Protein 5C98 (pdb70)

Sequence (723 aa):
DDAIVAANNKFTLEYFKACYDEKCNCAVSPYHVRLALLSSMFYPLAGAAVQEDFQVAFGLPEDVHAAIEQQQRLAQQLHDGQHLKALSFVLVEETLRLDSEFERLFHRTFQTTVEPVDLTDDIPSALAVNSSFYQRANTEIEDFIGEGDVFSLPPCHKLMLFSGVSVLTTPLAIRFNNPADTALELFQFINAPTQRVSSTMMHTTAFVRRCLHNELRCKVVDMPFDAASGLSMLLVLLPYDGTELRQIVNSSITPAHLAQIDERLQSCWTDLLKLPKFFVREKTDPKQTLGKLGYGGVFEIDDLHVFHDSGRTRLNGFIQHCYLAVSESGSSEFEFHANRPFMFLIRRTMDGNVLQVGNFSKYIDPDEQDDAIVAANNKFTLEYFKACYDEKCNCAVSPYHVRLALSSMFYPLAGAAVQEDFQVAFGLPEDVHAAIEQQQRLAQQLHDDGQHLKALSFVLVEETLRLDSEFERLFHRTFQTTVEPVVDLTDDIPSALAVNSFYQRANTEIEDFIGEGDVFSLPPCHKLMLFSGVSVLTPLAIRFNPADTALELFQFINAPTQRVSSTMHTTAFVVRRCLHNELRCKVVDMPFDAASGLSMLVLLPYDGTELRQIVNSITPAHLAQIDERLQSCWTDLKLPKFFVREKTDPKQTLGKLGYGGVFEIDDLHVFHDSGRTRLNGFIQHCYLAVSESGIPAPPDTPSEFEFHANRPFMFLIRRTTMDGNVLQVGNFSKYIDPD

InterPro domains:
  IPR000215 Serpin family [PTHR11461] (27-381)
  IPR023795 Serpin, conserved site [PS00284] (357-367)
  IPR023796 Serpin domain [PF00079] (29-382)
  IPR023796 Serpin domain [SM00093] (35-387)
  IPR036186 Serpin superfamily [SSF56574] (23-382)
  IPR042178 Serpin superfamily, domain 1 [G3DSA:3.30.497.10] (12-203)
  IPR042178 Serpin superfamily, domain 1 [G3DSA:3.30.497.10] (221-340)

Nearest PDB structures (foldseek):
  5c98-assembly1_A  TM=1.003E+00  e=1.037E-87  Anopheles gambiae
  5c98-assembly2_B  TM=9.966E-01  e=5.012E-83  Anopheles gambiae
  5cdx-assembly1_A  TM=8.928E-01  e=9.278E-34  synthetic construct
  1sek-assembly1_A-2  TM=8.784E-01  e=1.645E-29  Manduca sexta
  3f5n-assembly1_A  TM=8.733E-01  e=3.490E-29  Homo sapiens

CATH classification: 3.30.497.10 (+1 more: 2.30.39.10)

Structure (mmCIF, N/CA/C/O backbone):
data_5C98
#
_entry.id   5C98
#
_cell.length_a   40.419
_cell.length_b   87.485
_cell.length_c   194.794
_cell.angle_alpha   90.000
_cell.angle_beta   90.000
_cell.angle_gamma   90.000
#
_symmetry.space_group_name_H-M   'P 21 21 21'
#
loop_
_entity.id
_entity.type
_entity.pdbx_description
1 polymer AGAP007691-PB
2 water water
#
loop_
_atom_site.group_PDB
_atom_site.id
_atom_site.type_symbol
_atom_site.label_atom_id
_atom_site.label_alt_id
_atom_site.label_comp_id
_atom_site.label_asym_id
_atom_site.label_entity_id
_atom_site.label_seq_id
_atom_site.pdbx_PDB_ins_code
_atom_site.Cartn_x
_atom_site.Cartn_y
_atom_site.Cartn_z
_atom_site.occupancy
_atom_site.B_iso_or_equiv
_atom_site.auth_seq_id
_atom_site.auth_comp_id
_atom_site.auth_asym_id
_atom_site.auth_atom_id
_atom_site.pdbx_PDB_model_num
ATOM 1 N N . ASP A 1 14 ? 38.260 -0.049 40.512 1.00 31.03 23 ASP A N 1
ATOM 2 C CA . ASP A 1 14 ? 39.237 0.516 39.573 1.00 35.89 23 ASP A CA 1
ATOM 3 C C . ASP A 1 14 ? 38.941 0.184 38.112 1.00 33.94 23 ASP A C 1
ATOM 4 O O . ASP A 1 14 ? 39.117 1.034 37.248 1.00 25.99 23 ASP A O 1
ATOM 9 N N . ASP A 1 15 ? 38.531 -1.054 37.823 1.00 32.84 24 ASP A N 1
ATOM 10 C CA . ASP A 1 15 ? 38.152 -1.413 36.457 1.00 29.18 24 ASP A CA 1
ATOM 11 C C . ASP A 1 15 ? 37.052 -0.501 35.941 1.00 27.76 24 ASP A C 1
ATOM 12 O O . ASP A 1 15 ? 37.108 -0.029 34.794 1.00 26.13 24 ASP A O 1
ATOM 17 N N . ALA A 1 16 ? 36.070 -0.213 36.793 1.00 28.22 25 ALA A N 1
ATOM 18 C CA . ALA A 1 16 ? 34.958 0.653 36.425 1.00 28.16 25 ALA A CA 1
ATOM 19 C C . ALA A 1 16 ? 35.416 2.087 36.199 1.00 24.12 25 ALA A C 1
ATOM 20 O O . ALA A 1 16 ? 34.903 2.759 35.303 1.00 24.13 25 ALA A O 1
ATOM 22 N N . ILE A 1 17 ? 36.340 2.589 37.024 1.00 21.86 26 ILE A N 1
ATOM 23 C CA . ILE A 1 17 ? 36.854 3.948 36.843 1.00 19.91 26 ILE A CA 1
ATOM 24 C C . ILE A 1 17 ? 37.540 4.076 35.487 1.00 19.92 26 ILE A C 1
ATOM 25 O O . ILE A 1 17 ? 37.331 5.052 34.760 1.00 20.63 26 ILE A O 1
ATOM 30 N N . VAL A 1 18 ? 38.388 3.101 35.134 1.00 18.48 27 VAL A N 1
ATOM 31 C CA . VAL A 1 18 ? 39.094 3.154 33.850 1.00 20.01 27 VAL A CA 1
ATOM 32 C C . VAL A 1 18 ? 38.119 3.068 32.691 1.00 19.22 27 VAL A C 1
ATOM 33 O O . VAL A 1 18 ? 38.247 3.794 31.694 1.00 18.69 27 VAL A O 1
ATOM 37 N N . ALA A 1 19 ? 37.170 2.144 32.767 1.00 19.48 28 ALA A N 1
ATOM 38 C CA . ALA A 1 19 ? 36.205 2.030 31.683 1.00 24.00 28 ALA A CA 1
ATOM 39 C C . ALA A 1 19 ? 35.446 3.336 31.492 1.00 20.55 28 ALA A C 1
ATOM 40 O O . ALA A 1 19 ? 35.225 3.781 30.357 1.00 20.84 28 ALA A O 1
ATOM 42 N N . ALA A 1 20 ? 35.052 3.972 32.589 1.00 18.88 29 ALA A N 1
ATOM 43 C CA . ALA A 1 20 ? 34.266 5.188 32.497 1.00 17.76 29 ALA A CA 1
ATOM 44 C C . ALA A 1 20 ? 35.130 6.332 31.998 1.00 18.41 29 ALA A C 1
ATOM 45 O O . ALA A 1 20 ? 34.695 7.130 31.158 1.00 17.28 29 ALA A O 1
ATOM 47 N N . ASN A 1 21 ? 36.377 6.381 32.449 1.00 18.01 30 ASN A N 1
ATOM 48 C CA . ASN A 1 21 ? 37.269 7.433 31.990 1.00 15.95 30 ASN A CA 1
ATOM 49 C C . ASN A 1 21 ? 37.551 7.309 30.506 1.00 16.71 30 ASN A C 1
ATOM 50 O O . ASN A 1 21 ? 37.575 8.312 29.800 1.00 15.39 30 ASN A O 1
ATOM 55 N N . ASN A 1 22 ? 37.773 6.098 30.013 1.00 17.58 31 ASN A N 1
ATOM 56 C CA . ASN A 1 22 ? 38.075 5.945 28.599 1.00 15.59 31 ASN A CA 1
ATOM 57 C C . ASN A 1 22 ? 36.888 6.354 27.743 1.00 17.25 31 ASN A C 1
ATOM 58 O O . ASN A 1 22 ? 37.078 7.009 26.713 1.00 15.79 31 ASN A O 1
ATOM 63 N N . LYS A 1 23 ? 35.667 5.986 28.145 1.00 15.96 32 LYS A N 1
ATOM 64 C CA . LYS A 1 23 ? 34.479 6.384 27.391 1.00 15.67 32 LYS A CA 1
ATOM 65 C C . LYS A 1 23 ? 34.342 7.905 27.369 1.00 15.77 32 LYS A C 1
ATOM 66 O O . LYS A 1 23 ? 34.098 8.507 26.318 1.00 17.55 32 LYS A O 1
ATOM 72 N N . PHE A 1 24 ? 34.486 8.541 28.533 1.00 15.43 33 PHE A N 1
ATOM 73 C CA . PHE A 1 24 ? 34.396 10.001 28.607 1.00 15.64 33 PHE A CA 1
ATOM 74 C C . PHE A 1 24 ? 35.518 10.666 27.809 1.00 15.24 33 PHE A C 1
ATOM 75 O O . PHE A 1 24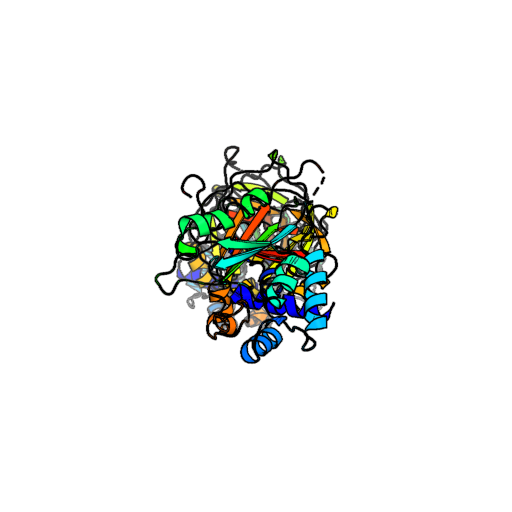 ? 35.297 11.653 27.104 1.00 15.09 33 PHE A O 1
ATOM 83 N N . THR A 1 25 ? 36.714 10.107 27.873 1.00 14.61 34 THR A N 1
ATOM 84 C CA . THR A 1 25 ? 37.866 10.667 27.170 1.00 13.18 34 THR A CA 1
ATOM 85 C C . THR A 1 25 ? 37.630 10.735 25.668 1.00 13.97 34 THR A C 1
ATOM 86 O O . THR A 1 25 ? 37.905 11.755 25.030 1.00 14.22 34 THR A O 1
ATOM 90 N N . LEU A 1 26 ? 37.138 9.644 25.089 1.00 15.04 35 LEU A N 1
ATOM 91 C CA . LEU A 1 26 ? 36.904 9.636 23.650 1.00 14.54 35 LEU A CA 1
ATOM 92 C C . LEU A 1 26 ? 35.757 10.558 23.268 1.00 15.93 35 LEU A C 1
ATOM 93 O O . LEU A 1 26 ? 35.830 11.225 22.233 1.00 16.44 35 LEU A O 1
ATOM 98 N N . GLU A 1 27 ? 34.696 10.631 24.090 1.00 14.57 36 GLU A N 1
ATOM 99 C CA . GLU A 1 27 ? 33.618 11.577 23.813 1.00 16.74 36 GLU A CA 1
ATOM 100 C C . GLU A 1 27 ? 34.116 13.011 23.880 1.00 15.44 36 GLU A C 1
ATOM 101 O O . GLU A 1 27 ? 33.784 13.841 23.029 1.00 15.79 36 GLU A O 1
ATOM 107 N N . TYR A 1 28 ? 34.912 13.325 24.896 1.00 14.29 37 TYR A N 1
ATOM 108 C CA . TYR A 1 28 ? 35.456 14.667 25.031 1.00 13.31 37 TYR A CA 1
ATOM 109 C C . TYR A 1 28 ? 36.337 15.017 23.838 1.00 15.94 37 TYR A C 1
ATOM 110 O O . TYR A 1 28 ? 36.259 16.122 2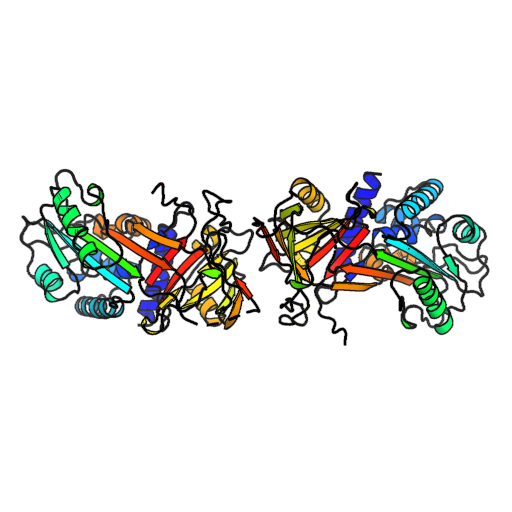3.292 1.00 14.80 37 TYR A O 1
ATOM 119 N N . PHE A 1 29 ? 37.210 14.097 23.444 1.00 14.02 38 PHE A N 1
ATOM 120 C CA . PHE A 1 29 ? 38.086 14.384 22.312 1.00 14.14 38 PHE A CA 1
ATOM 121 C C . PHE A 1 29 ? 37.289 14.627 21.037 1.00 15.81 38 PHE A C 1
ATOM 122 O O . PHE A 1 29 ? 37.617 15.534 20.272 1.00 15.84 38 PHE A O 1
ATOM 130 N N . LYS A 1 30 ? 36.241 13.839 20.794 1.00 14.36 39 LYS A N 1
ATOM 131 C CA . LYS A 1 30 ? 35.403 14.077 19.621 1.00 15.20 39 LYS A CA 1
ATOM 132 C C . LYS A 1 30 ? 34.787 15.461 19.659 1.00 17.03 39 LYS A C 1
ATOM 133 O O . LYS A 1 30 ? 34.564 16.073 18.611 1.00 19.17 39 LYS A O 1
ATOM 139 N N . ALA A 1 31 ? 34.467 15.960 20.848 1.00 16.20 40 ALA A N 1
ATOM 140 C CA . ALA A 1 31 ? 33.857 17.278 20.972 1.00 18.66 40 ALA A CA 1
ATOM 141 C C . ALA A 1 31 ? 34.855 18.402 20.767 1.00 21.32 40 ALA A C 1
ATOM 142 O O . ALA A 1 31 ? 34.439 19.513 20.426 1.00 26.04 40 ALA A O 1
ATOM 144 N N . CYS A 1 32 ? 36.152 18.175 20.980 1.00 18.39 41 CYS A N 1
ATOM 145 C CA . CYS A 1 32 ? 37.109 19.253 20.746 1.00 20.46 41 CYS A CA 1
ATOM 146 C C . CYS A 1 32 ? 37.983 19.076 19.509 1.00 20.60 41 CYS A C 1
ATOM 147 O O . CYS A 1 32 ? 38.607 20.053 19.079 1.00 21.35 41 CYS A O 1
ATOM 150 N N . TYR A 1 33 ? 38.002 17.900 18.884 1.00 18.14 42 TYR A N 1
ATOM 151 C CA . TYR A 1 33 ? 38.839 17.693 17.712 1.00 18.23 42 TYR A CA 1
ATOM 152 C C . TYR A 1 33 ? 38.445 18.664 16.621 1.00 20.92 42 TYR A C 1
ATOM 153 O O . TYR A 1 33 ? 37.260 18.867 16.345 1.00 21.41 42 TYR A O 1
ATOM 162 N N . ASP A 1 34 ? 39.456 19.262 15.995 1.00 18.88 43 ASP A N 1
ATOM 163 C CA . ASP A 1 34 ? 39.291 20.121 14.829 1.00 22.25 43 ASP A CA 1
ATOM 164 C C . ASP A 1 34 ? 40.324 19.628 13.826 1.00 19.58 43 ASP A C 1
ATOM 165 O O . ASP A 1 34 ? 41.529 19.664 14.113 1.00 20.18 43 ASP A O 1
ATOM 170 N N . GLU A 1 35 ? 39.862 19.087 12.699 1.00 22.47 44 GLU A N 1
ATOM 171 C CA . GLU A 1 35 ? 40.783 18.446 11.760 1.00 21.93 44 GLU A CA 1
ATOM 172 C C . GLU A 1 35 ? 41.863 19.397 11.269 1.00 24.10 44 GLU A C 1
ATOM 173 O O . GLU A 1 35 ? 42.911 18.930 10.814 1.00 21.88 44 GLU A O 1
ATOM 179 N N . LYS A 1 36 ? 41.645 20.711 11.381 1.00 23.19 45 LYS A N 1
ATOM 180 C CA . LYS A 1 36 ? 42.595 21.705 10.893 1.00 23.31 45 LYS A CA 1
ATOM 181 C C . LYS A 1 36 ? 43.703 22.022 11.886 1.00 24.15 45 LYS A C 1
ATOM 182 O O . LYS A 1 36 ? 44.664 22.699 11.509 1.00 28.43 45 LYS A O 1
ATOM 185 N N . CYS A 1 37 ? 43.626 21.512 13.113 1.00 21.98 46 CYS A N 1
ATOM 186 C CA . CYS A 1 37 ? 44.513 21.892 14.206 1.00 24.49 46 CYS A CA 1
ATOM 187 C C . CYS A 1 37 ? 45.152 20.667 14.835 1.00 24.52 46 CYS A C 1
ATOM 188 O O . CYS A 1 37 ? 44.642 19.548 14.725 1.00 21.75 46 CYS A O 1
ATOM 191 N N . ASN A 1 38 ? 46.261 20.890 15.533 1.00 18.73 47 ASN A N 1
ATOM 192 C CA . ASN A 1 38 ? 46.840 19.875 16.396 1.00 16.79 47 ASN A CA 1
ATOM 193 C C . ASN A 1 38 ? 46.195 20.010 17.764 1.00 19.41 47 ASN A C 1
ATOM 194 O O . ASN A 1 38 ? 45.704 21.079 18.132 1.00 24.64 47 ASN A O 1
ATOM 199 N N . CYS A 1 39 ? 46.133 18.915 18.494 1.00 17.56 48 CYS A N 1
ATOM 200 C CA . CYS A 1 39 ? 45.440 18.911 19.774 1.00 19.14 48 CYS A CA 1
ATOM 201 C C . CYS A 1 39 ? 46.115 17.912 20.689 1.00 17.75 48 CYS A C 1
ATOM 202 O O . CYS A 1 39 ? 46.599 16.877 20.234 1.00 16.59 48 CYS A O 1
ATOM 205 N N . ALA A 1 40 ? 46.174 18.251 21.978 1.00 16.63 49 ALA A N 1
ATOM 206 C CA . ALA A 1 40 ? 46.427 17.305 23.046 1.00 15.98 49 ALA A CA 1
ATOM 207 C C . ALA A 1 40 ? 45.566 17.760 24.214 1.00 15.03 49 ALA A C 1
ATOM 208 O O . ALA A 1 40 ? 45.596 18.943 24.585 1.00 15.13 49 ALA A O 1
ATOM 210 N N . VAL A 1 41 ? 44.795 16.836 24.770 1.00 13.60 50 VAL A N 1
ATOM 211 C CA . VAL A 1 41 ? 43.952 17.086 25.933 1.00 13.66 50 VAL A CA 1
ATOM 212 C C . VAL A 1 41 ? 44.075 15.921 26.910 1.00 13.87 50 VAL A C 1
ATOM 213 O O . VAL A 1 41 ? 44.435 14.801 26.542 1.00 13.64 50 VAL A O 1
ATOM 217 N N . SER A 1 42 ? 43.735 16.170 28.176 1.00 12.84 51 SER A N 1
ATOM 218 C CA . SER A 1 42 ? 43.653 15.120 29.186 1.00 12.66 51 SER A CA 1
ATOM 219 C C . SER A 1 42 ? 42.300 15.220 29.858 1.00 13.52 51 SER A C 1
ATOM 220 O O . SER A 1 42 ? 42.148 15.890 30.885 1.00 12.95 51 SER A O 1
ATOM 223 N N . PRO A 1 43 ? 41.292 14.577 29.292 1.00 11.96 52 PRO A N 1
ATOM 224 C CA . PRO A 1 43 ? 39.985 14.544 29.964 1.00 12.50 52 PRO A CA 1
ATOM 225 C C . PRO A 1 43 ? 40.071 13.955 31.357 1.00 13.69 52 PRO A C 1
ATOM 226 O O . PRO A 1 43 ? 39.302 14.341 32.242 1.00 13.76 52 PRO A O 1
ATOM 230 N N . TYR A 1 44 ? 40.959 12.994 31.565 1.00 13.05 53 TYR A N 1
ATOM 231 C CA . TYR A 1 44 ? 41.115 12.410 32.889 1.00 12.20 53 TYR A CA 1
ATOM 232 C C . TYR A 1 44 ? 41.494 13.478 33.889 1.00 14.62 53 TYR A C 1
ATOM 233 O O . TYR A 1 44 ? 40.945 13.509 34.999 1.00 14.42 53 TYR A O 1
ATOM 242 N N . HIS A 1 45 ? 42.452 14.359 33.544 1.00 14.16 54 HIS A N 1
ATOM 243 C CA . HIS A 1 45 ? 42.796 15.400 34.499 1.00 11.60 54 HIS A CA 1
ATOM 244 C C . HIS A 1 45 ? 41.720 16.482 34.590 1.00 13.68 54 HIS A C 1
ATOM 245 O O . HIS A 1 45 ? 41.568 17.104 35.648 1.00 15.36 54 HIS A O 1
ATOM 252 N N . VAL A 1 46 ? 40.962 16.720 33.515 1.00 13.39 55 VAL A N 1
ATOM 253 C CA . VAL A 1 46 ? 39.782 17.583 33.618 1.00 14.40 55 VAL A CA 1
ATOM 254 C C . VAL A 1 46 ? 38.878 17.065 34.733 1.00 14.31 55 VAL A C 1
ATOM 255 O O . VAL A 1 46 ? 38.449 17.816 35.612 1.00 14.78 55 VAL A O 1
ATOM 259 N N . ARG A 1 47 ? 38.582 15.767 34.703 1.00 13.97 56 ARG A N 1
ATOM 260 C CA . ARG A 1 47 ? 37.768 15.120 35.736 1.00 14.13 56 ARG A CA 1
ATOM 261 C C . ARG A 1 47 ? 38.409 15.260 37.111 1.00 16.36 56 ARG A C 1
ATOM 262 O O . ARG A 1 47 ? 37.738 15.632 38.091 1.00 15.54 56 ARG A O 1
ATOM 270 N N . LEU A 1 48 ? 39.702 14.966 37.214 1.00 13.63 57 LEU A N 1
ATOM 271 C CA . LEU A 1 48 ? 40.323 14.971 38.534 1.00 14.82 57 LEU A CA 1
ATOM 272 C C . LEU A 1 48 ? 40.344 16.368 39.123 1.00 14.58 57 LEU A C 1
ATOM 273 O O . LEU A 1 48 ? 40.090 16.554 40.332 1.00 16.26 57 LEU A O 1
ATOM 278 N N . ALA A 1 49 ? 40.681 17.356 38.304 1.00 13.61 58 ALA A N 1
ATOM 279 C CA . ALA A 1 49 ? 40.770 18.715 38.817 1.00 13.35 58 ALA A CA 1
ATOM 280 C C . ALA A 1 49 ? 39.385 19.246 39.180 1.00 14.41 58 ALA A C 1
ATOM 281 O O . ALA A 1 49 ? 39.179 19.798 40.264 1.00 15.49 58 ALA A O 1
ATOM 283 N N . LEU A 1 50 ? 38.418 19.087 38.288 1.00 14.41 59 LEU A N 1
ATOM 284 C CA A LEU A 1 50 ? 37.100 19.616 38.566 0.50 15.42 59 LEU A CA 1
ATOM 285 C CA B LEU A 1 50 ? 37.083 19.598 38.572 0.50 14.89 59 LEU A CA 1
ATOM 286 C C . LEU A 1 50 ? 36.459 18.913 39.758 1.00 16.26 59 LEU A C 1
ATOM 287 O O . LEU A 1 50 ? 35.675 19.527 40.492 1.00 17.07 59 LEU A O 1
ATOM 296 N N . SER A 1 51 ? 36.779 17.648 39.966 1.00 15.38 60 SER A N 1
ATOM 297 C CA A SER A 1 51 ? 36.217 16.870 41.063 0.50 16.39 60 SER A CA 1
ATOM 298 C CA B SER A 1 51 ? 36.138 16.927 41.049 0.50 13.74 60 SER A CA 1
ATOM 299 C C . SER A 1 51 ? 36.528 17.478 42.421 1.00 15.80 60 SER A C 1
ATOM 300 O O . SER A 1 51 ? 35.824 17.195 43.400 1.00 17.47 60 SER A O 1
ATOM 305 N N . MET A 1 52 ? 37.609 18.262 42.527 1.00 15.53 61 MET A N 1
ATOM 306 C CA . MET A 1 52 ? 37.932 18.910 43.802 1.00 14.06 61 MET A CA 1
ATOM 307 C C . MET A 1 52 ? 36.790 19.797 44.262 1.00 17.06 61 MET A C 1
ATOM 308 O O . MET A 1 52 ? 36.625 20.018 45.461 1.00 16.70 61 MET A O 1
ATOM 313 N N . PHE A 1 53 ? 36.001 20.326 43.329 1.00 16.40 62 PHE A N 1
ATOM 314 C CA . PHE A 1 53 ? 34.886 21.183 43.711 1.00 15.91 62 PHE A CA 1
ATOM 315 C C . PHE A 1 53 ? 33.617 20.408 44.041 1.00 17.79 62 PHE A C 1
ATOM 316 O O . PHE A 1 53 ? 32.663 21.000 44.545 1.00 17.73 62 PHE A O 1
ATOM 324 N N . TYR A 1 54 ? 33.569 19.103 43.770 1.00 16.41 63 TYR A N 1
ATOM 325 C CA . TYR A 1 54 ? 32.355 18.336 44.028 1.00 17.08 63 TYR A CA 1
ATOM 326 C C . TYR A 1 54 ? 31.869 18.428 45.458 1.00 17.59 63 TYR A C 1
ATOM 327 O O . TYR A 1 54 ? 30.657 18.592 45.653 1.00 18.70 63 TYR A O 1
ATOM 336 N N . PRO A 1 55 ? 32.723 18.357 46.479 1.00 17.36 64 PRO A N 1
ATOM 337 C CA . PRO A 1 55 ? 32.213 18.480 47.855 1.00 18.16 64 PRO A CA 1
ATOM 338 C C . PRO A 1 55 ? 31.629 19.847 48.173 1.00 22.49 64 PRO A C 1
ATOM 339 O O . PRO A 1 55 ? 30.899 19.967 49.165 1.00 25.35 64 PRO A O 1
ATOM 343 N N . LEU A 1 56 ? 31.938 20.867 47.381 1.00 20.34 65 LEU A N 1
ATOM 344 C CA . LEU A 1 56 ? 31.487 22.235 47.605 1.00 25.02 65 LEU A CA 1
ATOM 345 C C . LEU A 1 56 ? 30.260 22.576 46.793 1.00 17.99 65 LEU A C 1
ATOM 346 O O . LEU A 1 56 ? 29.754 23.692 46.877 1.00 20.49 65 LEU A O 1
ATOM 351 N N . ALA A 1 57 ? 29.769 21.636 46.006 1.00 18.08 66 ALA A N 1
ATOM 352 C CA . ALA A 1 57 ? 28.783 21.916 44.984 1.00 17.55 66 ALA A CA 1
ATOM 353 C C . ALA A 1 57 ? 27.385 21.635 45.497 1.00 18.47 66 ALA A C 1
ATOM 354 O O . ALA A 1 57 ? 27.161 20.709 46.278 1.00 22.84 66 ALA A O 1
ATOM 356 N N . GLY A 1 58 ? 26.425 22.429 45.018 1.00 21.37 67 GLY A N 1
ATOM 357 C CA . GLY A 1 58 ? 25.031 22.198 45.306 1.00 21.88 67 GLY A CA 1
ATOM 358 C C . GLY A 1 58 ? 24.483 21.051 44.480 1.00 23.84 67 GLY A C 1
ATOM 359 O O . GLY A 1 58 ? 25.191 20.387 43.725 1.00 21.96 67 GLY A O 1
ATOM 360 N N . ALA A 1 59 ? 23.180 20.831 44.624 1.00 22.91 68 ALA A N 1
ATOM 361 C CA . ALA A 1 59 ? 22.562 19.638 44.060 1.00 24.23 68 ALA A CA 1
ATOM 362 C C . ALA A 1 59 ? 22.712 19.569 42.549 1.00 25.38 68 ALA A C 1
ATOM 363 O O . ALA A 1 59 ? 22.948 18.485 41.997 1.00 23.84 68 ALA A O 1
ATOM 365 N N . ALA A 1 60 ? 22.529 20.698 41.851 1.00 23.76 69 ALA A N 1
ATOM 366 C CA . ALA A 1 60 ? 22.572 20.683 40.388 1.00 24.82 69 ALA A CA 1
ATOM 367 C C . ALA A 1 60 ? 23.938 20.254 39.874 1.00 21.24 69 ALA A C 1
ATOM 368 O O . ALA A 1 60 ? 24.034 19.434 38.946 1.00 23.09 69 ALA A O 1
ATOM 370 N N . VAL A 1 61 ? 25.007 20.820 40.428 1.00 20.31 70 VAL A N 1
ATOM 371 C CA . VAL A 1 61 ? 26.346 20.480 39.954 1.00 18.79 70 VAL A CA 1
ATOM 372 C C . VAL A 1 61 ? 26.773 19.104 40.448 1.00 21.76 70 VAL A C 1
ATOM 373 O O . VAL A 1 61 ? 27.468 18.371 39.735 1.00 20.29 70 VAL A O 1
ATOM 377 N N . GLN A 1 62 ? 26.411 18.722 41.671 1.00 20.25 71 GLN A N 1
ATOM 378 C CA . GLN A 1 62 ? 26.727 17.362 42.087 1.00 20.41 71 GLN A CA 1
ATOM 379 C C . GLN A 1 62 ? 26.112 16.337 41.139 1.00 20.34 71 GLN A C 1
ATOM 380 O O . GLN A 1 62 ? 26.762 15.348 40.795 1.00 18.98 71 GLN A O 1
ATOM 386 N N . GLU A 1 63 ? 24.869 16.564 40.688 1.00 19.18 72 GLU A N 1
ATOM 387 C CA . GLU A 1 63 ? 24.252 15.661 39.727 1.00 21.51 72 GLU A CA 1
ATOM 388 C C . GLU A 1 63 ? 25.045 15.636 38.432 1.00 21.69 72 GLU A C 1
ATOM 389 O O . GLU A 1 63 ? 25.348 14.565 37.899 1.00 22.46 72 GLU A O 1
ATOM 395 N N . ASP A 1 64 ? 25.398 16.812 37.911 1.00 20.20 73 ASP A N 1
ATOM 396 C CA . ASP A 1 64 ? 26.208 16.888 36.703 1.00 20.93 73 ASP A CA 1
ATOM 397 C C . ASP A 1 64 ? 27.481 16.062 36.839 1.00 17.52 73 ASP A C 1
ATOM 398 O O . ASP A 1 64 ? 27.890 15.376 35.899 1.00 20.28 73 ASP A O 1
ATOM 403 N N . PHE A 1 65 ? 28.168 16.173 37.970 1.00 20.08 74 PHE A N 1
ATOM 404 C CA . PHE A 1 65 ? 29.447 15.489 38.098 1.00 16.87 74 PHE A CA 1
ATOM 405 C C . PHE A 1 65 ? 29.253 13.991 38.271 1.00 19.15 74 PHE A C 1
ATOM 406 O O . PHE A 1 65 ? 30.105 13.204 37.849 1.00 19.05 74 PHE A O 1
ATOM 414 N N . GLN A 1 66 ? 28.154 13.580 38.895 1.00 19.16 75 GLN A N 1
ATOM 415 C CA . GLN A 1 66 ? 27.823 12.164 38.969 1.00 19.67 75 GLN A CA 1
ATOM 416 C C . GLN A 1 66 ? 27.612 11.598 37.575 1.00 21.83 75 GLN A C 1
ATOM 417 O O . GLN A 1 66 ? 28.116 10.523 37.246 1.00 22.70 75 GLN A O 1
ATOM 423 N N . VAL A 1 67 ? 26.909 12.336 36.725 1.00 20.32 76 VAL A N 1
ATOM 424 C CA . VAL A 1 67 ? 26.641 11.865 35.367 1.00 20.48 76 VAL A CA 1
ATOM 425 C C . VAL A 1 67 ? 27.918 11.874 34.540 1.00 25.71 76 VAL A C 1
ATOM 426 O O . VAL A 1 67 ? 28.275 10.880 33.893 1.00 23.77 76 VAL A O 1
ATOM 430 N N . ALA A 1 68 ? 28.616 13.002 34.540 1.00 19.84 77 ALA A N 1
ATOM 431 C CA . ALA A 1 68 ? 29.757 13.178 33.646 1.00 19.09 77 ALA A CA 1
ATOM 432 C C . ALA A 1 68 ? 30.902 12.239 33.994 1.00 18.84 77 ALA A C 1
ATOM 433 O O . ALA A 1 68 ? 31.548 11.675 33.102 1.00 20.60 77 ALA A O 1
ATOM 435 N N . PHE A 1 69 ? 31.205 12.105 35.276 1.00 19.04 78 PHE A N 1
ATOM 436 C CA . PHE A 1 69 ? 32.420 11.460 35.742 1.00 17.59 78 PHE A CA 1
ATOM 437 C C . PHE A 1 69 ? 32.169 10.199 36.557 1.00 24.68 78 PHE A C 1
ATOM 438 O O . PHE A 1 69 ? 33.132 9.516 36.913 1.00 23.07 78 PHE A O 1
ATOM 446 N N . GLY A 1 70 ? 30.922 9.890 36.905 1.00 18.64 79 GLY A N 1
ATOM 447 C CA . GLY A 1 70 ? 30.645 8.739 37.742 1.00 22.02 79 GLY A CA 1
ATOM 448 C C . GLY A 1 70 ? 31.082 8.891 39.182 1.00 26.63 79 GLY A C 1
ATOM 449 O O . GLY A 1 70 ? 31.338 7.887 39.851 1.00 27.54 79 GLY A O 1
ATOM 450 N N . LEU A 1 71 ? 31.152 10.116 39.691 1.00 22.26 80 LEU A N 1
ATOM 451 C CA . LEU A 1 71 ? 31.607 10.322 41.060 1.00 21.49 80 LEU A CA 1
ATOM 452 C C . LEU A 1 71 ? 30.659 9.655 42.057 1.00 23.39 80 LEU A C 1
ATOM 453 O O . LEU A 1 71 ? 29.437 9.635 41.840 1.00 24.56 80 LEU A O 1
ATOM 458 N N . PRO A 1 72 ? 31.182 9.119 43.164 1.00 23.35 81 PRO A N 1
ATOM 459 C CA . PRO A 1 72 ? 30.317 8.542 44.201 1.00 24.40 81 PRO A CA 1
ATOM 460 C C . PRO A 1 72 ? 29.362 9.566 44.795 1.00 29.25 81 PRO A C 1
ATOM 461 O O . PRO A 1 72 ? 29.715 10.731 45.001 1.00 25.14 81 PRO A O 1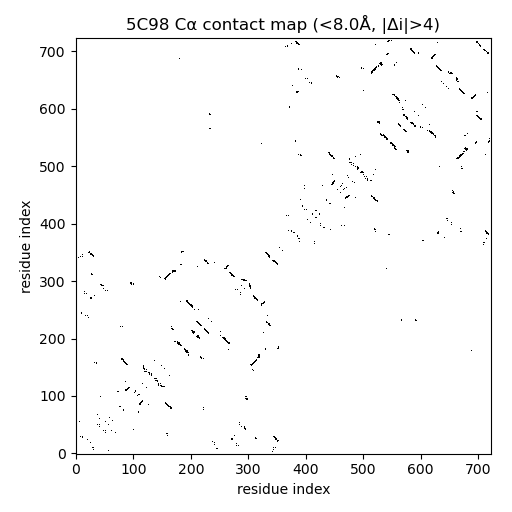
ATOM 465 N N . GLU A 1 73 ? 28.151 9.102 45.117 1.00 25.02 82 GLU A N 1
ATOM 466 C CA . GLU A 1 73 ? 27.224 9.921 45.890 1.00 24.13 82 GLU A CA 1
ATOM 467 C C . GLU A 1 73 ? 27.728 10.157 47.305 1.00 27.54 82 GLU A C 1
ATOM 468 O O . GLU A 1 73 ? 27.339 11.138 47.945 1.00 33.63 82 GLU A O 1
ATOM 474 N N . ASP A 1 74 ? 28.551 9.249 47.822 1.00 26.74 83 ASP A N 1
ATOM 475 C CA . ASP A 1 74 ? 29.208 9.414 49.117 1.00 24.48 83 ASP A CA 1
ATOM 476 C C . ASP A 1 74 ? 30.344 10.396 48.870 1.00 27.77 83 ASP A C 1
ATOM 477 O O . ASP A 1 74 ? 31.368 10.030 48.296 1.00 23.27 83 ASP A O 1
ATOM 482 N N . VAL A 1 75 ? 30.155 11.648 49.294 1.00 26.76 84 VAL A N 1
ATOM 483 C CA . VAL A 1 75 ? 31.125 12.700 49.005 1.00 27.24 84 VAL A CA 1
ATOM 484 C C . VAL A 1 75 ? 32.454 12.408 49.682 1.00 24.20 84 VAL A C 1
ATOM 485 O O . VAL A 1 75 ? 33.523 12.680 49.114 1.00 24.72 84 VAL A O 1
ATOM 489 N N . HIS A 1 76 ? 32.417 11.834 50.887 1.00 24.82 85 HIS A N 1
ATOM 490 C CA . HIS A 1 76 ? 33.654 11.466 51.565 1.00 25.73 85 HIS A CA 1
ATOM 491 C C . HIS A 1 76 ? 34.453 10.466 50.734 1.00 27.24 85 HIS A C 1
ATOM 492 O O . HIS A 1 76 ? 35.670 10.611 50.569 1.00 26.21 85 HIS A O 1
ATOM 499 N N . ALA A 1 77 ? 33.771 9.481 50.148 1.00 23.31 86 ALA A N 1
ATOM 500 C CA . ALA A 1 77 ? 34.435 8.513 49.283 1.00 21.60 86 ALA A CA 1
ATOM 501 C C . ALA A 1 77 ? 34.938 9.164 47.997 1.00 23.98 86 ALA A C 1
ATOM 502 O O . ALA A 1 77 ? 35.989 8.777 47.474 1.00 24.29 86 ALA A O 1
ATOM 504 N N . ALA A 1 78 ? 34.198 10.132 47.454 1.00 21.13 87 ALA A N 1
ATOM 505 C CA . ALA A 1 78 ? 34.646 10.834 46.254 1.00 18.92 87 ALA A CA 1
ATOM 506 C C . ALA A 1 78 ? 35.936 11.594 46.514 1.00 20.09 87 ALA A C 1
ATOM 507 O O . ALA A 1 78 ? 36.825 11.635 45.651 1.00 21.13 87 ALA A O 1
ATOM 509 N N . ILE A 1 79 ? 36.053 12.214 47.690 1.00 19.48 88 ILE A N 1
ATOM 510 C CA . ILE A 1 79 ? 37.286 12.926 48.029 1.00 20.47 88 ILE A CA 1
ATOM 511 C C . ILE A 1 79 ? 38.443 11.943 48.079 1.00 23.02 88 ILE A C 1
ATOM 512 O O . ILE A 1 79 ? 39.505 12.175 47.494 1.00 20.61 88 ILE A O 1
ATOM 517 N N . GLU A 1 80 ? 38.261 10.834 48.805 1.00 21.86 89 GLU A N 1
ATOM 518 C CA . GLU A 1 80 ? 39.332 9.844 48.908 1.00 21.64 89 GLU A CA 1
ATOM 519 C C . GLU A 1 80 ? 39.697 9.283 47.539 1.00 21.18 89 GLU A C 1
ATOM 520 O O . GLU A 1 80 ? 40.880 9.037 47.252 1.00 21.35 89 GLU A O 1
ATOM 526 N N . GLN A 1 81 ? 38.697 9.065 46.686 1.00 19.24 90 GLN A N 1
ATOM 527 C CA . GLN A 1 81 ? 38.962 8.564 45.339 1.00 19.46 90 GLN A CA 1
ATOM 528 C C . GLN A 1 81 ? 39.779 9.579 44.539 1.00 18.63 90 GLN A C 1
ATOM 529 O O . GLN A 1 81 ? 40.753 9.223 43.865 1.00 19.99 90 GLN A O 1
ATOM 535 N N . GLN A 1 82 ? 39.392 10.848 44.590 1.00 18.08 91 GLN A N 1
ATOM 536 C CA . GLN A 1 82 ? 40.135 11.858 43.851 1.00 16.68 91 GLN A CA 1
ATOM 537 C C . GLN A 1 82 ? 41.590 11.857 44.299 1.00 17.36 91 GLN A C 1
ATOM 538 O O . GLN A 1 82 ? 42.501 11.895 43.469 1.00 17.31 91 GLN A O 1
ATOM 544 N N . GLN A 1 83 ? 41.815 11.773 45.607 1.00 17.60 92 GLN A N 1
ATOM 545 C CA . GLN A 1 83 ? 43.174 11.844 46.138 1.00 17.24 92 GLN A CA 1
ATOM 546 C C . GLN A 1 83 ? 44.009 10.686 45.619 1.00 18.50 92 GLN A C 1
ATOM 547 O O . GLN A 1 83 ? 45.165 10.858 45.235 1.00 19.35 92 GLN A O 1
ATOM 553 N N . ARG A 1 84 ? 43.451 9.483 45.671 1.00 18.43 93 ARG A N 1
ATOM 554 C CA . ARG A 1 84 ? 44.169 8.295 45.233 1.00 20.02 93 ARG A CA 1
ATOM 555 C C . ARG A 1 84 ? 44.477 8.372 43.743 1.00 19.30 93 ARG A C 1
ATOM 556 O O . ARG A 1 84 ? 45.599 8.077 43.307 1.00 20.04 93 ARG A O 1
ATOM 564 N N . LEU A 1 85 ? 43.489 8.758 42.945 1.00 18.12 94 LEU A N 1
ATOM 565 C CA . LEU A 1 85 ? 43.688 8.787 41.500 1.00 17.44 94 LEU A CA 1
ATOM 566 C C . LEU A 1 85 ? 44.663 9.876 41.092 1.00 18.89 94 LEU A C 1
ATOM 567 O O . LEU A 1 85 ? 45.484 9.666 40.187 1.00 17.28 94 LEU A O 1
ATOM 572 N N . ALA A 1 86 ? 44.590 11.043 41.734 1.00 17.25 95 ALA A N 1
ATOM 573 C CA . ALA A 1 86 ? 45.493 12.128 41.381 1.00 18.98 95 ALA A CA 1
ATOM 574 C C . ALA A 1 86 ? 46.930 11.797 41.746 1.00 18.86 95 ALA A C 1
ATOM 575 O O . ALA A 1 86 ? 47.859 12.158 41.021 1.00 19.69 95 ALA A O 1
ATOM 577 N N . GLN A 1 87 ? 47.130 11.109 42.870 1.00 19.13 96 GLN A N 1
ATOM 578 C CA . GLN A 1 87 ? 48.483 10.756 43.278 1.00 21.78 96 GLN A CA 1
ATOM 579 C C . GLN A 1 87 ? 49.082 9.717 42.344 1.00 23.89 96 GLN A C 1
ATOM 580 O O . GLN A 1 87 ? 50.284 9.746 42.072 1.00 24.19 96 GLN A O 1
ATOM 586 N N . GLN A 1 88 ? 48.259 8.803 41.838 1.00 21.28 97 GLN A N 1
ATOM 587 C CA . GLN A 1 88 ? 48.733 7.801 40.891 1.00 20.36 97 GLN A CA 1
ATOM 588 C C . GLN A 1 88 ? 49.094 8.429 39.545 1.00 23.89 97 GLN A C 1
ATOM 589 O O . GLN A 1 88 ? 50.064 8.013 38.905 1.00 27.71 97 GLN A O 1
ATOM 595 N N . LEU A 1 89 ? 48.345 9.448 39.119 1.00 17.81 98 LEU A N 1
ATOM 596 C CA . LEU A 1 89 ? 48.543 10.058 37.804 1.00 19.09 98 LEU A CA 1
ATOM 597 C C . LEU A 1 89 ? 49.811 10.888 37.769 1.00 20.39 98 LEU A C 1
ATOM 598 O O . LEU A 1 89 ? 50.634 10.746 36.862 1.00 18.00 98 LEU A O 1
ATOM 603 N N . HIS A 1 90 ? 49.955 11.811 38.704 1.00 18.21 99 HIS A N 1
ATOM 604 C CA . HIS A 1 90 ? 51.125 12.664 38.736 1.00 17.82 99 HIS A CA 1
ATOM 605 C C . HIS A 1 90 ? 52.325 11.829 39.152 1.00 24.57 99 HIS A C 1
ATOM 606 O O . HIS A 1 90 ? 52.312 11.178 40.204 1.00 25.43 99 HIS A O 1
ATOM 613 N N . ASP A 1 91 ? 53.355 11.805 38.319 1.00 19.34 100 ASP A N 1
ATOM 614 C CA . ASP A 1 91 ? 54.431 10.844 38.481 1.00 19.83 100 ASP A CA 1
ATOM 615 C C . ASP A 1 91 ? 55.747 11.514 38.097 1.00 26.24 100 ASP A C 1
ATOM 616 O O . ASP A 1 91 ? 56.372 11.198 37.075 1.00 25.13 100 ASP A O 1
ATOM 621 N N . GLY A 1 92 ? 56.146 12.464 38.930 1.00 25.67 101 GLY A N 1
ATOM 622 C CA . GLY A 1 92 ? 57.453 13.083 38.890 1.00 30.66 101 GLY A CA 1
ATOM 623 C C . GLY A 1 92 ? 58.014 13.383 37.522 1.00 24.02 101 GLY A C 1
ATOM 624 O O . GLY A 1 92 ? 57.516 14.233 36.780 1.00 25.94 101 GLY A O 1
ATOM 625 N N . GLN A 1 93 ? 59.079 12.679 37.183 1.00 20.82 102 GLN A N 1
ATOM 626 C CA . GLN A 1 93 ? 59.844 12.934 35.975 1.00 24.71 102 GLN A CA 1
ATOM 627 C C . GLN A 1 93 ? 59.154 12.415 34.724 1.00 27.08 102 GLN A C 1
ATOM 628 O O . GLN A 1 93 ? 59.586 12.750 33.616 1.00 29.31 102 GLN A O 1
ATOM 634 N N . HIS A 1 94 ? 58.108 11.609 34.866 1.00 19.88 103 HIS A N 1
ATOM 635 C CA . HIS A 1 94 ? 57.533 10.914 33.733 1.00 21.42 103 HIS A CA 1
ATOM 636 C C . HIS A 1 94 ? 56.316 11.614 33.139 1.00 19.50 103 HIS A C 1
ATOM 637 O O . HIS A 1 94 ? 56.166 11.701 31.905 1.00 19.74 103 HIS A O 1
ATOM 644 N N . LEU A 1 95 ? 55.430 12.097 33.993 1.00 17.94 104 LEU A N 1
ATOM 645 C CA . LEU A 1 95 ? 54.195 12.734 33.578 1.00 17.06 104 LEU A CA 1
ATOM 646 C C . LEU A 1 95 ? 53.836 13.666 34.714 1.00 19.52 104 LEU A C 1
ATOM 647 O O . LEU A 1 95 ? 53.771 13.242 35.877 1.00 19.65 104 LEU A O 1
ATOM 652 N N . LYS A 1 96 ? 53.645 14.940 34.386 1.00 16.25 105 LYS A N 1
ATOM 653 C CA . LYS A 1 96 ? 53.238 15.929 35.370 1.00 15.76 105 LYS A CA 1
ATOM 654 C C . LYS A 1 96 ? 51.800 16.318 35.103 1.00 17.39 105 LYS A C 1
ATOM 655 O O . LYS A 1 96 ? 51.467 16.711 33.988 1.00 18.97 105 LYS A O 1
ATOM 661 N N . ALA A 1 97 ? 50.945 16.160 36.107 1.00 14.66 106 ALA A N 1
ATOM 662 C CA . ALA A 1 97 ? 49.531 16.528 36.034 1.00 14.66 106 ALA A CA 1
ATOM 663 C C . ALA A 1 97 ? 49.273 17.406 37.246 1.00 16.67 106 ALA A C 1
ATOM 664 O O . ALA A 1 97 ? 49.179 16.905 38.374 1.00 17.25 106 ALA A O 1
ATOM 666 N N . LEU A 1 98 ? 49.160 18.711 37.000 1.00 16.39 107 LEU A N 1
ATOM 667 C CA . LEU A 1 98 ? 49.163 19.711 38.058 1.00 15.21 107 LEU A CA 1
ATOM 668 C C . LEU A 1 98 ? 47.986 20.644 37.878 1.00 13.71 107 LEU A C 1
ATOM 669 O O . LEU A 1 98 ? 47.816 21.218 36.794 1.00 15.27 107 LEU A O 1
ATOM 674 N N . SER A 1 99 ? 47.187 20.802 38.916 1.00 15.17 108 SER A N 1
ATOM 675 C CA . SER A 1 99 ? 46.117 21.785 38.932 1.00 14.97 108 SER A CA 1
ATOM 676 C C . SER A 1 99 ? 46.523 23.021 39.720 1.00 15.44 108 SER A C 1
ATOM 677 O O . SER A 1 99 ? 47.365 22.979 40.621 1.00 17.23 108 SER A O 1
ATOM 680 N N . PHE A 1 100 ? 45.864 24.129 39.391 1.00 16.52 109 PHE A N 1
ATOM 681 C CA . PHE A 1 100 ? 46.168 25.413 40.003 1.00 15.97 109 PHE A CA 1
ATOM 682 C C . PHE A 1 100 ? 44.864 26.187 40.023 1.00 15.51 109 PHE A C 1
ATOM 683 O O . PHE A 1 100 ? 44.079 26.125 39.062 1.00 17.35 109 PHE A O 1
ATOM 691 N N . VAL A 1 101 ? 44.624 26.890 41.110 1.00 15.19 110 VAL A N 1
ATOM 692 C CA . VAL A 1 101 ? 43.371 27.595 41.313 1.00 16.38 110 VAL A CA 1
ATOM 693 C C . VAL A 1 101 ? 43.677 29.047 41.621 1.00 17.27 110 VAL A C 1
ATOM 694 O O . VAL A 1 101 ? 44.517 29.339 42.486 1.00 18.45 110 VAL A O 1
ATOM 698 N N . LEU A 1 102 ? 42.987 29.957 40.929 1.00 15.36 111 LEU A N 1
ATOM 699 C CA . LEU A 1 102 ? 42.976 31.364 41.303 1.00 15.49 111 LEU A CA 1
ATOM 700 C C . LEU A 1 102 ? 41.676 31.692 42.019 1.00 16.05 111 LEU A C 1
ATOM 701 O O . LEU A 1 102 ? 40.599 31.282 41.596 1.00 17.50 111 LEU A O 1
ATOM 706 N N . VAL A 1 103 ? 41.787 32.433 43.111 1.00 16.72 112 VAL A N 1
ATOM 707 C CA . VAL A 1 103 ? 40.634 32.968 43.825 1.00 17.67 112 VAL A CA 1
ATOM 708 C C . VAL A 1 103 ? 40.832 34.468 43.998 1.00 19.65 112 VAL A C 1
ATOM 709 O O . VAL A 1 103 ? 41.958 34.957 44.162 1.00 19.42 112 VAL A O 1
ATOM 713 N N . GLU A 1 104 ? 39.724 35.203 43.956 1.00 18.72 113 GLU A N 1
ATOM 714 C CA . GLU A 1 104 ? 39.778 36.646 44.196 1.00 20.10 113 GLU A CA 1
ATOM 715 C C . GLU A 1 104 ? 40.249 36.933 45.618 1.00 19.80 113 GLU A C 1
ATOM 716 O O . GLU A 1 104 ? 39.619 36.522 46.599 1.00 21.13 113 GLU A O 1
ATOM 722 N N . GLU A 1 105 ? 41.339 37.690 45.728 1.00 20.23 114 GLU A N 1
ATOM 723 C CA . GLU A 1 105 ? 42.013 37.871 47.009 1.00 22.79 114 GLU A CA 1
ATOM 724 C C . GLU A 1 105 ? 41.195 38.670 48.016 1.00 26.40 114 GLU A C 1
ATOM 725 O O . GLU A 1 105 ? 41.436 38.541 49.218 1.00 24.61 114 GLU A O 1
ATOM 731 N N . THR A 1 106 ? 40.240 39.484 47.579 1.00 21.67 115 THR A N 1
ATOM 732 C CA . THR A 1 106 ? 39.528 40.314 48.545 1.00 25.80 115 THR A CA 1
ATOM 733 C C . THR A 1 106 ? 38.363 39.598 49.213 1.00 27.16 115 THR A C 1
ATOM 734 O O . THR A 1 106 ? 37.719 40.206 50.075 1.00 27.02 115 THR A O 1
ATOM 738 N N . LEU A 1 107 ? 38.080 38.349 48.852 1.00 25.34 116 LEU A N 1
ATOM 739 C CA . LEU A 1 107 ? 36.973 37.594 49.427 1.00 23.77 116 LEU A CA 1
ATOM 740 C C . LEU A 1 107 ? 37.523 36.544 50.383 1.00 21.95 116 LEU A C 1
ATOM 741 O O . LEU A 1 107 ? 38.270 35.655 49.968 1.00 25.94 116 LEU A O 1
ATOM 746 N N . ARG A 1 108 ? 37.089 36.600 51.636 1.00 24.84 117 ARG A N 1
ATOM 747 C CA . ARG A 1 108 ? 37.458 35.570 52.593 1.00 22.05 117 ARG A CA 1
ATOM 748 C C . ARG A 1 108 ? 36.920 34.215 52.147 1.00 21.16 117 ARG A C 1
ATOM 749 O O . ARG A 1 108 ? 35.780 34.100 51.694 1.00 23.14 117 ARG A O 1
ATOM 757 N N . LEU A 1 109 ? 37.764 33.199 52.259 1.00 20.82 118 LEU A N 1
ATOM 758 C CA . LEU A 1 109 ? 37.407 31.836 51.891 1.00 21.07 118 LEU A CA 1
ATOM 759 C C . LEU A 1 109 ? 36.623 31.144 52.999 1.00 18.55 118 LEU A C 1
ATOM 760 O O . LEU A 1 109 ? 36.829 31.385 54.189 1.00 21.73 118 LEU A O 1
ATOM 765 N N . ASP A 1 110 ? 35.736 30.237 52.591 1.00 19.57 119 ASP A N 1
ATOM 766 C CA . ASP A 1 110 ? 35.033 29.406 53.554 1.00 19.62 119 ASP A CA 1
ATOM 767 C C . ASP A 1 110 ? 35.994 28.388 54.154 1.00 19.26 119 ASP A C 1
ATOM 768 O O . ASP A 1 110 ? 36.931 27.919 53.496 1.00 19.85 119 ASP A O 1
ATOM 773 N N . SER A 1 111 ? 35.712 28.006 55.401 1.00 19.18 120 SER A N 1
ATOM 774 C CA . SER A 1 111 ? 36.599 27.109 56.138 1.00 19.30 120 SER A CA 1
ATOM 775 C C . SER A 1 111 ? 36.696 25.725 55.513 1.00 19.13 120 SER A C 1
ATOM 776 O O . SER A 1 111 ? 37.752 25.090 55.591 1.00 23.16 120 SER A O 1
ATOM 779 N N . GLU A 1 112 ? 35.619 25.222 54.904 1.00 20.63 121 GLU A N 1
ATOM 780 C CA . GLU A 1 112 ? 35.707 23.904 54.287 1.00 21.96 121 GLU A CA 1
ATOM 781 C C . GLU A 1 112 ? 36.501 23.958 52.989 1.00 19.00 121 GLU A C 1
ATOM 782 O O . GLU A 1 112 ? 37.237 23.017 52.667 1.00 20.14 121 GLU A O 1
ATOM 788 N N . PHE A 1 113 ? 36.364 25.042 52.216 1.00 18.25 122 PHE A N 1
ATOM 789 C CA . PHE A 1 113 ? 37.202 25.203 51.038 1.00 19.86 122 PHE A CA 1
ATOM 790 C C . PHE A 1 113 ? 38.673 25.223 51.435 1.00 17.47 122 PHE A C 1
ATOM 791 O O . PHE A 1 113 ? 39.506 24.580 50.791 1.00 19.47 122 PHE A O 1
ATOM 799 N N . GLU A 1 114 ? 39.009 25.964 52.483 1.00 19.19 123 GLU A N 1
ATOM 800 C CA . GLU A 1 114 ? 40.395 26.006 52.939 1.00 22.07 123 GLU A CA 1
ATOM 801 C C . GLU A 1 114 ? 40.876 24.624 53.348 1.00 20.55 123 GLU A C 1
ATOM 802 O O . GLU A 1 114 ? 41.982 24.204 52.991 1.00 22.38 123 GLU A O 1
ATOM 808 N N . ARG A 1 115 ? 40.065 23.895 54.117 1.00 20.33 124 ARG A N 1
ATOM 809 C CA . ARG A 1 115 ? 40.474 22.562 54.545 1.00 19.89 124 ARG A CA 1
ATOM 810 C C . ARG A 1 115 ? 40.755 21.680 53.333 1.00 18.88 124 ARG A C 1
ATOM 811 O O . ARG A 1 115 ? 41.789 21.005 53.263 1.00 22.68 124 ARG A O 1
ATOM 819 N N . LEU A 1 116 ? 39.847 21.685 52.362 1.00 18.72 125 LEU A N 1
ATOM 820 C CA . LEU A 1 116 ? 39.975 20.786 51.230 1.00 18.18 125 LEU A CA 1
ATOM 821 C C . LEU A 1 116 ? 41.107 21.220 50.300 1.00 18.73 125 LEU A C 1
ATOM 822 O O . LEU A 1 116 ? 41.914 20.390 49.867 1.00 20.50 125 LEU A O 1
ATOM 827 N N . PHE A 1 117 ? 41.186 22.511 49.988 1.00 17.72 126 PHE A N 1
ATOM 828 C CA . PHE A 1 117 ? 42.106 22.963 48.954 1.00 17.86 126 PHE A CA 1
ATOM 829 C C . PHE A 1 117 ? 43.486 23.292 49.489 1.00 21.57 126 PHE A C 1
ATOM 830 O O . PHE A 1 117 ? 44.447 23.266 48.712 1.00 22.85 126 PHE A O 1
ATOM 838 N N . HIS A 1 118 ? 43.617 23.595 50.778 1.00 23.22 127 HIS A N 1
ATOM 839 C CA . HIS A 1 118 ? 44.929 23.883 51.352 1.00 24.21 127 HIS A CA 1
ATOM 840 C C . HIS A 1 118 ? 45.533 22.697 52.062 1.00 27.48 127 HIS A C 1
ATOM 841 O O . HIS A 1 118 ? 46.761 22.622 52.174 1.00 36.26 127 HIS A O 1
ATOM 848 N N . ARG A 1 119 ? 44.701 21.786 52.579 1.00 24.83 128 ARG A N 1
ATOM 849 C CA . ARG A 1 119 ? 45.172 20.747 53.482 1.00 30.24 128 ARG A CA 1
ATOM 850 C C . ARG A 1 119 ? 44.721 19.338 53.121 1.00 29.82 128 ARG A C 1
ATOM 851 O O . ARG A 1 119 ? 45.016 18.414 53.880 1.00 37.72 128 ARG A O 1
ATOM 859 N N . THR A 1 120 ? 44.029 19.135 51.991 1.00 23.85 129 THR A N 1
ATOM 860 C CA . THR A 1 120 ? 43.577 17.803 51.589 1.00 23.49 129 THR A CA 1
ATOM 861 C C . THR A 1 120 ? 44.025 17.472 50.163 1.00 25.26 129 THR A C 1
ATOM 862 O O . THR A 1 120 ? 44.781 16.521 49.945 1.00 28.02 129 THR A O 1
ATOM 866 N N . PHE A 1 121 ? 43.556 18.236 49.182 1.00 19.46 130 PHE A N 1
ATOM 867 C CA . PHE A 1 121 ? 43.845 17.922 47.790 1.00 19.16 130 PHE A CA 1
ATOM 868 C C . PHE A 1 121 ? 45.257 18.350 47.419 1.00 18.70 130 PHE A C 1
ATOM 869 O O . PHE A 1 121 ? 45.813 19.297 47.979 1.00 20.77 130 PHE A O 1
ATOM 877 N N . GLN A 1 122 ? 45.829 17.629 46.458 1.00 17.98 131 GLN A N 1
ATOM 878 C CA . GLN A 1 122 ? 47.126 17.930 45.849 1.00 18.43 131 GLN A CA 1
ATOM 879 C C . GLN A 1 122 ? 46.862 18.980 44.782 1.00 17.10 131 GLN A C 1
ATOM 880 O O . GLN A 1 122 ? 46.529 18.670 43.636 1.00 18.37 131 GLN A O 1
ATOM 886 N N . THR A 1 123 ? 46.964 20.241 45.192 1.00 17.49 132 THR A N 1
ATOM 887 C CA . THR A 1 123 ? 46.705 21.380 44.331 1.00 17.28 132 THR A CA 1
ATOM 888 C C . THR A 1 123 ? 47.352 22.589 44.989 1.00 18.95 132 THR A C 1
ATOM 889 O O . THR A 1 123 ? 47.854 22.518 46.112 1.00 20.37 132 THR A O 1
ATOM 893 N N . THR A 1 124 ? 47.355 23.700 44.258 1.00 17.83 133 THR A N 1
ATOM 894 C CA . THR A 1 124 ? 47.821 24.981 44.766 1.00 18.96 133 THR A CA 1
ATOM 895 C C . THR A 1 124 ? 46.768 26.036 44.460 1.00 16.95 133 THR A C 1
ATOM 896 O O . THR A 1 124 ? 46.266 26.117 43.335 1.00 16.67 133 THR A O 1
ATOM 900 N N . VAL A 1 125 ? 46.393 26.791 45.479 1.00 17.84 134 VAL A N 1
ATOM 901 C CA . VAL A 1 125 ? 45.467 27.912 45.351 1.00 17.09 134 VAL A CA 1
ATOM 902 C C . VAL A 1 125 ? 46.256 29.185 45.592 1.00 18.34 134 VAL A C 1
ATOM 903 O O . VAL A 1 125 ? 46.956 29.306 46.608 1.00 21.59 134 VAL A O 1
ATOM 907 N N . GLU A 1 126 ? 46.137 30.146 44.682 1.00 19.47 135 GLU A N 1
ATOM 908 C CA . GLU A 1 126 ? 46.749 31.455 44.875 1.00 19.57 135 GLU A CA 1
ATOM 909 C C . GLU A 1 126 ? 45.689 32.547 44.856 1.00 18.43 135 GLU A C 1
ATOM 910 O O . GLU A 1 126 ? 44.959 32.679 43.857 1.00 19.38 135 GLU A O 1
ATOM 916 N N . PRO A 1 127 ? 45.550 33.330 45.930 1.00 19.61 136 PRO A N 1
ATOM 917 C CA . PRO A 1 127 ? 44.699 34.527 45.865 1.00 19.24 136 PRO A CA 1
ATOM 918 C C . PRO A 1 127 ? 45.380 35.606 45.043 1.00 20.96 136 PRO A C 1
ATOM 919 O O . PRO A 1 127 ? 46.557 35.905 45.242 1.00 24.08 136 PRO A O 1
ATOM 923 N N . VAL A 1 128 ? 44.624 36.209 44.129 1.00 20.64 137 VAL A N 1
ATOM 924 C CA . VAL A 1 128 ? 45.145 37.270 43.279 1.00 20.40 137 VAL A CA 1
ATOM 925 C C . VAL A 1 128 ? 44.060 38.320 43.096 1.00 20.76 137 VAL A C 1
ATOM 926 O O . VAL A 1 128 ? 42.884 38.110 43.414 1.00 22.50 137 VAL A O 1
ATOM 930 N N . ASP A 1 129 ? 44.471 39.450 42.542 1.00 22.61 138 ASP A N 1
ATOM 931 C CA . ASP A 1 129 ? 43.525 40.478 42.135 1.00 23.12 138 ASP A CA 1
ATOM 932 C C . ASP A 1 129 ? 42.992 40.079 40.767 1.00 23.05 138 ASP A C 1
ATOM 933 O O . ASP A 1 129 ? 43.587 40.412 39.744 1.00 22.99 138 ASP A O 1
ATOM 938 N N . LEU A 1 130 ? 41.838 39.412 40.747 1.00 21.04 139 LEU A N 1
ATOM 939 C CA . LEU A 1 130 ? 41.222 38.951 39.502 1.00 20.44 139 LEU A CA 1
ATOM 940 C C . LEU A 1 130 ? 40.587 40.089 38.697 1.00 24.18 139 LEU A C 1
ATOM 941 O O . LEU A 1 130 ? 40.183 39.868 37.551 1.00 26.21 139 LEU A O 1
ATOM 946 N N . THR A 1 131 ? 40.509 41.303 39.245 1.00 21.99 140 THR A N 1
ATOM 947 C CA . THR A 1 131 ? 40.170 42.462 38.430 1.00 25.88 140 THR A CA 1
ATOM 948 C C . THR A 1 131 ? 41.334 42.922 37.555 1.00 27.38 140 THR A C 1
ATOM 949 O O . THR A 1 131 ? 41.139 43.803 36.704 1.00 31.24 140 THR A O 1
ATOM 953 N N . ASP A 1 132 ? 42.527 42.346 37.728 1.00 24.60 141 ASP A N 1
ATOM 954 C CA . ASP A 1 132 ? 43.741 42.773 37.031 1.00 24.12 141 ASP A CA 1
ATOM 955 C C . ASP A 1 132 ? 44.342 41.577 36.301 1.00 25.29 141 ASP A C 1
ATOM 956 O O . ASP A 1 132 ? 44.902 40.674 36.931 1.00 22.91 141 ASP A O 1
ATOM 961 N N . ASP A 1 133 ? 44.226 41.566 34.973 1.00 24.25 142 ASP A N 1
ATOM 962 C CA . ASP A 1 133 ? 44.675 40.395 34.233 1.00 25.48 142 ASP A CA 1
ATOM 963 C C . ASP A 1 133 ? 46.187 40.185 34.285 1.00 23.22 142 ASP A C 1
ATOM 964 O O . ASP A 1 133 ? 46.627 39.050 34.075 1.00 23.35 142 ASP A O 1
ATOM 969 N N . ILE A 1 134 ? 46.984 41.206 34.591 1.00 24.54 143 ILE A N 1
ATOM 970 C CA . ILE A 1 134 ? 48.443 41.068 34.494 1.00 24.96 143 ILE A CA 1
ATOM 971 C C . ILE A 1 134 ? 48.967 40.191 35.632 1.00 23.37 143 ILE A C 1
ATOM 972 O O . ILE A 1 134 ? 49.647 39.183 35.374 1.00 23.13 143 ILE A O 1
ATOM 977 N N . PRO A 1 135 ? 48.685 40.515 36.894 1.00 24.82 144 PRO A N 1
ATOM 978 C CA . PRO A 1 135 ? 49.152 39.634 37.977 1.00 23.87 144 PRO A CA 1
ATOM 979 C C . PRO A 1 135 ? 48.456 38.301 37.981 1.00 21.76 144 PRO A C 1
ATOM 980 O O . PRO A 1 135 ? 49.044 37.290 38.393 1.00 24.70 144 PRO A O 1
ATOM 984 N N . SER A 1 136 ? 47.205 38.265 37.539 1.00 23.12 145 SER A N 1
ATOM 985 C CA . SER A 1 136 ? 46.478 37.007 37.495 1.00 20.40 145 SER A CA 1
ATOM 986 C C . SER A 1 136 ? 47.143 36.022 36.537 1.00 20.09 145 SER A C 1
ATOM 987 O O . SER A 1 136 ? 47.401 34.861 36.889 1.00 20.36 145 SER A O 1
ATOM 990 N N . ALA A 1 137 ? 47.480 36.475 35.335 1.00 21.00 146 ALA A N 1
ATOM 991 C CA . ALA A 1 137 ? 48.155 35.592 34.389 1.00 22.54 146 ALA A CA 1
ATOM 992 C C . ALA A 1 137 ? 49.561 35.234 34.857 1.00 21.89 146 ALA A C 1
ATOM 993 O O . ALA A 1 137 ? 50.011 34.091 34.674 1.00 21.41 146 ALA A O 1
ATOM 995 N N . LEU A 1 138 ? 50.259 36.182 35.492 1.00 21.75 147 LEU A N 1
ATOM 996 C CA . LEU A 1 138 ? 51.613 35.903 35.949 1.00 22.24 147 LEU A CA 1
ATOM 997 C C . LEU A 1 138 ? 51.626 34.815 37.017 1.00 20.97 147 LEU A C 1
ATOM 998 O O . LEU A 1 138 ? 52.532 33.974 37.040 1.00 21.85 147 LEU A O 1
ATOM 1003 N N . ALA A 1 139 ? 50.637 34.802 37.903 1.00 20.53 148 ALA A N 1
ATOM 1004 C CA . ALA A 1 139 ? 50.599 33.758 38.919 1.00 19.97 148 ALA A CA 1
ATOM 1005 C C . ALA A 1 139 ? 50.508 32.386 38.277 1.00 19.30 148 ALA A C 1
ATOM 1006 O O . ALA A 1 139 ? 51.206 31.448 38.684 1.00 20.47 148 ALA A O 1
ATOM 1008 N N . VAL A 1 140 ? 49.657 32.245 37.260 1.00 19.61 149 VAL A N 1
ATOM 1009 C CA . VAL A 1 140 ? 49.506 30.961 36.588 1.00 19.72 149 VAL A CA 1
ATOM 1010 C C . VAL A 1 140 ? 50.785 30.596 35.849 1.00 18.83 149 VAL A C 1
ATOM 1011 O O . VAL A 1 140 ? 51.318 29.484 35.985 1.00 19.72 149 VAL A O 1
ATOM 1015 N N . ASN A 1 141 ? 51.282 31.515 35.036 1.00 19.49 150 ASN A N 1
ATOM 1016 C CA . ASN A 1 141 ? 52.434 31.199 34.193 1.00 19.95 150 ASN A CA 1
ATOM 1017 C C . ASN A 1 141 ? 53.667 30.891 35.031 1.00 20.25 150 ASN A C 1
ATOM 1018 O O . ASN A 1 141 ? 54.428 29.975 34.691 1.00 20.31 150 ASN A O 1
ATOM 1023 N N . SER A 1 142 ? 53.875 31.631 36.135 1.00 21.68 151 SER A N 1
ATOM 1024 C CA A SER A 1 142 ? 55.038 31.369 36.974 0.50 21.13 151 SER A CA 1
ATOM 1025 C CA B SER A 1 142 ? 55.016 31.388 37.016 0.50 21.84 151 SER A CA 1
ATOM 1026 C C . SER A 1 142 ? 54.926 30.020 37.677 1.00 21.06 151 SER A C 1
ATOM 1027 O O . SER A 1 142 ? 55.936 29.314 37.816 1.00 21.92 151 SER A O 1
ATOM 1032 N N . PHE A 1 143 ? 53.721 29.626 38.094 1.00 19.60 152 PHE A N 1
ATOM 1033 C CA . PHE A 1 143 ? 53.552 28.316 38.718 1.00 19.08 152 PHE A CA 1
ATOM 1034 C C . PHE A 1 143 ? 53.975 27.206 37.769 1.00 18.97 152 PHE A C 1
ATOM 1035 O O . PHE A 1 143 ? 54.747 26.315 38.149 1.00 19.11 152 PHE A O 1
ATOM 1043 N N . TYR A 1 144 ? 53.477 27.236 36.526 1.00 18.81 153 TYR A N 1
ATOM 1044 C CA . TYR A 1 144 ? 53.797 26.158 35.596 1.00 19.10 153 TYR A CA 1
ATOM 1045 C C . TYR A 1 144 ? 55.242 26.233 35.134 1.00 19.54 153 TYR A C 1
ATOM 1046 O O . TYR A 1 144 ? 55.840 25.190 34.850 1.00 22.93 153 TYR A O 1
ATOM 1055 N N . GLN A 1 145 ? 55.845 27.431 35.133 1.00 20.15 154 GLN A N 1
ATOM 1056 C CA . GLN A 1 145 ? 57.281 27.548 34.847 1.00 20.99 154 GLN A CA 1
ATOM 1057 C C . GLN A 1 145 ? 58.109 26.910 35.957 1.00 24.29 154 GLN A C 1
ATOM 1058 O O . GLN A 1 145 ? 59.052 26.151 35.687 1.00 26.15 154 GLN A O 1
ATOM 1064 N N . ARG A 1 146 ? 57.783 27.215 37.212 1.00 23.28 155 ARG A N 1
ATOM 1065 C CA . ARG A 1 146 ? 58.516 26.644 38.335 1.00 25.85 155 ARG A CA 1
ATOM 1066 C C . ARG A 1 146 ? 58.336 25.134 38.409 1.00 24.63 155 ARG A C 1
ATOM 1067 O O . ARG A 1 146 ? 59.193 24.447 38.976 1.00 25.05 155 ARG A O 1
ATOM 1075 N N . ALA A 1 147 ? 57.251 24.604 37.848 1.00 25.74 156 ALA A N 1
ATOM 1076 C CA . ALA A 1 147 ? 56.991 23.178 37.886 1.00 26.01 156 ALA A CA 1
ATOM 1077 C C . ALA A 1 147 ? 57.828 22.415 36.879 1.00 26.15 156 ALA A C 1
ATOM 1078 O O . ALA A 1 147 ? 57.793 21.186 36.906 1.00 29.63 156 ALA A O 1
ATOM 1080 N N . ASN A 1 148 ? 58.572 23.118 36.019 1.00 26.26 157 ASN A N 1
ATOM 1081 C CA . ASN A 1 148 ? 59.500 22.508 35.064 1.00 31.36 157 ASN A CA 1
ATOM 1082 C C . ASN A 1 148 ? 58.794 21.427 34.247 1.00 29.48 157 ASN A C 1
ATOM 1083 O O . ASN A 1 148 ? 59.169 20.257 34.233 1.00 34.43 157 ASN A O 1
ATOM 1088 N N . THR A 1 149 ? 57.744 21.858 33.558 1.00 25.34 158 THR A N 1
ATOM 1089 C CA . THR A 1 149 ? 56.832 20.954 32.877 1.00 28.39 158 THR A CA 1
ATOM 1090 C C . THR A 1 149 ? 56.733 21.258 31.392 1.00 24.96 158 THR A C 1
ATOM 1091 O O . THR A 1 149 ? 55.798 20.801 30.726 1.00 21.73 158 THR A O 1
ATOM 1095 N N . GLU A 1 150 ? 57.698 22.002 30.859 1.00 27.27 159 GLU A N 1
ATOM 1096 C CA . GLU A 1 150 ? 57.794 22.294 29.437 1.00 26.53 159 GLU A CA 1
ATOM 1097 C C . GLU A 1 150 ? 56.678 23.198 28.925 1.00 24.11 159 GLU A C 1
ATOM 1098 O O . GLU A 1 150 ? 56.424 23.229 27.719 1.00 26.10 159 GLU A O 1
ATOM 1104 N N . ILE A 1 151 ? 56.026 23.962 29.804 1.00 23.63 160 ILE A N 1
ATOM 1105 C CA . ILE A 1 151 ? 54.964 24.910 29.423 1.00 23.76 160 ILE A CA 1
ATOM 1106 C C . ILE A 1 151 ? 55.344 26.243 30.057 1.00 26.22 160 ILE A C 1
ATOM 1107 O O . ILE A 1 151 ? 55.045 26.488 31.232 1.00 25.08 160 ILE A O 1
ATOM 1112 N N . GLU A 1 152 ? 56.004 27.103 29.286 1.00 26.03 161 GLU A N 1
ATOM 1113 C CA . GLU A 1 152 ? 56.515 28.370 29.790 1.00 26.21 161 GLU A CA 1
ATOM 1114 C C . GLU A 1 152 ? 55.543 29.525 29.607 1.00 31.76 161 GLU A C 1
ATOM 1115 O O . GLU A 1 152 ? 55.736 30.577 30.225 1.00 33.70 161 GLU A O 1
ATOM 1121 N N . ASP A 1 153 ? 54.511 29.362 28.785 1.00 27.44 162 ASP A N 1
ATOM 1122 C CA . ASP A 1 153 ? 53.489 30.390 28.563 1.00 28.04 162 ASP A CA 1
ATOM 1123 C C . ASP A 1 153 ? 52.129 29.703 28.638 1.00 26.18 162 ASP A C 1
ATOM 1124 O O . ASP A 1 153 ? 51.430 29.506 27.644 1.00 26.72 162 ASP A O 1
ATOM 1129 N N . PHE A 1 154 ? 51.760 29.327 29.852 1.00 24.80 163 PHE A N 1
ATOM 1130 C CA . PHE A 1 154 ? 50.566 28.522 30.042 1.00 23.80 163 PHE A CA 1
ATOM 1131 C C . PHE A 1 154 ? 49.309 29.238 29.532 1.00 24.05 163 PHE A C 1
ATOM 1132 O O . PHE A 1 154 ? 48.439 28.610 28.917 1.00 23.65 163 PHE A O 1
ATOM 1140 N N . ILE A 1 155 ? 49.168 30.540 29.819 1.00 24.74 164 ILE A N 1
ATOM 1141 C CA . ILE A 1 155 ? 47.982 31.311 29.449 1.00 25.09 164 ILE A CA 1
ATOM 1142 C C . ILE A 1 155 ? 48.435 32.705 29.050 1.00 26.38 164 ILE A C 1
ATOM 1143 O O . ILE A 1 155 ? 49.551 33.133 29.349 1.00 26.86 164 ILE A O 1
ATOM 1148 N N . GLY A 1 156 ? 47.539 33.400 28.350 1.00 26.99 165 GLY A N 1
ATOM 1149 C CA . GLY A 1 156 ? 47.671 34.818 28.108 1.00 28.22 165 GLY A CA 1
ATOM 1150 C C . GLY A 1 156 ? 46.740 35.597 29.026 1.00 28.16 165 GLY A C 1
ATOM 1151 O O . GLY A 1 156 ? 45.845 35.055 29.669 1.00 27.24 165 GLY A O 1
ATOM 1152 N N . GLU A 1 157 ? 46.978 36.904 29.087 1.00 29.23 166 GLU A N 1
ATOM 1153 C CA . GLU A 1 157 ? 46.139 37.750 29.926 1.00 29.35 166 GLU A CA 1
ATOM 1154 C C . GLU A 1 157 ? 44.673 37.664 29.525 1.00 29.21 166 GLU A C 1
ATOM 1155 O O . GLU A 1 157 ? 43.785 37.755 30.385 1.00 28.73 166 GLU A O 1
ATOM 1161 N N . GLY A 1 158 ? 44.398 37.475 28.231 1.00 29.66 167 GLY A N 1
ATOM 1162 C CA . GLY A 1 158 ? 43.023 37.363 27.784 1.00 29.61 167 GLY A CA 1
ATOM 1163 C C . GLY A 1 158 ? 42.275 36.190 28.389 1.00 29.88 167 GLY A C 1
ATOM 1164 O O . GLY A 1 158 ? 41.047 36.226 28.503 1.00 31.59 167 GLY A O 1
ATOM 1165 N N . ASP A 1 159 ? 42.994 35.136 28.792 1.00 27.23 168 ASP A N 1
ATOM 1166 C CA . ASP A 1 159 ? 42.328 33.949 29.310 1.00 25.92 168 ASP A CA 1
ATOM 1167 C C . ASP A 1 159 ? 41.773 34.174 30.706 1.00 26.89 168 ASP A C 1
ATOM 1168 O O . ASP A 1 159 ? 40.882 33.429 31.140 1.00 31.63 168 ASP A O 1
ATOM 1173 N N . VAL A 1 160 ? 42.294 35.156 31.441 1.00 25.88 169 VAL A N 1
ATOM 1174 C CA . VAL A 1 160 ? 41.837 35.432 32.798 1.00 25.44 169 VAL A CA 1
ATOM 1175 C C . VAL A 1 160 ? 41.113 36.761 32.903 1.00 26.40 169 VAL A C 1
ATOM 1176 O O . VAL A 1 160 ? 40.622 37.102 33.985 1.00 26.17 169 VAL A O 1
ATOM 1180 N N . PHE A 1 161 ? 41.002 37.506 31.811 1.00 27.50 170 PHE A N 1
ATOM 1181 C CA . PHE A 1 161 ? 40.442 38.846 31.856 1.00 28.59 170 PHE A CA 1
ATOM 1182 C C . PHE A 1 161 ? 38.925 38.823 32.021 1.00 28.39 170 PHE A C 1
ATOM 1183 O O . PHE A 1 161 ? 38.233 37.959 31.474 1.00 27.85 170 PHE A O 1
ATOM 1191 N N . SER A 1 162 ? 38.404 39.811 32.757 1.00 28.92 171 SER A N 1
ATOM 1192 C CA . SER A 1 162 ? 36.966 40.047 32.824 1.00 29.07 171 SER A CA 1
ATOM 1193 C C . SER A 1 162 ? 36.702 41.516 33.106 1.00 30.32 171 SER A C 1
ATOM 1194 O O . SER A 1 162 ? 37.471 42.167 33.808 1.00 30.63 171 SER A O 1
ATOM 1197 N N . LEU A 1 163 ? 35.613 42.032 32.535 1.00 31.12 172 LEU A N 1
ATOM 1198 C CA . LEU A 1 163 ? 35.093 43.322 32.961 1.00 32.21 172 LEU A CA 1
ATOM 1199 C C . LEU A 1 163 ? 34.250 43.120 34.213 1.00 31.46 172 LEU A C 1
ATOM 1200 O O . LEU A 1 163 ? 33.846 41.995 34.516 1.00 30.23 172 LEU A O 1
ATOM 1205 N N . PRO A 1 164 ? 33.974 44.198 34.975 1.00 32.22 173 PRO A N 1
ATOM 1206 C CA . PRO A 1 164 ? 33.142 44.057 36.184 1.00 31.61 173 PRO A CA 1
ATOM 1207 C C . PRO A 1 164 ? 31.757 43.537 35.816 1.00 31.37 173 PRO A C 1
ATOM 1208 O O . PRO A 1 164 ? 31.261 43.922 34.761 1.00 32.30 173 PRO A O 1
ATOM 1212 N N . PRO A 1 165 ? 31.162 42.659 36.641 1.00 30.71 174 PRO A N 1
ATOM 1213 C CA . PRO A 1 165 ? 31.738 42.099 37.868 1.00 29.08 174 PRO A CA 1
ATOM 1214 C C . PRO A 1 165 ? 32.763 41.033 37.536 1.00 28.10 174 PRO A C 1
ATOM 1215 O O . PRO A 1 165 ? 32.461 40.090 36.799 1.00 27.51 174 PRO A O 1
ATOM 1219 N N . CYS A 1 166 ? 33.963 41.192 38.073 1.00 27.99 175 CYS A N 1
ATOM 1220 C CA . CYS A 1 166 ? 35.080 40.375 37.637 1.00 27.36 175 CYS A CA 1
ATOM 1221 C C . CYS A 1 166 ? 34.980 38.947 38.182 1.00 25.86 175 CYS A C 1
ATOM 1222 O O . CYS A 1 166 ? 34.228 38.646 39.115 1.00 25.27 175 CYS A O 1
ATOM 1225 N N . HIS A 1 167 ? 35.763 38.067 37.568 1.00 25.31 176 HIS A N 1
ATOM 1226 C CA . HIS A 1 167 ? 35.783 36.666 37.965 1.00 23.96 176 HIS A CA 1
ATOM 1227 C C . HIS A 1 167 ? 36.222 36.513 39.414 1.00 24.63 176 HIS A C 1
ATOM 1228 O O . HIS A 1 167 ? 37.016 37.302 39.929 1.00 23.91 176 HIS A O 1
ATOM 1235 N N . LYS A 1 168 ? 35.689 35.470 40.077 1.00 22.29 177 LYS A N 1
ATOM 1236 C CA . LYS A 1 168 ? 36.063 35.132 41.448 1.00 21.65 177 LYS A CA 1
ATOM 1237 C C . LYS A 1 168 ? 36.873 33.855 41.574 1.00 20.68 177 LYS A C 1
ATOM 1238 O O . LYS A 1 168 ? 37.571 33.699 42.577 1.00 20.39 177 LYS A O 1
ATOM 1244 N N . LEU A 1 169 ? 36.800 32.946 40.590 1.00 18.18 178 LEU A N 1
ATOM 1245 C CA . LEU A 1 169 ? 37.294 31.582 40.758 1.00 17.15 178 LEU A CA 1
ATOM 1246 C C . LEU A 1 169 ? 37.650 31.021 39.395 1.00 17.66 178 LEU A C 1
ATOM 1247 O O . LEU A 1 169 ? 36.786 30.955 38.514 1.00 19.03 178 LEU A O 1
ATOM 1252 N N . MET A 1 170 ? 38.894 30.563 39.227 1.00 15.87 179 MET A N 1
ATOM 1253 C CA . MET A 1 170 ? 39.327 29.979 37.967 1.00 17.29 179 MET A CA 1
ATOM 1254 C C . MET A 1 170 ? 40.229 28.791 38.226 1.00 17.60 179 MET A C 1
ATOM 1255 O O . MET A 1 170 ? 40.953 28.748 39.224 1.00 18.53 179 MET A O 1
ATOM 1260 N N . LEU A 1 171 ? 40.154 27.814 37.323 1.00 15.01 180 LEU A N 1
ATOM 1261 C CA . LEU A 1 171 ? 40.845 26.544 37.468 1.00 14.79 180 LEU A CA 1
ATOM 1262 C C . LEU A 1 171 ? 41.746 26.318 36.265 1.00 14.40 180 LEU A C 1
ATOM 1263 O O . LEU A 1 171 ? 41.400 26.702 35.144 1.00 14.81 180 LEU A O 1
ATOM 1268 N N . PHE A 1 172 ? 42.898 25.684 36.484 1.00 16.53 181 PHE A N 1
ATOM 1269 C CA . PHE A 1 172 ? 43.878 25.384 35.454 1.00 15.89 181 PHE A CA 1
ATOM 1270 C C . PHE A 1 172 ? 44.387 23.964 35.616 1.00 15.45 181 PHE A C 1
ATOM 1271 O O . PHE A 1 172 ? 44.544 23.486 36.738 1.00 15.01 181 PHE A O 1
ATOM 1279 N N . SER A 1 173 ? 44.609 23.286 34.483 1.00 14.77 182 SER A N 1
ATOM 1280 C CA . SER A 1 173 ? 45.162 21.938 34.450 1.00 16.13 182 SER A CA 1
ATOM 1281 C C . SER A 1 173 ? 46.313 21.924 33.468 1.00 15.05 182 SER A C 1
ATOM 1282 O O . SER A 1 173 ? 46.145 22.335 32.317 1.00 15.69 182 SER A O 1
ATOM 1285 N N . GLY A 1 174 ? 47.464 21.442 33.900 1.00 14.86 183 GLY A N 1
ATOM 1286 C CA . GLY A 1 174 ? 48.572 21.168 33.004 1.00 17.26 183 GLY A CA 1
ATOM 1287 C C . GLY A 1 174 ? 48.896 19.690 33.006 1.00 17.72 183 GLY A C 1
ATOM 1288 O O . GLY A 1 174 ? 49.135 19.142 34.086 1.00 17.99 183 GLY A O 1
ATOM 1289 N N . VAL A 1 175 ? 48.964 19.036 31.840 1.00 14.90 184 VAL A N 1
ATOM 1290 C CA . VAL A 1 175 ? 49.363 17.630 31.745 1.00 15.35 184 VAL A CA 1
ATOM 1291 C C . VAL A 1 175 ? 50.475 17.516 30.705 1.00 14.83 184 VAL A C 1
ATOM 1292 O O . VAL A 1 175 ? 50.238 17.738 29.512 1.00 14.67 184 VAL A O 1
ATOM 1296 N N . SER A 1 176 ? 51.662 17.156 31.158 1.00 15.75 185 SER A N 1
ATOM 1297 C CA . SER A 1 176 ? 52.848 17.072 30.322 1.00 15.91 185 SER A CA 1
ATOM 1298 C C . SER A 1 176 ? 53.412 15.676 30.395 1.00 14.37 185 SER A C 1
ATOM 1299 O O . SER A 1 176 ? 53.740 15.189 31.476 1.00 16.99 185 SER A O 1
ATOM 1302 N N . VAL A 1 177 ? 53.540 15.040 29.242 1.00 15.71 186 VAL A N 1
ATOM 1303 C CA . VAL A 1 177 ? 54.209 13.753 29.141 1.00 17.82 186 VAL A CA 1
ATOM 1304 C C . VAL A 1 177 ? 55.672 14.049 28.840 1.00 19.48 186 VAL A C 1
ATOM 1305 O O . VAL A 1 177 ? 55.980 14.630 27.795 1.00 21.46 186 VAL A O 1
ATOM 1309 N N . LEU A 1 178 ? 56.555 13.662 29.747 1.00 19.24 187 LEU A N 1
ATOM 1310 C CA . LEU A 1 178 ? 57.962 14.029 29.694 1.00 20.77 187 LEU A CA 1
ATOM 1311 C C . LEU A 1 178 ? 58.903 12.846 29.491 1.00 20.91 187 LEU A C 1
ATOM 1312 O O . LEU A 1 178 ? 60.068 13.059 29.141 1.00 29.96 187 LEU A O 1
ATOM 1317 N N . THR A 1 179 ? 58.428 11.627 29.659 1.00 21.99 188 THR A N 1
ATOM 1318 C CA A THR A 1 179 ? 59.306 10.477 29.550 0.50 22.29 188 THR A CA 1
ATOM 1319 C CA B THR A 1 179 ? 59.289 10.458 29.536 0.50 22.77 188 THR A CA 1
ATOM 1320 C C . THR A 1 179 ? 59.707 10.262 28.089 1.00 22.67 188 THR A C 1
ATOM 1321 O O . THR A 1 179 ? 58.886 10.453 27.186 1.00 21.56 188 THR A O 1
ATOM 1328 N N . PRO A 1 180 ? 60.953 9.856 27.829 1.00 21.01 189 PRO A N 1
ATOM 1329 C CA . PRO A 1 180 ? 61.355 9.590 26.443 1.00 23.25 189 PRO A CA 1
ATOM 1330 C C . PRO A 1 180 ? 60.738 8.296 25.944 1.00 22.89 189 PRO A C 1
ATOM 1331 O O . PRO A 1 180 ? 60.413 7.389 26.711 1.00 22.39 189 PRO A O 1
ATOM 1335 N N . LEU A 1 181 ? 60.621 8.195 24.623 1.00 21.09 190 LEU A N 1
ATOM 1336 C CA . LEU A 1 181 ? 60.272 6.921 24.014 1.00 23.27 190 LEU A CA 1
ATOM 1337 C C . LEU A 1 181 ? 61.325 5.878 24.336 1.00 21.64 190 LEU A C 1
ATOM 1338 O O . LEU A 1 181 ? 62.518 6.175 24.436 1.00 26.02 190 LEU A O 1
ATOM 1343 N N . ALA A 1 182 ? 60.869 4.633 24.457 1.00 21.43 191 ALA A N 1
ATOM 1344 C CA . ALA A 1 182 ? 61.771 3.507 24.644 1.00 20.32 191 ALA A CA 1
ATOM 1345 C C . ALA A 1 182 ? 62.241 2.924 23.326 1.00 25.50 191 ALA A C 1
ATOM 1346 O O . ALA A 1 182 ? 63.125 2.060 23.318 1.00 29.04 191 ALA A O 1
ATOM 1348 N N . ILE A 1 183 ? 61.668 3.356 22.232 1.00 27.39 192 ILE A N 1
ATOM 1349 C CA . ILE A 1 183 ? 62.095 2.906 20.912 1.00 28.49 192 ILE A CA 1
ATOM 1350 C C . ILE A 1 183 ? 63.347 3.663 20.519 1.00 29.93 192 ILE A C 1
ATOM 1351 O O . ILE A 1 183 ? 63.433 4.883 20.698 1.00 29.34 192 ILE A O 1
ATOM 1356 N N . ARG A 1 184 ? 64.315 2.931 19.959 1.00 35.23 193 ARG A N 1
ATOM 1357 C CA . ARG A 1 184 ? 65.596 3.488 19.538 1.00 46.06 193 ARG A CA 1
ATOM 1358 C C . ARG A 1 184 ? 65.484 3.972 18.099 1.00 40.21 193 ARG A C 1
ATOM 1359 O O . ARG A 1 184 ? 65.593 3.181 17.161 1.00 34.70 193 ARG A O 1
ATOM 1361 N N . PHE A 1 185 ? 65.271 5.274 17.928 1.00 34.72 194 PHE A N 1
ATOM 1362 C CA . PHE A 1 185 ? 65.436 5.939 16.641 1.00 34.33 194 PHE A CA 1
ATOM 1363 C C . PHE A 1 185 ? 66.857 6.482 16.561 1.00 44.74 194 PHE A C 1
ATOM 1364 O O . PHE A 1 185 ? 67.363 7.046 17.533 1.00 47.06 194 PHE A O 1
ATOM 1372 N N . ASN A 1 186 ? 67.498 6.314 15.401 1.00 38.49 195 ASN A N 1
ATOM 1373 C CA A ASN A 1 186 ? 68.856 6.773 15.226 0.50 39.41 195 ASN A CA 1
ATOM 1374 C CA B ASN A 1 186 ? 68.883 6.760 15.192 0.50 39.68 195 ASN A CA 1
ATOM 1375 C C . ASN A 1 186 ? 68.859 8.114 14.513 1.00 36.07 195 ASN A C 1
ATOM 1376 O O . ASN A 1 186 ? 68.329 8.214 13.398 1.00 32.40 195 ASN A O 1
ATOM 1385 N N . PRO A 1 187 ? 69.432 9.171 15.100 1.00 30.84 196 PRO A N 1
ATOM 1386 C CA . PRO A 1 187 ? 69.403 10.471 14.410 1.00 37.11 196 PRO A CA 1
ATOM 1387 C C . PRO A 1 187 ? 70.141 10.484 13.086 1.00 27.66 196 PRO A C 1
ATOM 1388 O O . PRO A 1 187 ? 69.834 11.331 12.229 1.00 34.55 196 PRO A O 1
ATOM 1392 N N . ALA A 1 188 ? 71.084 9.557 12.855 1.00 31.31 197 ALA A N 1
ATOM 1393 C CA . ALA A 1 188 ? 71.693 9.466 11.534 1.00 36.32 197 ALA A CA 1
ATOM 1394 C C . ALA A 1 188 ? 70.667 9.089 10.475 1.00 30.61 197 ALA A C 1
ATOM 1395 O O . ALA A 1 188 ? 70.864 9.378 9.290 1.00 34.23 197 ALA A O 1
ATOM 1397 N N . ASP A 1 189 ? 69.542 8.511 10.890 1.00 28.53 198 ASP A N 1
ATOM 1398 C CA . ASP A 1 189 ? 68.495 8.057 9.991 1.00 26.69 198 ASP A CA 1
ATOM 1399 C C . ASP A 1 189 ? 67.351 9.057 9.879 1.00 28.21 198 ASP A C 1
ATOM 1400 O O . ASP A 1 189 ? 66.402 8.817 9.121 1.00 29.42 198 ASP A O 1
ATOM 1405 N N . THR A 1 190 ? 67.409 10.149 10.630 1.00 28.60 199 THR A N 1
ATOM 1406 C CA . THR A 1 190 ? 66.415 11.202 10.535 1.00 27.15 199 THR A CA 1
ATOM 1407 C C . THR A 1 190 ? 66.704 12.060 9.313 1.00 36.03 199 THR A C 1
ATOM 1408 O O . THR A 1 190 ? 67.852 12.448 9.070 1.00 34.74 199 THR A O 1
ATOM 1412 N N . ALA A 1 191 ? 65.669 12.339 8.531 1.00 32.03 200 ALA A N 1
ATOM 1413 C CA . ALA A 1 191 ? 65.827 13.133 7.325 1.00 33.92 200 ALA A CA 1
ATOM 1414 C C . ALA A 1 191 ? 64.558 13.930 7.085 1.00 28.35 200 ALA A C 1
ATOM 1415 O O . ALA A 1 191 ? 63.496 13.637 7.654 1.00 27.26 200 ALA A O 1
ATOM 1417 N N . LEU A 1 192 ? 64.672 14.930 6.221 1.00 30.22 201 LEU A N 1
ATOM 1418 C CA . LEU A 1 192 ? 63.510 15.704 5.813 1.00 26.53 201 LEU A CA 1
ATOM 1419 C C . LEU A 1 192 ? 62.677 14.860 4.868 1.00 26.73 201 LEU A C 1
ATOM 1420 O O . LEU A 1 192 ? 63.146 14.459 3.796 1.00 28.12 201 LEU A O 1
ATOM 1425 N N . GLU A 1 193 ? 61.448 14.566 5.272 1.00 23.37 202 GLU A N 1
ATOM 1426 C CA . GLU A 1 193 ? 60.543 13.793 4.453 1.00 24.82 202 GLU A CA 1
ATOM 1427 C C . GLU A 1 193 ? 59.191 14.479 4.417 1.00 22.62 202 GLU A C 1
ATOM 1428 O O . GLU A 1 193 ? 58.788 15.166 5.367 1.00 19.44 202 GLU A O 1
ATOM 1434 N N . LEU A 1 194 ? 58.472 14.237 3.332 1.00 18.39 203 LEU A N 1
ATOM 1435 C CA . LEU A 1 194 ? 57.141 14.784 3.194 1.00 18.66 203 LEU A CA 1
ATOM 1436 C C . LEU A 1 194 ? 56.241 14.270 4.318 1.00 20.63 203 LEU A C 1
ATOM 1437 O O . LEU A 1 194 ? 56.286 13.093 4.706 1.00 19.65 203 LEU A O 1
ATOM 1442 N N . PHE A 1 195 ? 55.413 15.157 4.849 1.00 19.78 204 PHE A N 1
ATOM 1443 C CA . PHE A 1 195 ? 54.297 14.764 5.705 1.00 16.46 204 PHE A CA 1
ATOM 1444 C C . PHE A 1 195 ? 53.065 15.454 5.146 1.00 18.17 204 PHE A C 1
ATOM 1445 O O . PHE A 1 195 ? 53.112 16.643 4.830 1.00 19.34 204 PHE A O 1
ATOM 1453 N N . GLN A 1 196 ? 51.970 14.721 5.002 1.00 16.02 205 GLN A N 1
ATOM 1454 C CA . GLN A 1 196 ? 50.779 15.233 4.317 1.00 18.49 205 GLN A CA 1
ATOM 1455 C C . GLN A 1 196 ? 49.940 16.051 5.292 1.00 17.88 205 GLN A C 1
ATOM 1456 O O . GLN A 1 196 ? 48.837 15.678 5.676 1.00 18.10 205 GLN A O 1
ATOM 1462 N N . PHE A 1 197 ? 50.470 17.217 5.662 1.00 17.20 206 PHE A N 1
ATOM 1463 C CA . PHE A 1 197 ? 49.751 18.095 6.569 1.00 17.13 206 PHE A CA 1
ATOM 1464 C C . PHE A 1 197 ? 48.474 18.588 5.909 1.00 18.54 206 PHE A C 1
ATOM 1465 O O . PHE A 1 197 ? 48.438 18.843 4.703 1.00 19.30 206 PHE A O 1
ATOM 1473 N N . ILE A 1 198 ? 47.426 18.766 6.717 1.00 17.59 207 ILE A N 1
ATOM 1474 C CA . ILE A 1 198 ? 46.154 19.230 6.167 1.00 19.65 207 ILE A CA 1
ATOM 1475 C C . ILE A 1 198 ? 46.300 20.605 5.517 1.00 20.49 207 ILE A C 1
ATOM 1476 O O . ILE A 1 198 ? 45.659 20.877 4.502 1.00 24.77 207 ILE A O 1
ATOM 1481 N N . ASN A 1 199 ? 47.164 21.470 6.065 1.00 19.89 208 ASN A N 1
ATOM 1482 C CA . ASN A 1 199 ? 47.371 22.827 5.574 1.00 23.95 208 ASN A CA 1
ATOM 1483 C C . ASN A 1 199 ? 48.597 22.963 4.680 1.00 22.41 208 ASN A C 1
ATOM 1484 O O . ASN A 1 199 ? 48.877 24.070 4.206 1.00 24.65 208 ASN A O 1
ATOM 1489 N N . ALA A 1 200 ? 49.349 21.879 4.448 1.00 21.24 209 ALA A N 1
ATOM 1490 C CA . ALA A 1 200 ? 50.602 21.920 3.695 1.00 22.73 209 ALA A CA 1
ATOM 1491 C C . ALA A 1 200 ? 50.952 20.500 3.260 1.00 24.20 209 ALA A C 1
ATOM 1492 O O . ALA A 1 200 ? 51.876 19.884 3.807 1.00 20.03 209 ALA A O 1
ATOM 1494 N N . PRO A 1 201 ? 50.238 19.950 2.275 1.00 20.58 210 PRO A N 1
ATOM 1495 C CA . PRO A 1 201 ? 50.313 18.500 2.021 1.00 22.60 210 PRO A CA 1
ATOM 1496 C C . PRO A 1 201 ? 51.642 18.014 1.468 1.00 19.48 210 PRO A C 1
ATOM 1497 O O . PRO A 1 201 ? 51.849 16.789 1.408 1.00 22.98 210 PRO A O 1
ATOM 1501 N N . THR A 1 202 ? 52.536 18.901 1.028 1.00 22.85 211 THR A N 1
ATOM 1502 C CA . THR A 1 202 ? 53.841 18.482 0.527 1.00 20.48 211 THR A CA 1
ATOM 1503 C C . THR A 1 202 ? 54.991 19.017 1.373 1.00 24.37 211 THR A C 1
ATOM 1504 O O . THR A 1 202 ? 56.156 18.849 1.002 1.00 25.06 211 THR A O 1
ATOM 1508 N N . GLN A 1 203 ? 54.703 19.614 2.526 1.00 21.06 212 GLN A N 1
ATOM 1509 C CA . GLN A 1 203 ? 55.769 20.145 3.360 1.00 20.30 212 GLN A CA 1
ATOM 1510 C C . GLN A 1 203 ? 56.644 19.019 3.891 1.00 20.77 212 GLN A C 1
ATOM 1511 O O . GLN A 1 203 ? 56.146 17.975 4.331 1.00 21.88 212 GLN A O 1
ATOM 1517 N N . ARG A 1 204 ? 57.952 19.254 3.896 1.00 23.47 213 ARG A N 1
ATOM 1518 C CA . ARG A 1 204 ? 58.916 18.296 4.418 1.00 22.39 213 ARG A CA 1
ATOM 1519 C C . ARG A 1 204 ? 59.366 18.694 5.818 1.00 24.72 213 ARG A C 1
ATOM 1520 O O . ARG A 1 204 ? 59.662 19.864 6.081 1.00 25.46 213 ARG A O 1
ATOM 1528 N N . VAL A 1 205 ? 59.436 17.705 6.707 1.00 20.82 214 VAL A N 1
ATOM 1529 C CA . VAL A 1 205 ? 59.843 17.913 8.092 1.00 21.92 214 VAL A CA 1
ATOM 1530 C C . VAL A 1 205 ? 60.736 16.768 8.547 1.00 19.98 214 VAL A C 1
ATOM 1531 O O . VAL A 1 205 ? 60.739 15.670 7.974 1.00 20.96 214 VAL A O 1
ATOM 1535 N N . SER A 1 206 ? 61.496 17.035 9.600 1.00 23.07 215 SER A N 1
ATOM 1536 C CA A SER A 1 206 ? 62.359 16.018 10.185 0.50 21.36 215 SER A CA 1
ATOM 1537 C CA B SER A 1 206 ? 62.359 16.010 10.174 0.50 21.16 215 SER A CA 1
ATOM 1538 C C . SER A 1 206 ? 61.538 14.789 10.549 1.00 19.45 215 SER A C 1
ATOM 1539 O O . SER A 1 206 ? 60.578 14.884 11.329 1.00 20.25 215 SER A O 1
ATOM 1544 N N . THR A 1 207 ? 61.924 13.638 9.985 1.00 22.26 216 THR A N 1
ATOM 1545 C CA . THR A 1 207 ? 61.177 12.396 10.127 1.00 19.22 216 THR A CA 1
ATOM 1546 C C . THR A 1 207 ? 62.119 11.308 10.607 1.00 23.32 216 THR A C 1
ATOM 1547 O O . THR A 1 207 ? 63.168 11.077 9.999 1.00 22.58 216 THR A O 1
ATOM 1551 N N . MET A 1 208 ? 61.762 10.679 11.714 1.00 21.44 217 MET A N 1
ATOM 1552 C CA A MET A 1 208 ? 62.563 9.631 12.329 0.50 20.21 217 MET A CA 1
ATOM 1553 C CA B MET A 1 208 ? 62.580 9.640 12.310 0.50 20.37 217 MET A CA 1
ATOM 1554 C C . MET A 1 208 ? 62.265 8.290 11.674 1.00 21.81 217 MET A C 1
ATOM 1555 O O . MET A 1 208 ? 61.166 8.060 11.166 1.00 21.43 217 MET A O 1
ATOM 1564 N N . HIS A 1 209 ? 63.255 7.396 11.692 1.00 21.48 218 HIS A N 1
ATOM 1565 C CA . HIS A 1 209 ? 63.129 6.099 11.036 1.00 21.71 218 HIS A CA 1
ATOM 1566 C C . HIS A 1 209 ? 63.877 5.064 11.851 1.00 24.67 218 HIS A C 1
ATOM 1567 O O . HIS A 1 209 ? 65.037 5.292 12.213 1.00 27.59 218 HIS A O 1
ATOM 1574 N N . THR A 1 210 ? 63.244 3.921 12.092 1.00 20.96 219 THR A N 1
ATOM 1575 C CA . THR A 1 210 ? 63.956 2.820 12.721 1.00 21.21 219 THR A CA 1
ATOM 1576 C C . THR A 1 210 ? 63.262 1.514 12.380 1.00 24.62 219 THR A C 1
ATOM 1577 O O . THR A 1 210 ? 62.170 1.476 11.801 1.00 24.37 219 THR A O 1
ATOM 1581 N N . THR A 1 211 ? 63.928 0.430 12.736 1.00 24.53 220 THR A N 1
ATOM 1582 C CA . THR A 1 211 ? 63.332 -0.893 12.743 1.00 23.35 220 THR A CA 1
ATOM 1583 C C . THR A 1 211 ? 63.184 -1.288 14.201 1.00 29.54 220 THR A C 1
ATOM 1584 O O . THR A 1 211 ? 64.185 -1.404 14.916 1.00 34.40 220 THR A O 1
ATOM 1588 N N . ALA A 1 212 ? 61.949 -1.448 14.647 1.00 28.03 221 ALA A N 1
ATOM 1589 C CA . ALA A 1 212 ? 61.657 -1.692 16.052 1.00 35.73 221 ALA A CA 1
ATOM 1590 C C . ALA A 1 212 ? 60.748 -2.901 16.191 1.00 35.22 221 ALA A C 1
ATOM 1591 O O . ALA A 1 212 ? 59.933 -3.197 15.314 1.00 31.06 221 ALA A O 1
ATOM 1593 N N . PHE A 1 213 ? 60.883 -3.588 17.326 1.00 36.18 222 PHE A N 1
ATOM 1594 C CA . PHE A 1 213 ? 60.060 -4.748 17.636 1.00 26.30 222 PHE A CA 1
ATOM 1595 C C . PHE A 1 213 ? 58.912 -4.254 18.514 1.00 36.66 222 PHE A C 1
ATOM 1596 O O . PHE A 1 213 ? 58.955 -4.306 19.746 1.00 37.57 222 PHE A O 1
ATOM 1604 N N . VAL A 1 214 ? 57.867 -3.752 17.854 1.00 28.78 223 VAL A N 1
ATOM 1605 C CA . VAL A 1 214 ? 56.767 -3.059 18.514 1.00 26.48 223 VAL A CA 1
ATOM 1606 C C . VAL A 1 214 ? 55.473 -3.847 18.357 1.00 19.32 223 VAL A C 1
ATOM 1607 O O . VAL A 1 214 ? 55.252 -4.555 17.370 1.00 25.22 223 VAL A O 1
ATOM 1611 N N . ARG A 1 215 ? 54.587 -3.673 19.326 1.00 21.02 224 ARG A N 1
ATOM 1612 C CA . ARG A 1 215 ? 53.228 -4.183 19.226 1.00 20.30 224 ARG A CA 1
ATOM 1613 C C . ARG A 1 215 ? 52.464 -3.428 18.138 1.00 20.87 224 ARG A C 1
ATOM 1614 O O . ARG A 1 215 ? 52.452 -2.192 18.101 1.00 21.09 224 ARG A O 1
ATOM 1622 N N . ARG A 1 216 ? 51.816 -4.175 17.251 1.00 21.63 225 ARG A N 1
ATOM 1623 C CA . ARG A 1 216 ? 51.175 -3.596 16.086 1.00 18.43 225 ARG A CA 1
ATOM 1624 C C . ARG A 1 216 ? 49.950 -4.424 15.731 1.00 22.93 225 ARG A C 1
ATOM 1625 O O . ARG A 1 216 ? 49.851 -5.605 16.080 1.00 22.44 225 ARG A O 1
ATOM 1633 N N . CYS A 1 217 ? 49.020 -3.797 15.024 1.00 20.95 226 CYS A N 1
ATOM 1634 C CA . CYS A 1 217 ? 47.939 -4.536 14.386 1.00 20.73 226 CYS A CA 1
ATOM 1635 C C . CYS A 1 217 ? 47.314 -3.696 13.286 1.00 22.20 226 CYS A C 1
ATOM 1636 O O . CYS A 1 217 ? 47.542 -2.490 13.175 1.00 21.35 226 CYS A O 1
ATOM 1639 N N . LEU A 1 218 ? 46.568 -4.368 12.431 1.00 20.54 227 LEU A N 1
ATOM 1640 C CA . LEU A 1 218 ? 45.640 -3.695 11.553 1.00 18.92 227 LEU A CA 1
ATOM 1641 C C . LEU A 1 218 ? 44.282 -3.678 12.229 1.00 23.20 227 LEU A C 1
ATOM 1642 O O . LEU A 1 218 ? 43.949 -4.571 13.013 1.00 25.47 227 LEU A O 1
ATOM 1647 N N . HIS A 1 219 ? 43.487 -2.655 11.935 1.00 18.56 228 HIS A N 1
ATOM 1648 C CA . HIS A 1 219 ? 42.102 -2.615 12.407 1.00 21.00 228 HIS A CA 1
ATOM 1649 C C . HIS A 1 219 ? 41.228 -2.263 11.207 1.00 22.57 228 HIS A C 1
ATOM 1650 O O . HIS A 1 219 ? 41.066 -1.092 10.855 1.00 20.78 228 HIS A O 1
ATOM 1657 N N . ASN A 1 220 ? 40.680 -3.285 10.543 1.00 23.88 229 ASN A N 1
ATOM 1658 C CA . ASN A 1 220 ? 39.993 -3.016 9.289 1.00 24.44 229 ASN A CA 1
ATOM 1659 C C . ASN A 1 220 ? 38.687 -2.273 9.528 1.00 26.54 229 ASN A C 1
ATOM 1660 O O . ASN A 1 220 ? 38.277 -1.484 8.681 1.00 32.46 229 ASN A O 1
ATOM 1665 N N . GLU A 1 221 ? 38.029 -2.477 10.667 1.00 26.29 230 GLU A N 1
ATOM 1666 C CA . GLU A 1 221 ? 36.759 -1.787 10.901 1.00 28.63 230 GLU A CA 1
ATOM 1667 C C . GLU A 1 221 ? 36.968 -0.301 11.170 1.00 27.83 230 GLU A C 1
ATOM 1668 O O . GLU A 1 221 ? 36.212 0.537 10.673 1.00 26.23 230 GLU A O 1
ATOM 1670 N N . LEU A 1 222 ? 37.992 0.053 11.951 1.00 21.67 231 LEU A N 1
ATOM 1671 C CA . LEU A 1 222 ? 38.331 1.450 12.191 1.00 20.47 231 LEU A CA 1
ATOM 1672 C C . LEU A 1 222 ? 39.063 2.068 11.009 1.00 22.21 231 LEU A C 1
ATOM 1673 O O . LEU A 1 222 ? 39.108 3.298 10.893 1.00 23.65 231 LEU A O 1
ATOM 1678 N N . ARG A 1 223 ? 39.593 1.234 10.117 1.00 20.15 232 ARG A N 1
ATOM 1679 C CA . ARG A 1 223 ? 40.327 1.656 8.930 1.00 19.56 232 ARG A CA 1
ATOM 1680 C C . ARG A 1 223 ? 41.641 2.332 9.303 1.00 15.76 232 ARG A C 1
ATOM 1681 O O . ARG A 1 223 ? 41.951 3.419 8.818 1.00 17.52 232 ARG A O 1
ATOM 1689 N N . CYS A 1 224 ? 42.437 1.677 10.142 1.00 16.61 233 CYS A N 1
ATOM 1690 C CA . CYS A 1 224 ? 43.731 2.233 10.504 1.00 15.78 233 CYS A CA 1
ATOM 1691 C C . CYS A 1 224 ? 44.729 1.138 10.842 1.00 17.26 233 CYS A C 1
ATOM 1692 O O . CYS A 1 224 ? 44.355 0.030 11.249 1.00 18.38 233 CYS A O 1
ATOM 1695 N N . LYS A 1 225 ? 46.005 1.469 10.668 1.00 15.10 234 LYS A N 1
ATOM 1696 C CA . LYS A 1 225 ? 47.104 0.731 11.266 1.00 15.80 234 LYS A CA 1
ATOM 1697 C C . LYS A 1 225 ? 47.342 1.251 12.677 1.00 15.18 234 LYS A C 1
ATOM 1698 O O . LYS A 1 225 ? 47.062 2.414 12.983 1.00 15.00 234 LYS A O 1
ATOM 1704 N N . VAL A 1 226 ? 47.846 0.380 13.548 1.00 15.86 235 VAL A N 1
ATOM 1705 C CA . VAL A 1 226 ? 48.075 0.718 14.949 1.00 16.33 235 VAL A CA 1
ATOM 1706 C C . VAL A 1 226 ? 49.452 0.239 15.360 1.00 16.39 235 VAL A C 1
ATOM 1707 O O . VAL A 1 226 ? 49.817 -0.906 15.089 1.00 19.10 235 VAL A O 1
ATOM 1711 N N . VAL A 1 227 ? 50.200 1.090 16.040 1.00 15.17 236 VAL A N 1
ATOM 1712 C CA . VAL A 1 227 ? 51.381 0.664 16.773 1.00 15.78 236 VAL A CA 1
ATOM 1713 C C . VAL A 1 227 ? 51.288 1.227 18.184 1.00 16.18 236 VAL A C 1
ATOM 1714 O O . VAL A 1 227 ? 50.783 2.331 18.396 1.00 17.28 236 VAL A O 1
ATOM 1718 N N . ASP A 1 228 ? 51.753 0.472 19.154 1.00 17.66 237 ASP A N 1
ATOM 1719 C CA . ASP A 1 228 ? 51.822 0.949 20.539 1.00 16.16 237 ASP A CA 1
ATOM 1720 C C . ASP A 1 228 ? 53.295 1.173 20.854 1.00 19.52 237 ASP A C 1
ATOM 1721 O O . ASP A 1 228 ? 54.071 0.215 20.933 1.00 24.29 237 ASP A O 1
ATOM 1726 N N . MET A 1 229 ? 53.681 2.445 20.979 1.00 16.23 238 MET A N 1
ATOM 1727 C CA . MET A 1 229 ? 55.067 2.868 21.095 1.00 18.05 238 MET A CA 1
ATOM 1728 C C . MET A 1 229 ? 55.370 3.150 22.558 1.00 19.78 238 MET A C 1
ATOM 1729 O O . MET A 1 229 ? 54.919 4.177 23.089 1.00 18.68 238 MET A O 1
ATOM 1734 N N . PRO A 1 230 ? 56.100 2.297 23.250 1.00 17.93 239 PRO A N 1
ATOM 1735 C CA . PRO A 1 230 ? 56.277 2.508 24.687 1.00 18.04 239 PRO A CA 1
ATOM 1736 C C . PRO A 1 230 ? 57.239 3.632 25.015 1.00 19.47 239 PRO A C 1
ATOM 1737 O O . PRO A 1 230 ? 58.214 3.891 24.315 1.00 17.65 239 PRO A O 1
ATOM 1741 N N . PHE A 1 231 ? 56.976 4.265 26.145 1.00 17.76 240 PHE A N 1
ATOM 1742 C CA . PHE A 1 231 ? 57.947 5.124 26.800 1.00 16.19 240 PHE A CA 1
ATOM 1743 C C . PHE A 1 231 ? 58.822 4.314 27.748 1.00 17.40 240 PHE A C 1
ATOM 1744 O O . PHE A 1 231 ? 58.602 3.125 27.984 1.00 19.68 240 PHE A O 1
ATOM 1752 N N . ASP A 1 232 ? 59.857 4.979 28.268 1.00 18.79 241 ASP A N 1
ATOM 1753 C CA . ASP A 1 232 ? 60.797 4.377 29.204 1.00 21.48 241 ASP A CA 1
ATOM 1754 C C . ASP A 1 232 ? 60.074 3.529 30.238 1.00 19.59 241 ASP A C 1
ATOM 1755 O O . ASP A 1 232 ? 59.037 3.922 30.768 1.00 22.24 241 ASP A O 1
ATOM 1760 N N . ALA A 1 233 ? 60.646 2.359 30.529 1.00 24.89 242 ALA A N 1
ATOM 1761 C CA . ALA A 1 233 ? 59.969 1.356 31.345 1.00 24.28 242 ALA A CA 1
ATOM 1762 C C . ALA A 1 233 ? 59.504 1.924 32.680 1.00 24.79 242 ALA A C 1
ATOM 1763 O O . ALA A 1 233 ? 58.425 1.575 33.169 1.00 26.32 242 ALA A O 1
ATOM 1765 N N . ALA A 1 234 ? 60.296 2.817 33.278 1.00 24.94 243 ALA A N 1
ATOM 1766 C CA . ALA A 1 234 ? 59.960 3.330 34.600 1.00 24.05 243 ALA A CA 1
ATOM 1767 C C . ALA A 1 234 ? 58.677 4.160 34.594 1.00 22.42 243 ALA A C 1
ATOM 1768 O O . ALA A 1 234 ? 58.070 4.339 35.660 1.00 26.43 243 ALA A O 1
ATOM 1770 N N . SER A 1 235 ? 58.262 4.665 33.438 1.00 21.20 244 SER A N 1
ATOM 1771 C CA . SER A 1 235 ? 57.049 5.472 33.360 1.00 19.14 244 SER A CA 1
ATOM 1772 C C . SER A 1 235 ? 55.776 4.651 33.377 1.00 21.01 244 SER A C 1
ATOM 1773 O O . SER A 1 235 ? 54.712 5.177 33.737 1.00 20.78 244 SER A O 1
ATOM 1776 N N . GLY A 1 236 ? 55.838 3.400 32.936 1.00 19.70 245 GLY A N 1
ATOM 1777 C CA . GLY A 1 236 ? 54.620 2.629 32.772 1.00 19.66 245 GLY A CA 1
ATOM 1778 C C . GLY A 1 236 ? 53.658 3.156 31.741 1.00 18.11 245 GLY A C 1
ATOM 1779 O O . GLY A 1 236 ? 52.477 2.808 31.799 1.00 19.95 245 GLY A O 1
ATOM 1780 N N . LEU A 1 237 ? 54.119 3.971 30.791 1.00 17.51 246 LEU A N 1
ATOM 1781 C CA . LEU A 1 237 ? 53.259 4.600 29.795 1.00 16.19 246 LEU A CA 1
ATOM 1782 C C . LEU A 1 237 ? 53.605 4.145 28.387 1.00 17.07 246 LEU A C 1
ATOM 1783 O O . LEU A 1 237 ? 54.726 3.719 28.109 1.00 18.58 246 LEU A O 1
ATOM 1788 N N . SER A 1 238 ? 52.637 4.272 27.487 1.00 16.88 247 SER A N 1
ATOM 1789 C CA . SER A 1 238 ? 52.866 3.930 26.088 1.00 15.59 247 SER A CA 1
ATOM 1790 C C . SER A 1 238 ? 51.963 4.780 25.227 1.00 16.59 247 SER A C 1
ATOM 1791 O O . SER A 1 238 ? 50.916 5.209 25.684 1.00 18.15 247 SER A O 1
ATOM 1794 N N . MET A 1 239 ? 52.378 5.020 23.986 1.00 15.93 248 MET A N 1
ATOM 1795 C CA . MET A 1 239 ? 51.653 5.882 23.065 1.00 13.67 248 MET A CA 1
ATOM 1796 C C . MET A 1 239 ? 51.096 5.028 21.936 1.00 15.08 248 MET A C 1
ATOM 1797 O O . MET A 1 239 ? 51.853 4.533 21.101 1.00 16.22 248 MET A O 1
ATOM 1802 N N . LEU A 1 240 ? 49.782 4.900 21.895 1.00 15.11 249 LEU A N 1
ATOM 1803 C CA A LEU A 1 240 ? 49.129 4.229 20.787 0.50 13.85 249 LEU A CA 1
ATOM 1804 C CA B LEU A 1 240 ? 49.083 4.246 20.795 0.50 15.19 249 LEU A CA 1
ATOM 1805 C C . LEU A 1 240 ? 48.959 5.230 19.658 1.00 14.77 249 LEU A C 1
ATOM 1806 O O . LEU A 1 240 ? 48.442 6.330 19.860 1.00 17.29 249 LEU A O 1
ATOM 1815 N N . VAL A 1 241 ? 49.414 4.852 18.467 1.00 13.32 250 VAL A N 1
ATOM 1816 C CA . VAL A 1 241 ? 49.332 5.713 17.298 1.00 15.05 250 VAL A CA 1
ATOM 1817 C C . VAL A 1 241 ? 48.400 5.047 16.309 1.00 14.84 250 VAL A C 1
ATOM 1818 O O . VAL A 1 241 ? 48.607 3.882 15.942 1.00 15.33 250 VAL A O 1
ATOM 1822 N N . LEU A 1 242 ? 47.380 5.773 15.892 1.00 13.70 251 LEU A N 1
ATOM 1823 C CA . LEU A 1 242 ? 46.382 5.290 14.935 1.00 13.60 251 LEU A CA 1
ATOM 1824 C C . LEU A 1 242 ? 46.581 6.056 13.636 1.00 14.62 251 LEU A C 1
ATOM 1825 O O . LEU A 1 242 ? 46.365 7.278 13.583 1.00 14.17 251 LEU A O 1
ATOM 1830 N N . LEU A 1 243 ? 46.975 5.340 12.589 1.00 14.16 252 LEU A N 1
ATOM 1831 C CA . LEU A 1 243 ? 47.275 5.932 11.293 1.00 14.02 252 LEU A CA 1
ATOM 1832 C C . LEU A 1 243 ? 46.222 5.474 10.298 1.00 13.76 252 LEU A C 1
ATOM 1833 O O . LEU A 1 243 ? 46.190 4.287 9.935 1.00 15.54 252 LEU A O 1
ATOM 1838 N N . PRO A 1 244 ? 45.350 6.352 9.842 1.00 13.24 253 PRO A N 1
ATOM 1839 C CA . PRO A 1 244 ? 44.296 5.936 8.914 1.00 13.60 253 PRO A CA 1
ATOM 1840 C C . PRO A 1 244 ? 44.860 5.279 7.669 1.00 15.06 253 PRO A C 1
ATOM 1841 O O . PRO A 1 244 ? 45.908 5.678 7.158 1.00 17.14 253 PRO A O 1
ATOM 1845 N N . TYR A 1 245 ? 44.153 4.277 7.164 1.00 15.54 254 TYR A N 1
ATOM 1846 C CA . TYR A 1 245 ? 44.518 3.722 5.876 1.00 16.58 254 TYR A CA 1
ATOM 1847 C C . TYR A 1 245 ? 44.437 4.816 4.814 1.00 18.03 254 TYR A C 1
ATOM 1848 O O . TYR A 1 245 ? 43.707 5.798 4.959 1.00 19.36 254 TYR A O 1
ATOM 1857 N N . ASP A 1 246 ? 45.167 4.627 3.718 1.00 18.62 255 ASP A N 1
ATOM 1858 C CA . ASP A 1 246 ? 44.980 5.487 2.556 1.00 18.83 255 ASP A CA 1
ATOM 1859 C C . ASP A 1 246 ? 43.512 5.515 2.154 1.00 22.03 255 ASP A C 1
ATOM 1860 O O . ASP A 1 246 ? 42.795 4.519 2.284 1.00 22.48 255 ASP A O 1
ATOM 1865 N N . GLY A 1 247 ? 43.069 6.672 1.668 1.00 23.94 256 GLY A N 1
ATOM 1866 C CA . GLY A 1 247 ? 41.689 6.876 1.288 1.00 30.43 256 GLY A CA 1
ATOM 1867 C C . GLY A 1 247 ? 40.735 7.090 2.439 1.00 27.71 256 GLY A C 1
ATOM 1868 O O . GLY A 1 247 ? 39.517 7.102 2.223 1.00 28.78 256 GLY A O 1
ATOM 1869 N N . THR A 1 248 ? 41.244 7.226 3.662 1.00 21.37 257 THR A N 1
ATOM 1870 C CA . THR A 1 248 ? 40.418 7.442 4.839 1.00 22.51 257 THR A CA 1
ATOM 1871 C C . THR A 1 248 ? 40.920 8.678 5.558 1.00 20.70 257 THR A C 1
ATOM 1872 O O . THR A 1 248 ? 42.123 8.832 5.776 1.00 23.93 257 THR A O 1
ATOM 1876 N N . GLU A 1 249 ? 39.988 9.545 5.929 1.00 19.41 258 GLU A N 1
ATOM 1877 C CA . GLU A 1 249 ? 40.292 10.773 6.644 1.00 18.74 258 GLU A CA 1
ATOM 1878 C C . GLU A 1 249 ? 40.474 10.488 8.135 1.00 16.90 258 GLU A C 1
ATOM 1879 O O . GLU A 1 249 ? 39.792 9.638 8.702 1.00 17.00 258 GLU A O 1
ATOM 1885 N N . LEU A 1 250 ? 41.393 11.209 8.770 1.00 14.40 259 LEU A N 1
ATOM 1886 C CA . LEU A 1 250 ? 41.565 11.084 10.210 1.00 14.76 259 LEU A CA 1
ATOM 1887 C C . LEU A 1 250 ? 40.264 11.354 10.945 1.00 15.72 259 LEU A C 1
ATOM 1888 O O . LEU A 1 250 ? 39.961 10.680 11.920 1.00 14.80 259 LEU A O 1
ATOM 1893 N N . ARG A 1 251 ? 39.451 12.297 10.464 1.00 14.73 260 ARG A N 1
ATOM 1894 C CA . ARG A 1 251 ? 38.196 12.596 11.153 1.00 15.51 260 ARG A CA 1
ATOM 1895 C C . ARG A 1 251 ? 37.328 11.354 11.290 1.00 15.88 260 ARG A C 1
ATOM 1896 O O . ARG A 1 251 ? 36.605 11.202 12.289 1.00 16.27 260 ARG A O 1
ATOM 1904 N N . GLN A 1 252 ? 37.381 10.447 10.310 1.00 16.25 261 GLN A N 1
ATOM 1905 C CA . GLN A 1 252 ? 36.580 9.233 10.414 1.00 16.85 261 GLN A CA 1
ATOM 1906 C C . GLN A 1 252 ? 37.036 8.359 11.579 1.00 18.78 261 GLN A C 1
ATOM 1907 O O . GLN A 1 252 ? 36.215 7.777 12.292 1.00 18.14 261 GLN A O 1
ATOM 1913 N N . ILE A 1 253 ? 38.346 8.239 11.787 1.00 14.82 262 ILE A N 1
ATOM 1914 C CA . ILE A 1 253 ? 38.853 7.464 12.912 1.00 14.82 262 ILE A CA 1
ATOM 1915 C C . ILE A 1 253 ? 38.470 8.140 14.220 1.00 15.68 262 ILE A C 1
ATOM 1916 O O . ILE A 1 253 ? 38.013 7.496 15.165 1.00 15.65 262 ILE A O 1
ATOM 1921 N N . VAL A 1 254 ? 38.684 9.449 14.308 1.00 14.56 263 VAL A N 1
ATOM 1922 C CA . VAL A 1 254 ? 38.434 10.164 15.549 1.00 13.49 263 VAL A CA 1
ATOM 1923 C C . VAL A 1 254 ? 36.965 10.048 15.932 1.00 16.27 263 VAL A C 1
ATOM 1924 O O . VAL A 1 254 ? 36.632 9.818 17.099 1.00 16.63 263 VAL A O 1
ATOM 1928 N N . ASN A 1 255 ? 36.064 10.172 14.952 1.00 15.67 264 ASN A N 1
ATOM 1929 C CA . ASN A 1 255 ? 34.649 10.119 15.288 1.00 16.26 264 ASN A CA 1
ATOM 1930 C C . ASN A 1 255 ? 34.167 8.696 15.525 1.00 17.84 264 ASN A C 1
ATOM 1931 O O . ASN A 1 255 ? 33.196 8.477 16.264 1.00 18.83 264 ASN A O 1
ATOM 1936 N N . SER A 1 256 ? 34.819 7.715 14.935 1.00 16.14 265 SER A N 1
ATOM 1937 C CA A SER A 1 256 ? 34.392 6.325 15.039 0.50 14.92 265 SER A CA 1
ATOM 1938 C CA B SER A 1 256 ? 34.337 6.352 15.076 0.50 15.31 265 SER A CA 1
ATOM 1939 C C . SER A 1 256 ? 34.821 5.660 16.339 1.00 16.46 265 SER A C 1
ATOM 1940 O O . SER A 1 256 ? 34.114 4.778 16.843 1.00 18.85 265 SER A O 1
ATOM 1945 N N . ILE A 1 257 ? 35.971 6.056 16.894 1.00 15.02 266 ILE A N 1
ATOM 1946 C CA . ILE A 1 257 ? 36.618 5.230 17.902 1.00 14.00 266 ILE A CA 1
ATOM 1947 C C . ILE A 1 257 ? 35.805 5.204 19.195 1.00 17.26 266 ILE A C 1
ATOM 1948 O O . ILE A 1 257 ? 35.324 6.230 19.688 1.00 17.96 266 ILE A O 1
ATOM 1953 N N . THR A 1 258 ? 35.688 4.018 19.765 1.00 17.91 267 THR A N 1
ATOM 1954 C CA . THR A 1 258 ? 35.057 3.792 21.065 1.00 19.98 267 THR A CA 1
ATOM 1955 C C . THR A 1 258 ? 35.956 2.936 21.928 1.00 19.82 267 THR A C 1
ATOM 1956 O O . THR A 1 258 ? 36.913 2.320 21.452 1.00 17.33 267 THR A O 1
ATOM 1960 N N . PRO A 1 259 ? 35.637 2.825 23.220 1.00 20.89 268 PRO A N 1
ATOM 1961 C CA . PRO A 1 259 ? 36.402 1.898 24.071 1.00 22.36 268 PRO A CA 1
ATOM 1962 C C . PRO A 1 259 ? 36.376 0.468 23.573 1.00 18.59 268 PRO A C 1
ATOM 1963 O O . PRO A 1 259 ? 37.345 -0.272 23.797 1.00 20.98 268 PRO A O 1
ATOM 1967 N N . ALA A 1 260 ? 35.314 0.062 22.880 1.00 19.45 269 ALA A N 1
ATOM 1968 C CA . ALA A 1 260 ? 35.280 -1.289 22.339 1.00 20.65 269 ALA A CA 1
ATOM 1969 C C . ALA A 1 260 ? 36.408 -1.489 21.347 1.00 21.27 269 ALA A C 1
ATOM 1970 O O . ALA A 1 260 ? 37.015 -2.558 21.305 1.00 22.18 269 ALA A O 1
ATOM 1972 N N . HIS A 1 261 ? 36.721 -0.462 20.555 1.00 20.30 270 HIS A N 1
ATOM 1973 C CA . HIS A 1 261 ? 37.843 -0.576 19.630 1.00 18.99 270 HIS A CA 1
ATOM 1974 C C . HIS A 1 261 ? 39.163 -0.693 20.371 1.00 19.32 270 HIS A C 1
ATOM 1975 O O . HIS A 1 261 ? 40.067 -1.412 19.923 1.00 19.56 270 HIS A O 1
ATOM 1982 N N . LEU A 1 262 ? 39.329 0.073 21.451 1.00 18.83 271 LEU A N 1
ATOM 1983 C CA . LEU A 1 262 ? 40.542 -0.035 22.251 1.00 19.82 271 LEU A CA 1
ATOM 1984 C C . LEU A 1 262 ? 40.712 -1.441 22.798 1.00 20.82 271 LEU A C 1
ATOM 1985 O O . LEU A 1 262 ? 41.825 -1.985 22.787 1.00 20.02 271 LEU A O 1
ATOM 1990 N N . ALA A 1 263 ? 39.612 -2.058 23.252 1.00 20.45 272 ALA A N 1
ATOM 1991 C CA . ALA A 1 263 ? 39.671 -3.436 23.733 1.00 22.80 272 ALA A CA 1
ATOM 1992 C C . ALA A 1 263 ? 40.056 -4.395 22.617 1.00 20.67 272 ALA A C 1
ATOM 1993 O O . ALA A 1 263 ? 40.855 -5.315 22.829 1.00 23.31 272 ALA A O 1
ATOM 1995 N N . GLN A 1 264 ? 39.512 -4.192 21.416 1.00 20.66 273 GLN A N 1
ATOM 1996 C CA . GLN A 1 264 ? 39.864 -5.054 20.286 1.00 20.94 273 GLN A CA 1
ATOM 1997 C C . GLN A 1 264 ? 41.325 -4.885 19.909 1.00 23.40 273 GLN A C 1
ATOM 1998 O O . GLN A 1 264 ? 42.017 -5.860 19.596 1.00 23.63 273 GLN A O 1
ATOM 2004 N N . ILE A 1 265 ? 41.798 -3.647 19.901 1.00 21.73 274 ILE A N 1
ATOM 2005 C CA . ILE A 1 265 ? 43.207 -3.395 19.656 1.00 18.79 274 ILE A CA 1
ATOM 2006 C C . ILE A 1 265 ? 44.063 -4.135 20.673 1.00 23.78 274 ILE A C 1
ATOM 2007 O O . ILE A 1 265 ? 45.020 -4.825 20.309 1.00 24.15 274 ILE A O 1
ATOM 2012 N N . ASP A 1 266 ? 43.725 -4.009 21.964 1.00 22.06 275 ASP A N 1
ATOM 2013 C CA . ASP A 1 266 ? 44.513 -4.694 22.988 1.00 24.83 275 ASP A CA 1
ATOM 2014 C C . ASP A 1 266 ? 44.568 -6.204 22.749 1.00 27.45 275 ASP A C 1
ATOM 2015 O O . ASP A 1 266 ? 45.594 -6.831 23.020 1.00 28.74 275 ASP A O 1
ATOM 2020 N N . GLU A 1 267 ? 43.504 -6.798 22.207 1.00 25.03 276 GLU A N 1
ATOM 2021 C CA . GLU A 1 267 ? 43.487 -8.239 21.964 1.00 28.19 276 GLU A CA 1
ATOM 2022 C C . GLU A 1 267 ? 44.291 -8.620 20.727 1.00 32.96 276 GLU A C 1
ATOM 2023 O O . GLU A 1 267 ? 44.794 -9.751 20.634 1.00 34.69 276 GLU A O 1
ATOM 2026 N N . ARG A 1 268 ? 44.393 -7.712 19.761 1.00 23.65 277 ARG A N 1
ATOM 2027 C CA . ARG A 1 268 ? 45.010 -7.986 18.471 1.00 26.24 277 ARG A CA 1
ATOM 2028 C C . ARG A 1 268 ? 46.475 -7.598 18.395 1.00 29.36 277 ARG A C 1
ATOM 2029 O O . ARG A 1 268 ? 47.198 -8.143 17.553 1.00 29.14 277 ARG A O 1
ATOM 2037 N N . LEU A 1 269 ? 46.932 -6.670 19.232 1.00 21.82 278 LEU A N 1
ATOM 2038 C CA . LEU A 1 269 ? 48.314 -6.240 19.145 1.00 23.51 278 LEU A CA 1
ATOM 2039 C C . LEU A 1 269 ? 49.256 -7.413 19.374 1.00 24.37 278 LEU A C 1
ATOM 2040 O O . LEU A 1 269 ? 49.056 -8.230 20.279 1.00 27.66 278 LEU A O 1
ATOM 2045 N N . GLN A 1 270 ? 50.279 -7.488 18.528 1.00 24.77 279 GLN A N 1
ATOM 2046 C CA . GLN A 1 270 ? 51.324 -8.491 18.606 1.00 28.26 279 GLN A CA 1
ATOM 2047 C C . GLN A 1 270 ? 52.645 -7.823 18.261 1.00 21.95 279 GLN A C 1
ATOM 2048 O O . GLN A 1 270 ? 52.724 -7.015 17.328 1.00 26.07 279 GLN A O 1
ATOM 2054 N N . SER A 1 271 ? 53.681 -8.153 19.029 1.00 28.35 280 SER A N 1
ATOM 2055 C CA . SER A 1 271 ? 54.993 -7.576 18.784 1.00 31.87 280 SER A CA 1
ATOM 2056 C C . SER A 1 271 ? 55.543 -8.095 17.466 1.00 33.06 280 SER A C 1
ATOM 2057 O O . SER A 1 271 ? 55.439 -9.284 17.155 1.00 34.61 280 SER A O 1
ATOM 2060 N N . CYS A 1 272 ? 56.145 -7.193 16.695 1.00 29.67 281 CYS A N 1
ATOM 2061 C CA . CYS A 1 272 ? 56.529 -7.513 15.335 1.00 32.55 281 CYS A CA 1
ATOM 2062 C C . CYS A 1 272 ? 57.611 -6.538 14.901 1.00 25.24 281 CYS A C 1
ATOM 2063 O O . CYS A 1 272 ? 57.535 -5.353 15.207 1.00 28.16 281 CYS A O 1
ATOM 2066 N N . TRP A 1 273 ? 58.631 -7.043 14.211 1.00 31.72 282 TRP A N 1
ATOM 2067 C CA . TRP A 1 273 ? 59.661 -6.156 13.691 1.00 37.81 282 TRP A CA 1
ATOM 2068 C C . TRP A 1 273 ? 59.031 -5.238 12.650 1.00 23.82 282 TRP A C 1
ATOM 2069 O O . TRP A 1 273 ? 58.468 -5.713 11.656 1.00 29.24 282 TRP A O 1
ATOM 2080 N N . THR A 1 274 ? 59.087 -3.929 12.910 1.00 22.60 283 THR A N 1
ATOM 2081 C CA . THR A 1 274 ? 58.331 -2.947 12.139 1.00 22.26 283 THR A CA 1
ATOM 2082 C C . THR A 1 274 ? 59.256 -1.868 11.619 1.00 23.64 283 THR A C 1
ATOM 2083 O O . THR A 1 274 ? 60.058 -1.314 12.374 1.00 25.28 283 THR A O 1
ATOM 2087 N N . ASP A 1 275 ? 59.126 -1.552 10.333 1.00 20.26 284 ASP A N 1
ATOM 2088 C CA . ASP A 1 275 ? 59.819 -0.409 9.763 1.00 19.78 284 ASP A CA 1
ATOM 2089 C C . ASP A 1 275 ? 58.970 0.814 10.060 1.00 19.20 284 ASP A C 1
ATOM 2090 O O . ASP A 1 275 ? 57.882 0.987 9.497 1.00 19.46 284 ASP A O 1
ATOM 2095 N N . LEU A 1 276 ? 59.454 1.620 10.997 1.00 18.56 285 LEU A N 1
ATOM 2096 C CA A LEU A 1 276 ? 58.685 2.696 11.597 0.50 17.49 285 LEU A CA 1
ATOM 2097 C CA B LEU A 1 276 ? 58.694 2.703 11.610 0.50 17.59 285 LEU A CA 1
ATOM 2098 C C . LEU A 1 276 ? 59.240 4.040 11.151 1.00 18.53 285 LEU A C 1
ATOM 2099 O O . LEU A 1 276 ? 60.444 4.285 11.259 1.00 20.68 285 LEU A O 1
ATOM 2108 N N . LYS A 1 277 ? 58.354 4.914 10.681 1.00 15.40 286 LYS A N 1
ATOM 2109 C CA . LYS A 1 277 ? 58.675 6.293 10.379 1.00 17.07 286 LYS A CA 1
ATOM 2110 C C . LYS A 1 277 ? 57.648 7.179 11.050 1.00 17.48 286 LYS A C 1
ATOM 2111 O O . LYS A 1 277 ? 56.457 6.890 11.004 1.00 18.28 286 LYS A O 1
ATOM 2117 N N . LEU A 1 278 ? 58.131 8.251 11.690 1.00 17.61 287 LEU A N 1
ATOM 2118 C CA . LEU A 1 278 ? 57.275 9.135 12.487 1.00 22.25 287 LEU A CA 1
ATOM 2119 C C . LEU A 1 278 ? 57.931 10.506 12.439 1.00 20.41 287 LEU A C 1
ATOM 2120 O O . LEU A 1 278 ? 59.149 10.589 12.608 1.00 20.68 287 LEU A O 1
ATOM 2125 N N . PRO A 1 279 ? 57.195 11.596 12.233 1.00 18.19 288 PRO A N 1
ATOM 2126 C CA . PRO A 1 279 ? 57.831 12.911 12.392 1.00 17.66 288 PRO A CA 1
ATOM 2127 C C . PRO A 1 279 ? 58.374 13.100 13.801 1.00 20.56 288 PRO A C 1
ATOM 2128 O O . PRO A 1 279 ? 57.811 12.602 14.779 1.00 18.70 288 PRO A O 1
ATOM 2132 N N . LYS A 1 280 ? 59.501 13.814 13.898 1.00 19.19 289 LYS A N 1
ATOM 2133 C CA . LYS A 1 280 ? 60.000 14.274 15.193 1.00 19.51 289 LYS A CA 1
ATOM 2134 C C . LYS A 1 280 ? 59.113 15.448 15.577 1.00 22.24 289 LYS A C 1
ATOM 2135 O O . LYS A 1 280 ? 59.321 16.566 15.115 1.00 32.27 289 LYS A O 1
ATOM 2141 N N . PHE A 1 281 ? 58.098 15.209 16.409 1.00 21.62 290 PHE A N 1
ATOM 2142 C CA . PHE A 1 281 ? 57.040 16.183 16.591 1.00 21.83 290 PHE A CA 1
ATOM 2143 C C . PHE A 1 281 ? 56.828 16.470 18.064 1.00 21.15 290 PHE A C 1
ATOM 2144 O O . PHE A 1 281 ? 57.254 15.723 18.952 1.00 18.90 290 PHE A O 1
ATOM 2152 N N . PHE A 1 282 ? 56.155 17.582 18.298 1.00 19.75 291 PHE A N 1
ATOM 2153 C CA . PHE A 1 282 ? 55.590 17.857 19.603 1.00 18.11 291 PHE A CA 1
ATOM 2154 C C . PHE A 1 282 ? 54.211 18.451 19.383 1.00 20.41 291 PHE A C 1
ATOM 2155 O O . PHE A 1 282 ? 53.872 18.918 18.288 1.00 19.92 291 PHE A O 1
ATOM 2163 N N . VAL A 1 283 ? 53.421 18.415 20.453 1.00 17.28 292 VAL A N 1
ATOM 2164 C CA . VAL A 1 283 ? 52.150 19.118 20.517 1.00 16.67 292 VAL A CA 1
ATOM 2165 C C . VAL A 1 283 ? 52.140 19.826 21.855 1.00 19.22 292 VAL A C 1
ATOM 2166 O O . VAL A 1 283 ? 52.405 19.207 22.886 1.00 20.30 292 VAL A O 1
ATOM 2170 N N . ARG A 1 284 ? 51.909 21.127 21.834 1.00 17.99 293 ARG A N 1
ATOM 2171 C CA . ARG A 1 284 ? 51.750 21.908 23.052 1.00 17.84 293 ARG A CA 1
ATOM 2172 C C . ARG A 1 284 ? 50.548 22.798 22.812 1.00 18.84 293 ARG A C 1
ATOM 2173 O O . ARG A 1 284 ? 50.640 23.758 22.044 1.00 21.32 293 ARG A O 1
ATOM 2181 N N . GLU A 1 285 ? 49.424 22.477 23.445 1.00 16.55 294 GLU A N 1
ATOM 2182 C CA . GLU A 1 285 ? 48.147 23.052 23.046 1.00 18.42 294 GLU A CA 1
ATOM 2183 C C . GLU A 1 285 ? 47.326 23.456 24.256 1.00 16.55 294 GLU A C 1
ATOM 2184 O O . GLU A 1 285 ? 47.131 22.659 25.183 1.00 16.44 294 GLU A O 1
ATOM 2190 N N . LYS A 1 286 ? 46.852 24.696 24.228 1.00 17.51 295 LYS A N 1
ATOM 2191 C CA . LYS A 1 286 ? 45.941 25.248 25.214 1.00 18.01 295 LYS A CA 1
ATOM 2192 C C . LYS A 1 286 ? 44.516 25.013 24.731 1.00 18.05 295 LYS A C 1
ATOM 2193 O O . LYS A 1 286 ? 44.197 25.302 23.568 1.00 21.00 295 LYS A O 1
ATOM 2199 N N . THR A 1 287 ? 43.668 24.486 25.611 1.00 16.69 296 THR A N 1
ATOM 2200 C CA . THR A 1 287 ? 42.279 24.203 25.301 1.00 18.72 296 THR A CA 1
ATOM 2201 C C . THR A 1 287 ? 41.401 24.732 26.419 1.00 19.37 296 THR A C 1
ATOM 2202 O O . THR A 1 287 ? 41.883 25.154 27.473 1.00 18.92 296 THR A O 1
ATOM 2206 N N . ASP A 1 288 ? 40.086 24.630 26.225 1.00 18.40 297 ASP A N 1
ATOM 2207 C CA . ASP A 1 288 ? 39.099 25.265 27.092 1.00 18.34 297 ASP A CA 1
ATOM 2208 C C . ASP A 1 288 ? 38.089 24.213 27.520 1.00 19.81 297 ASP A C 1
ATOM 2209 O O . ASP A 1 288 ? 37.037 24.061 26.893 1.00 17.93 297 ASP A O 1
ATOM 2214 N N . PRO A 1 289 ? 38.370 23.475 28.590 1.00 16.70 298 PRO A N 1
ATOM 2215 C CA . PRO A 1 289 ? 37.365 22.552 29.138 1.00 16.86 298 PRO A CA 1
ATOM 2216 C C . PRO A 1 289 ? 36.009 23.169 29.381 1.00 17.55 298 PRO A C 1
ATOM 2217 O O . PRO A 1 289 ? 34.994 22.457 29.329 1.00 18.10 298 PRO A O 1
ATOM 2221 N N . LYS A 1 290 ? 35.935 24.445 29.738 1.00 18.48 299 LYS A N 1
ATOM 2222 C CA . LYS A 1 290 ? 34.618 25.041 29.941 1.00 18.28 299 LYS A CA 1
ATOM 2223 C C . LYS A 1 290 ? 33.779 24.945 28.671 1.00 20.53 299 LYS A C 1
ATOM 2224 O O . LYS A 1 290 ? 32.602 24.561 28.713 1.00 22.45 299 LYS A O 1
ATOM 2230 N N . GLN A 1 291 ? 34.383 25.238 27.524 1.00 18.49 300 GLN A N 1
ATOM 2231 C CA . GLN A 1 291 ? 33.682 25.130 26.245 1.00 18.92 300 GLN A CA 1
ATOM 2232 C C . GLN A 1 291 ? 33.345 23.681 25.903 1.00 21.23 300 GLN A C 1
ATOM 2233 O O . GLN A 1 291 ? 32.212 23.373 25.508 1.00 20.75 300 GLN A O 1
ATOM 2239 N N . THR A 1 292 ? 34.308 22.775 26.054 1.00 17.45 301 THR A N 1
ATOM 2240 C CA . THR A 1 292 ? 34.088 21.377 25.674 1.00 17.78 301 THR A CA 1
ATOM 2241 C C . THR A 1 292 ? 33.069 20.704 26.584 1.00 18.54 301 THR A C 1
ATOM 2242 O O . THR A 1 292 ? 32.184 19.988 26.105 1.00 20.23 301 THR A O 1
ATOM 2246 N N . LEU A 1 293 ? 33.167 20.913 27.893 1.00 18.28 302 LEU A N 1
ATOM 2247 C CA . LEU A 1 293 ? 32.170 20.351 28.797 1.00 17.99 302 LEU A CA 1
ATOM 2248 C C . LEU A 1 293 ? 30.785 20.912 28.506 1.00 21.94 302 LEU A C 1
ATOM 2249 O O . LEU A 1 293 ? 29.783 20.195 28.605 1.00 21.66 302 LEU A O 1
ATOM 2254 N N . GLY A 1 294 ? 30.707 22.188 28.135 1.00 21.15 303 GLY A N 1
ATOM 2255 C CA . GLY A 1 294 ? 29.430 22.752 27.722 1.00 23.90 303 GLY A CA 1
ATOM 2256 C C . GLY A 1 294 ? 28.838 22.012 26.537 1.00 25.50 303 GLY A C 1
ATOM 2257 O O . GLY A 1 294 ? 27.652 21.670 26.533 1.00 26.77 303 GLY A O 1
ATOM 2258 N N . LYS A 1 295 ? 29.673 21.723 25.528 1.00 22.47 304 LYS A N 1
ATOM 2259 C CA . LYS A 1 295 ? 29.235 20.975 24.347 1.00 22.82 304 LYS A CA 1
ATOM 2260 C C . LYS A 1 295 ? 28.735 19.574 24.702 1.00 23.97 304 LYS A C 1
ATOM 2261 O O . LYS A 1 295 ? 27.859 19.028 24.016 1.00 26.09 304 LYS A O 1
ATOM 2267 N N . LEU A 1 296 ? 29.314 18.954 25.721 1.00 21.72 305 LEU A N 1
ATOM 2268 C CA . LEU A 1 296 ? 28.914 17.625 26.163 1.00 22.89 305 LEU A CA 1
ATOM 2269 C C . LEU A 1 296 ? 27.671 17.630 27.048 1.00 26.35 305 LEU A C 1
ATOM 2270 O O . LEU A 1 296 ? 27.197 16.548 27.409 1.00 27.07 305 LEU A O 1
ATOM 2275 N N . GLY A 1 297 ? 27.150 18.797 27.422 1.00 25.34 306 GLY A N 1
ATOM 2276 C CA . GLY A 1 297 ? 25.982 18.894 28.285 1.00 24.74 306 GLY A CA 1
ATOM 2277 C C . GLY A 1 297 ? 26.285 19.084 29.750 1.00 23.82 306 GLY A C 1
ATOM 2278 O O . GLY A 1 297 ? 25.370 18.983 30.577 1.00 25.89 306 GLY A O 1
ATOM 2279 N N . TYR A 1 298 ? 27.529 19.359 30.102 1.00 23.84 307 TYR A N 1
ATOM 2280 C CA . TYR A 1 298 ? 27.942 19.472 31.489 1.00 23.46 307 TYR A CA 1
ATOM 2281 C C . TYR A 1 298 ? 28.390 20.890 31.798 1.00 22.66 307 TYR A C 1
ATOM 2282 O O . TYR A 1 298 ? 29.347 21.117 32.540 1.00 27.97 307 TYR A O 1
ATOM 2291 N N . GLY A 1 299 ? 27.675 21.861 31.260 1.00 28.49 308 GLY A N 1
ATOM 2292 C CA . GLY A 1 299 ? 28.043 23.238 31.485 1.00 30.84 308 GLY A CA 1
ATOM 2293 C C . GLY A 1 299 ? 27.578 23.799 32.804 1.00 28.33 308 GLY A C 1
ATOM 2294 O O . GLY A 1 299 ? 27.945 24.927 33.117 1.00 24.48 308 GLY A O 1
ATOM 2295 N N . GLY A 1 300 ? 26.801 23.031 33.580 1.00 27.69 309 GLY A N 1
ATOM 2296 C CA . GLY A 1 300 ? 26.149 23.573 34.766 1.00 25.80 309 GLY A CA 1
ATOM 2297 C C . GLY A 1 300 ? 27.085 24.269 35.740 1.00 24.25 309 GLY A C 1
ATOM 2298 O O . GLY A 1 300 ? 26.746 25.326 36.278 1.00 26.14 309 GLY A O 1
ATOM 2299 N N . VAL A 1 301 ? 28.252 23.678 36.017 1.00 20.95 310 VAL A N 1
ATOM 2300 C CA . VAL A 1 301 ? 29.176 24.278 36.978 1.00 20.95 310 VAL A CA 1
ATOM 2301 C C . VAL A 1 301 ? 29.663 25.644 36.517 1.00 20.92 310 VAL A C 1
ATOM 2302 O O . VAL A 1 301 ? 30.099 26.451 37.346 1.00 21.07 310 VAL A O 1
ATOM 2306 N N . PHE A 1 302 ? 29.595 25.923 35.220 1.00 23.81 311 PHE A N 1
ATOM 2307 C CA . PHE A 1 302 ? 30.016 27.205 34.682 1.00 19.77 311 PHE A CA 1
ATOM 2308 C C . PHE A 1 302 ? 28.857 28.172 34.524 1.00 24.47 311 PHE A C 1
ATOM 2309 O O . PHE A 1 302 ? 29.098 29.356 34.283 1.00 28.32 311 PHE A O 1
ATOM 2317 N N . GLU A 1 303 ? 27.611 27.695 34.653 1.00 22.99 312 GLU A N 1
ATOM 2318 C CA . GLU A 1 303 ? 26.416 28.460 34.303 1.00 30.21 312 GLU A CA 1
ATOM 2319 C C . GLU A 1 303 ? 25.447 28.642 35.462 1.00 30.67 312 GLU A C 1
ATOM 2320 O O . GLU A 1 303 ? 24.528 29.461 35.354 1.00 33.78 312 GLU A O 1
ATOM 2326 N N . ILE A 1 304 ? 25.604 27.890 36.542 1.00 24.92 313 ILE A N 1
ATOM 2327 C CA . ILE A 1 304 ? 24.783 28.013 37.736 1.00 25.99 313 ILE A CA 1
ATOM 2328 C C . ILE A 1 304 ? 25.722 28.350 38.881 1.00 25.17 313 ILE A C 1
ATOM 2329 O O . ILE A 1 304 ? 26.798 27.752 39.007 1.00 27.59 313 ILE A O 1
ATOM 2334 N N . ASP A 1 305 ? 25.309 29.291 39.728 1.00 23.99 314 ASP A N 1
ATOM 2335 C CA . ASP A 1 305 ? 26.120 29.671 40.886 1.00 25.23 314 ASP A CA 1
ATOM 2336 C C . ASP A 1 305 ? 25.879 28.649 41.982 1.00 28.59 314 ASP A C 1
ATOM 2337 O O . ASP A 1 305 ? 24.928 28.745 42.756 1.00 35.16 314 ASP A O 1
ATOM 2342 N N . ASP A 1 306 ? 26.763 27.643 42.045 1.00 19.46 315 ASP A N 1
ATOM 2343 C CA . ASP A 1 306 ? 26.503 26.468 42.850 1.00 18.01 315 ASP A CA 1
ATOM 2344 C C . ASP A 1 306 ? 27.658 26.023 43.738 1.00 17.81 315 ASP A C 1
ATOM 2345 O O . ASP A 1 306 ? 27.465 25.091 44.520 1.00 21.32 315 ASP A O 1
ATOM 2350 N N . LEU A 1 307 ? 28.816 26.675 43.702 1.00 19.60 316 LEU A N 1
ATOM 2351 C CA . LEU A 1 307 ? 29.972 26.249 44.500 1.00 17.43 316 LEU A CA 1
ATOM 2352 C C . LEU A 1 307 ? 30.155 27.112 45.736 1.00 19.39 316 LEU A C 1
ATOM 2353 O O . LEU A 1 307 ? 30.196 28.348 45.650 1.00 20.29 316 LEU A O 1
ATOM 2358 N N . HIS A 1 308 ? 30.302 26.455 46.876 1.00 19.37 317 HIS A N 1
ATOM 2359 C CA . HIS A 1 308 ? 30.514 27.143 48.148 1.00 16.28 317 HIS A CA 1
ATOM 2360 C C . HIS A 1 308 ? 32.009 27.281 48.380 1.00 18.70 317 HIS A C 1
ATOM 2361 O O . HIS A 1 308 ? 32.665 26.383 48.893 1.00 21.81 317 HIS A O 1
ATOM 2368 N N . VAL A 1 309 ? 32.552 28.427 47.973 1.00 19.47 318 VAL A N 1
ATOM 2369 C CA . VAL A 1 309 ? 33.973 28.712 48.082 1.00 20.30 318 VAL A CA 1
ATOM 2370 C C . VAL A 1 309 ? 34.253 29.786 49.120 1.00 19.47 318 VAL A C 1
ATOM 2371 O O . VAL A 1 309 ? 35.236 29.693 49.859 1.00 21.59 318 VAL A O 1
ATOM 2375 N N . PHE A 1 310 ? 33.412 30.811 49.174 1.00 19.96 319 PHE A N 1
ATOM 2376 C CA . PHE A 1 310 ? 33.678 32.004 49.966 1.00 22.56 319 PHE A CA 1
ATOM 2377 C C . PHE A 1 310 ? 32.851 32.064 51.248 1.00 23.36 319 PHE A C 1
ATOM 2378 O O . PHE A 1 310 ? 31.790 31.452 51.386 1.00 22.99 319 PHE A O 1
ATOM 2386 N N . HIS A 1 311 ? 33.370 32.836 52.198 1.00 24.46 320 HIS A N 1
ATOM 2387 C CA . HIS A 1 311 ? 32.754 32.952 53.504 1.00 22.82 320 HIS A CA 1
ATOM 2388 C C . HIS A 1 311 ? 31.398 33.649 53.440 1.00 24.85 320 HIS A C 1
ATOM 2389 O O . HIS A 1 311 ? 30.406 33.143 53.982 1.00 28.00 320 HIS A O 1
ATOM 2396 N N . ASP A 1 312 ? 31.335 34.826 52.817 1.00 30.94 321 ASP A N 1
ATOM 2397 C CA . ASP A 1 312 ? 30.126 35.647 52.891 1.00 44.01 321 ASP A CA 1
ATOM 2398 C C . ASP A 1 312 ? 29.827 36.347 51.570 1.00 41.14 321 ASP A C 1
ATOM 2399 O O . ASP A 1 312 ? 29.480 37.533 51.551 1.00 50.49 321 ASP A O 1
ATOM 2404 N N . SER A 1 313 ? 29.951 35.640 50.447 1.00 30.92 322 SER A N 1
ATOM 2405 C CA . SER A 1 313 ? 29.588 36.220 49.164 1.00 36.17 322 SER A CA 1
ATOM 2406 C C . SER A 1 313 ? 28.602 35.394 48.344 1.00 35.51 322 SER A C 1
ATOM 2407 O O . SER A 1 313 ? 28.249 35.813 47.238 1.00 51.62 322 SER A O 1
ATOM 2410 N N . GLY A 1 314 ? 28.132 34.265 48.852 1.00 30.68 323 GLY A N 1
ATOM 2411 C CA . GLY A 1 314 ? 27.192 33.434 48.130 1.00 29.67 323 GLY A CA 1
ATOM 2412 C C . GLY A 1 314 ? 27.875 32.464 47.186 1.00 26.08 323 GLY A C 1
ATOM 2413 O O . GLY A 1 314 ? 28.995 32.676 46.721 1.00 24.70 323 GLY A O 1
ATOM 2414 N N . ARG A 1 315 ? 27.170 31.372 46.893 1.00 23.67 324 ARG A N 1
ATOM 2415 C CA . ARG A 1 315 ? 27.723 30.370 45.993 1.00 22.75 324 ARG A CA 1
ATOM 2416 C C . ARG A 1 315 ? 28.096 31.001 44.658 1.00 23.16 324 ARG A C 1
ATOM 2417 O O . ARG A 1 315 ? 27.456 31.945 44.192 1.00 26.96 324 ARG A O 1
ATOM 2425 N N . THR A 1 316 ? 29.146 30.466 44.044 1.00 21.20 325 THR A N 1
ATOM 2426 C CA . THR A 1 316 ? 29.680 31.013 42.808 1.00 19.96 325 THR A CA 1
ATOM 2427 C C . THR A 1 316 ? 29.812 29.916 41.763 1.00 22.31 325 THR A C 1
ATOM 2428 O O . THR A 1 316 ? 30.021 28.745 42.080 1.00 21.75 325 THR A O 1
ATOM 2432 N N . ARG A 1 317 ? 29.693 30.306 40.499 1.00 21.97 326 ARG A N 1
ATOM 2433 C CA . ARG A 1 317 ? 30.058 29.424 39.407 1.00 20.70 326 ARG A CA 1
ATOM 2434 C C . ARG A 1 317 ? 31.571 29.413 39.247 1.00 19.92 326 ARG A C 1
ATOM 2435 O O . ARG A 1 317 ? 32.287 30.275 39.762 1.00 22.07 326 ARG A O 1
ATOM 2443 N N . LEU A 1 318 ? 32.054 28.410 38.532 1.00 18.33 327 LEU A N 1
ATOM 2444 C CA . LEU A 1 318 ? 33.440 28.398 38.103 1.00 17.90 327 LEU A CA 1
ATOM 2445 C C . LEU A 1 318 ? 33.539 29.292 36.881 1.00 20.51 327 LEU A C 1
ATOM 2446 O O . LEU A 1 318 ? 32.862 29.046 35.881 1.00 21.09 327 LEU A O 1
ATOM 2451 N N . ASN A 1 319 ? 34.343 30.355 36.970 1.00 17.37 328 ASN A N 1
ATOM 2452 C CA . ASN A 1 319 ? 34.370 31.355 35.900 1.00 17.49 328 ASN A CA 1
ATOM 2453 C C . ASN A 1 319 ? 35.183 30.943 34.681 1.00 19.64 328 ASN A C 1
ATOM 2454 O O . ASN A 1 319 ? 34.952 31.483 33.593 1.00 21.74 328 ASN A O 1
ATOM 2459 N N . GLY A 1 320 ? 36.096 29.988 34.823 1.00 18.81 329 GLY A N 1
ATOM 2460 C CA . GLY A 1 320 ? 36.906 29.532 33.725 1.00 17.49 329 GLY A CA 1
ATOM 2461 C C . GLY A 1 320 ? 37.657 28.284 34.104 1.00 16.44 329 GLY A C 1
ATOM 2462 O O . GLY A 1 320 ? 37.910 28.043 35.290 1.00 17.42 329 GLY A O 1
ATOM 2463 N N . PHE A 1 321 ? 37.993 27.493 33.093 1.00 17.12 330 PHE A N 1
ATOM 2464 C CA . PHE A 1 321 ? 38.812 26.289 33.277 1.00 16.17 330 PHE A CA 1
ATOM 2465 C C . PHE A 1 321 ? 39.597 26.123 31.990 1.00 18.18 330 PHE A C 1
ATOM 2466 O O . PHE A 1 321 ? 39.002 25.843 30.947 1.00 17.21 330 PHE A O 1
ATOM 2474 N N . ILE A 1 322 ? 40.910 26.326 32.051 1.00 16.21 331 ILE A N 1
ATOM 2475 C CA . ILE A 1 322 ? 41.818 26.187 30.922 1.00 16.61 331 ILE A CA 1
ATOM 2476 C C . ILE A 1 322 ? 42.764 25.028 31.188 1.00 15.93 331 ILE A C 1
ATOM 2477 O O . ILE A 1 322 ? 43.282 24.883 32.300 1.00 16.96 331 ILE A O 1
ATOM 2482 N N . GLN A 1 323 ? 43.018 24.243 30.151 1.00 13.59 332 GLN A N 1
ATOM 2483 C CA . GLN A 1 323 ? 44.000 23.168 30.181 1.00 14.99 332 GLN A CA 1
ATOM 2484 C C . GLN A 1 323 ? 45.094 23.429 29.159 1.00 14.54 332 GLN A C 1
ATOM 2485 O O . GLN A 1 323 ? 44.850 23.984 28.088 1.00 15.29 332 GLN A O 1
ATOM 2491 N N . HIS A 1 324 ? 46.322 23.021 29.484 1.00 14.78 333 HIS A N 1
ATOM 2492 C CA . HIS A 1 324 ? 47.446 23.101 28.561 1.00 15.62 333 HIS A CA 1
ATOM 2493 C C . HIS A 1 324 ? 48.223 21.808 28.666 1.00 15.56 333 HIS A C 1
ATOM 2494 O O . HIS A 1 324 ? 48.584 21.380 29.769 1.00 16.60 333 HIS A O 1
ATOM 2501 N N . CYS A 1 325 ? 48.409 21.145 27.532 1.00 14.93 334 CYS A N 1
ATOM 2502 C CA . CYS A 1 325 ? 49.036 19.841 27.499 1.00 15.29 334 CYS A CA 1
ATOM 2503 C C . CYS A 1 325 ? 50.268 19.870 26.621 1.00 15.67 334 CYS A C 1
ATOM 2504 O O . CYS A 1 325 ? 50.353 20.645 25.666 1.00 16.39 334 CYS A O 1
ATOM 2507 N N . TYR A 1 326 ? 51.203 18.985 26.931 1.00 15.68 335 TYR A N 1
ATOM 2508 C CA . TYR A 1 326 ? 52.457 18.870 26.211 1.00 15.49 335 TYR A CA 1
ATOM 2509 C C . TYR A 1 326 ? 52.820 17.406 26.014 1.00 16.25 335 TYR A C 1
ATOM 2510 O O . TYR A 1 326 ? 52.640 16.586 26.921 1.00 15.99 335 TYR A O 1
ATOM 2519 N N . LEU A 1 327 ? 53.349 17.107 24.831 1.00 15.96 336 LEU A N 1
ATOM 2520 C CA . LEU A 1 327 ? 53.926 15.818 24.472 1.00 16.69 336 LEU A CA 1
ATOM 2521 C C . LEU A 1 327 ? 54.980 16.069 23.406 1.00 17.48 336 LEU A C 1
ATOM 2522 O O . LEU A 1 327 ? 54.759 16.873 22.506 1.00 18.19 336 LEU A O 1
ATOM 2527 N N . ALA A 1 328 ? 56.116 15.369 23.483 1.00 20.46 337 ALA A N 1
ATOM 2528 C CA . ALA A 1 328 ? 57.108 15.403 22.410 1.00 18.92 337 ALA A CA 1
ATOM 2529 C C . ALA A 1 328 ? 57.696 14.005 22.226 1.00 24.09 337 ALA A C 1
ATOM 2530 O O . ALA A 1 328 ? 57.633 13.169 23.134 1.00 23.43 337 ALA A O 1
ATOM 2532 N N . VAL A 1 329 ? 58.185 13.715 21.019 1.00 21.49 338 VAL A N 1
ATOM 2533 C CA . VAL A 1 329 ? 58.926 12.478 20.782 1.00 25.99 338 VAL A CA 1
ATOM 2534 C C . VAL A 1 329 ? 60.300 12.810 20.205 1.00 24.30 338 VAL A C 1
ATOM 2535 O O . VAL A 1 329 ? 60.502 13.874 19.619 1.00 33.69 338 VAL A O 1
ATOM 2539 N N . SER A 1 330 ? 61.258 11.915 20.422 1.00 26.70 339 SER A N 1
ATOM 2540 C CA . SER A 1 330 ? 62.634 12.155 19.997 1.00 27.19 339 SER A CA 1
ATOM 2541 C C . SER A 1 330 ? 63.359 10.815 19.907 1.00 33.45 339 SER A C 1
ATOM 2542 O O . SER A 1 330 ? 62.785 9.758 20.174 1.00 29.53 339 SER A O 1
ATOM 2545 N N . GLU A 1 331 ? 64.637 10.866 19.519 1.00 29.22 340 GLU A N 1
ATOM 2546 C CA . GLU A 1 331 ? 65.428 9.661 19.311 1.00 26.30 340 GLU A CA 1
ATOM 2547 C C . GLU A 1 331 ? 65.999 9.124 20.629 1.00 36.71 340 GLU A C 1
ATOM 2548 O O . GLU A 1 331 ? 66.083 9.828 21.637 1.00 40.16 340 GLU A O 1
ATOM 2554 N N . SER A 1 332 ? 66.416 7.858 20.609 1.00 38.29 341 SER A N 1
ATOM 2555 C CA . SER A 1 332 ? 67.003 7.221 21.783 1.00 37.77 341 SER A CA 1
ATOM 2556 C C . SER A 1 332 ? 68.497 6.996 21.599 1.00 44.64 341 SER A C 1
ATOM 2557 O O . SER A 1 332 ? 68.998 6.877 20.476 1.00 43.83 341 SER A O 1
ATOM 2560 N N . GLY A 1 333 ? 69.199 6.935 22.729 1.00 39.34 342 GLY A N 1
ATOM 2561 C CA . GLY A 1 333 ? 70.635 6.763 22.721 1.00 40.34 342 GLY A CA 1
ATOM 2562 C C . GLY A 1 333 ? 71.057 5.356 23.077 1.00 44.31 342 GLY A C 1
ATOM 2563 O O . GLY A 1 333 ? 72.134 5.165 23.640 1.00 41.49 342 GLY A O 1
ATOM 2564 N N . SER A 1 334 ? 70.216 4.367 22.770 1.00 41.45 343 SER A N 1
ATOM 2565 C CA . SER A 1 334 ? 70.560 2.963 23.019 1.00 45.94 343 SER A CA 1
ATOM 2566 C C . SER A 1 334 ? 70.482 2.132 21.739 1.00 33.34 343 SER A C 1
ATOM 2567 O O . SER A 1 334 ? 69.447 2.100 21.076 1.00 38.49 343 SER A O 1
ATOM 2570 N N . SER A 1 344 ? 62.210 -7.004 9.007 1.00 50.20 353 SER A N 1
ATOM 2571 C CA . SER A 1 344 ? 60.962 -6.340 9.382 1.00 47.90 353 SER A CA 1
ATOM 2572 C C . SER A 1 344 ? 59.770 -6.943 8.637 1.00 38.70 353 SER A C 1
ATOM 2573 O O . SER A 1 344 ? 59.865 -7.278 7.459 1.00 48.08 353 SER A O 1
ATOM 2576 N N . GLU A 1 345 ? 58.646 -7.068 9.345 1.00 33.74 354 GLU A N 1
ATOM 2577 C CA . GLU A 1 345 ? 57.453 -7.744 8.843 1.00 28.22 354 GLU A CA 1
ATOM 2578 C C . GLU A 1 345 ? 56.212 -6.854 8.837 1.00 33.22 354 GLU A C 1
ATOM 2579 O O . GLU A 1 345 ? 55.102 -7.348 8.596 1.00 35.70 354 GLU A O 1
ATOM 2585 N N . PHE A 1 346 ? 56.365 -5.561 9.106 1.00 25.56 355 PHE A N 1
ATOM 2586 C CA . PHE A 1 346 ? 55.251 -4.627 9.132 1.00 23.43 355 PHE A CA 1
ATOM 2587 C C . PHE A 1 346 ? 55.856 -3.277 8.792 1.00 27.51 355 PHE A C 1
ATOM 2588 O O . PHE A 1 346 ? 56.996 -3.003 9.168 1.00 24.89 355 PHE A O 1
ATOM 2596 N N . GLU A 1 347 ? 55.137 -2.472 8.016 1.00 21.59 356 GLU A N 1
ATOM 2597 C CA . GLU A 1 347 ? 55.523 -1.096 7.762 1.00 20.59 356 GLU A CA 1
ATOM 2598 C C . GLU A 1 347 ? 54.517 -0.190 8.435 1.00 18.44 356 GLU A C 1
ATOM 2599 O O . GLU A 1 347 ? 53.298 -0.401 8.329 1.00 20.39 356 GLU A O 1
ATOM 2605 N N . PHE A 1 348 ? 55.031 0.813 9.133 1.00 15.10 357 PHE A N 1
ATOM 2606 C CA . PHE A 1 348 ? 54.182 1.849 9.729 1.00 14.32 357 PHE A CA 1
ATOM 2607 C C . PHE A 1 348 ? 54.870 3.176 9.468 1.00 17.55 357 PHE A C 1
ATOM 2608 O O . PHE A 1 348 ? 55.727 3.603 10.231 1.00 16.45 357 PHE A O 1
ATOM 2616 N N . HIS A 1 349 ? 54.483 3.824 8.388 1.00 15.59 358 HIS A N 1
ATOM 2617 C CA . HIS A 1 349 ? 55.066 5.090 7.957 1.00 15.58 358 HIS A CA 1
ATOM 2618 C C . HIS A 1 349 ? 54.030 6.179 8.166 1.00 16.01 358 HIS A C 1
ATOM 2619 O O . HIS A 1 349 ? 53.125 6.365 7.350 1.00 15.00 358 HIS A O 1
ATOM 2626 N N . ALA A 1 350 ? 54.146 6.874 9.289 1.00 14.83 359 ALA A N 1
ATOM 2627 C CA . ALA A 1 350 ? 53.158 7.868 9.693 1.00 15.25 359 ALA A CA 1
ATOM 2628 C C . ALA A 1 350 ? 53.509 9.184 9.008 1.00 16.71 359 ALA A C 1
ATOM 2629 O O . ALA A 1 350 ? 54.157 10.065 9.575 1.00 17.61 359 ALA A O 1
ATOM 2631 N N . ASN A 1 351 ? 53.073 9.305 7.751 1.00 15.96 360 ASN A N 1
ATOM 2632 C CA . ASN A 1 351 ? 53.357 10.443 6.882 1.00 16.07 360 ASN A CA 1
ATOM 2633 C C . ASN A 1 351 ? 52.091 11.176 6.505 1.00 17.04 360 ASN A C 1
ATOM 2634 O O . ASN A 1 351 ? 52.062 11.898 5.506 1.00 16.55 360 ASN A O 1
ATOM 2639 N N . ARG A 1 352 ? 51.041 10.975 7.282 1.00 16.55 361 ARG A N 1
ATOM 2640 C CA . ARG A 1 352 ? 49.766 11.647 7.127 1.00 16.65 361 ARG A CA 1
ATOM 2641 C C . ARG A 1 352 ? 49.157 11.770 8.506 1.00 15.28 361 ARG A C 1
ATOM 2642 O O . ARG A 1 352 ? 49.637 11.131 9.453 1.00 15.11 361 ARG A O 1
ATOM 2650 N N . PRO A 1 353 ? 48.153 12.619 8.676 1.00 13.69 362 PRO A N 1
ATOM 2651 C CA . PRO A 1 353 ? 47.637 12.918 10.015 1.00 14.69 362 PRO A CA 1
ATOM 2652 C C . PRO A 1 353 ? 47.256 11.680 10.788 1.00 12.62 362 PRO A C 1
ATOM 2653 O O . PRO A 1 353 ? 46.654 10.740 10.251 1.00 14.36 362 PRO A O 1
ATOM 2657 N N . PHE A 1 354 ? 47.577 11.696 12.078 1.00 13.39 363 PHE A N 1
ATOM 2658 C CA . PHE A 1 354 ? 47.330 10.550 12.928 1.00 13.69 363 PHE A CA 1
ATOM 2659 C C . PHE A 1 354 ? 46.814 11.013 14.281 1.00 13.43 363 PHE A C 1
ATOM 2660 O O . PHE A 1 354 ? 46.974 12.178 14.672 1.00 13.76 363 PHE A O 1
ATOM 2668 N N . MET A 1 355 ? 46.180 10.086 14.980 1.00 12.30 364 MET A N 1
ATOM 2669 C CA . MET A 1 355 ? 45.718 10.268 16.346 1.00 11.49 364 MET A CA 1
ATOM 2670 C C . MET A 1 355 ? 46.650 9.498 17.280 1.00 13.76 364 MET A C 1
ATOM 2671 O O . MET A 1 355 ? 47.202 8.450 16.916 1.00 14.47 364 MET A O 1
ATOM 2676 N N . PHE A 1 356 ? 46.824 10.019 18.495 1.00 13.75 365 PHE A N 1
ATOM 2677 C CA . PHE A 1 356 ? 47.615 9.330 19.498 1.00 13.11 365 PHE A CA 1
ATOM 2678 C C . PHE A 1 356 ? 46.865 9.279 20.821 1.00 12.64 365 PHE A C 1
ATOM 2679 O O . PHE A 1 356 ? 46.056 10.152 21.137 1.00 13.79 365 PHE A O 1
ATOM 2687 N N . LEU A 1 357 ? 47.133 8.236 21.597 1.00 13.38 366 LEU A N 1
ATOM 2688 C CA . LEU A 1 357 ? 46.562 8.050 22.931 1.00 12.93 366 LEU A CA 1
ATOM 2689 C C . LEU A 1 357 ? 47.689 7.653 23.864 1.00 13.96 366 LEU A C 1
ATOM 2690 O O . LEU A 1 357 ? 48.380 6.659 23.611 1.00 15.94 366 LEU A O 1
ATOM 2695 N N . ILE A 1 358 ? 47.893 8.426 24.928 1.00 13.74 367 ILE A N 1
ATOM 2696 C CA . ILE A 1 358 ? 48.886 8.091 25.934 1.00 13.41 367 ILE A CA 1
ATOM 2697 C C . ILE A 1 358 ? 48.176 7.307 27.018 1.00 14.99 367 ILE A C 1
ATOM 2698 O O . ILE A 1 358 ? 47.224 7.811 27.632 1.00 15.90 367 ILE A O 1
ATOM 2703 N N . ARG A 1 359 ? 48.633 6.076 27.254 1.00 16.73 368 ARG A N 1
ATOM 2704 C CA . ARG A 1 359 ? 47.950 5.157 28.147 1.00 15.20 368 ARG A CA 1
ATOM 2705 C C . ARG A 1 359 ? 48.894 4.628 29.216 1.00 17.51 368 ARG A C 1
ATOM 2706 O O . ARG A 1 359 ? 50.105 4.521 29.013 1.00 19.49 368 ARG A O 1
ATOM 2714 N N . ARG A 1 360 ? 48.343 4.367 30.392 1.00 18.93 369 ARG A N 1
ATOM 2715 C CA . ARG A 1 360 ? 49.039 3.603 31.415 1.00 19.62 369 ARG A CA 1
ATOM 2716 C C . ARG A 1 360 ? 49.002 2.141 30.975 1.00 19.90 369 ARG A C 1
ATOM 2717 O O . ARG A 1 360 ? 47.920 1.603 30.707 1.00 23.17 369 ARG A O 1
ATOM 2725 N N . THR A 1 361 ? 50.174 1.524 30.800 1.00 23.12 370 THR A N 1
ATOM 2726 C CA . THR A 1 361 ? 50.206 0.191 30.195 1.00 22.64 370 THR A CA 1
ATOM 2727 C C . THR A 1 361 ? 49.489 -0.849 31.062 1.00 25.95 370 THR A C 1
ATOM 2728 O O . THR A 1 361 ? 48.879 -1.786 30.526 1.00 31.22 370 THR A O 1
ATOM 2732 N N . MET A 1 362 ? 49.514 -0.678 32.381 1.00 21.29 371 MET A N 1
ATOM 2733 C CA . MET A 1 362 ? 48.997 -1.703 33.286 1.00 26.56 371 MET A CA 1
ATOM 2734 C C . MET A 1 362 ? 47.497 -1.911 33.115 1.00 29.07 371 MET A C 1
ATOM 2735 O O . MET A 1 362 ? 47.019 -3.053 33.134 1.00 31.94 371 MET A O 1
ATOM 2740 N N . ASP A 1 363 ? 46.734 -0.827 32.945 1.00 22.15 372 ASP A N 1
ATOM 2741 C CA . ASP A 1 363 ? 45.274 -0.903 32.938 1.00 26.16 372 ASP A CA 1
ATOM 2742 C C . ASP A 1 363 ? 44.631 -0.325 31.677 1.00 18.36 372 ASP A C 1
ATOM 2743 O O . ASP A 1 363 ? 43.399 -0.376 31.552 1.00 25.20 372 ASP A O 1
ATOM 2748 N N . GLY A 1 364 ? 45.413 0.207 30.739 1.00 18.27 373 GLY A N 1
ATOM 2749 C CA . GLY A 1 364 ? 44.856 0.791 29.540 1.00 17.00 373 GLY A CA 1
ATOM 2750 C C . GLY A 1 364 ? 44.178 2.132 29.727 1.00 18.76 373 GLY A C 1
ATOM 2751 O O . GLY A 1 364 ? 43.464 2.595 28.829 1.00 20.27 373 GLY A O 1
ATOM 2752 N N . ASN A 1 365 ? 44.340 2.772 30.876 1.00 18.01 374 ASN A N 1
ATOM 2753 C CA . ASN A 1 365 ? 43.660 4.037 31.089 1.00 18.09 374 ASN A CA 1
ATOM 2754 C C . ASN A 1 365 ? 44.289 5.106 30.214 1.00 15.37 374 ASN A C 1
ATOM 2755 O O . ASN A 1 365 ? 45.509 5.261 30.193 1.00 15.82 374 ASN A O 1
ATOM 2760 N N . VAL A 1 366 ? 43.449 5.869 29.526 1.00 14.58 375 VAL A N 1
ATOM 2761 C CA . VAL A 1 366 ? 43.906 6.925 28.635 1.00 13.93 375 VAL A CA 1
ATOM 2762 C C . VAL A 1 366 ? 44.122 8.206 29.428 1.00 14.23 375 VAL A C 1
ATOM 2763 O O . VAL A 1 366 ? 43.196 8.726 30.056 1.00 15.45 375 VAL A O 1
ATOM 2767 N N . LEU A 1 367 ? 45.362 8.688 29.428 1.00 13.53 376 LEU A N 1
ATOM 2768 C CA . LEU A 1 367 ? 45.762 9.842 30.209 1.00 13.12 376 LEU A CA 1
ATOM 2769 C C . LEU A 1 367 ? 45.839 11.124 29.385 1.00 13.74 376 LEU A C 1
ATOM 2770 O O . LEU A 1 367 ? 45.755 12.221 29.950 1.00 14.83 376 LEU A O 1
ATOM 2775 N N . GLN A 1 368 ? 46.039 11.013 28.084 1.00 14.00 377 GLN A N 1
ATOM 2776 C CA . GLN A 1 368 ? 46.183 12.158 27.197 1.00 13.71 377 GLN A CA 1
ATOM 2777 C C . GLN A 1 368 ? 45.828 11.642 25.816 1.00 13.63 377 GLN A C 1
ATOM 2778 O O . GLN A 1 368 ? 46.125 10.493 25.491 1.00 13.66 377 GLN A O 1
ATOM 2784 N N . VAL A 1 369 ? 45.172 12.474 25.006 1.00 12.92 378 VAL A N 1
ATOM 2785 C CA . VAL A 1 369 ? 44.766 12.083 23.661 1.00 12.59 378 VAL A CA 1
ATOM 2786 C C . VAL A 1 369 ? 44.912 13.293 22.756 1.00 12.91 378 VAL A C 1
ATOM 2787 O O . VAL A 1 369 ? 44.764 14.429 23.188 1.00 14.74 378 VAL A O 1
ATOM 2791 N N . GLY A 1 370 ? 45.200 13.055 21.488 1.00 13.35 379 GLY A N 1
ATOM 2792 C CA . GLY A 1 370 ? 45.400 14.174 20.594 1.00 15.31 379 GLY A CA 1
ATOM 2793 C C . GLY A 1 370 ? 45.600 13.720 19.174 1.00 12.52 379 GLY A C 1
ATOM 2794 O O . GLY A 1 370 ? 45.377 12.553 18.830 1.00 13.33 379 GLY A O 1
ATOM 2795 N N . ASN A 1 371 ? 45.964 14.688 18.335 1.00 13.85 380 ASN A N 1
ATOM 2796 C CA . ASN A 1 371 ? 46.209 14.429 16.925 1.00 14.22 380 ASN A CA 1
ATOM 2797 C C . ASN A 1 371 ? 47.319 15.335 16.437 1.00 15.58 380 ASN A C 1
ATOM 2798 O O . ASN A 1 371 ? 47.551 16.414 16.988 1.00 15.32 380 ASN A O 1
ATOM 2803 N N . PHE A 1 372 ? 48.020 14.863 15.407 1.00 12.53 381 PHE A N 1
ATOM 2804 C CA . PHE A 1 372 ? 49.048 15.612 14.717 1.00 13.94 381 PHE A CA 1
ATOM 2805 C C . PHE A 1 372 ? 48.668 15.663 13.247 1.00 14.13 381 PHE A C 1
ATOM 2806 O O . PHE A 1 372 ? 48.726 14.653 12.535 1.00 14.70 381 PHE A O 1
ATOM 2814 N N . SER A 1 373 ? 48.260 16.856 12.800 1.00 14.93 382 SER A N 1
ATOM 2815 C CA . SER A 1 373 ? 47.704 17.081 11.478 1.00 14.79 382 SER A CA 1
ATOM 2816 C C . SER A 1 373 ? 48.236 18.314 10.773 1.00 17.20 382 SER A C 1
ATOM 2817 O O . SER A 1 373 ? 48.168 18.355 9.543 1.00 18.04 382 SER A O 1
ATOM 2820 N N . LYS A 1 374 ? 48.699 19.339 11.499 1.00 17.10 383 LYS A N 1
ATOM 2821 C CA . LYS A 1 374 ? 48.918 20.681 10.983 1.00 16.67 383 LYS A CA 1
ATOM 2822 C C . LYS A 1 374 ? 50.396 21.041 11.035 1.00 18.32 383 LYS A C 1
ATOM 2823 O O . LYS A 1 374 ? 51.094 20.738 12.021 1.00 17.74 383 LYS A O 1
ATOM 2829 N N . TYR A 1 375 ? 50.853 21.697 9.967 1.00 18.20 384 TYR A N 1
ATOM 2830 C CA . TYR A 1 375 ? 52.205 22.223 9.912 1.00 19.24 384 TYR A CA 1
ATOM 2831 C C . TYR A 1 375 ? 52.254 23.594 10.579 1.00 23.48 384 TYR A C 1
ATOM 2832 O O . TYR A 1 375 ? 51.555 24.528 10.156 1.00 23.24 384 TYR A O 1
ATOM 2841 N N . ILE A 1 376 ? 53.094 23.711 11.609 1.00 21.93 385 ILE A N 1
ATOM 2842 C CA . ILE A 1 376 ? 53.355 24.968 12.315 1.00 23.31 385 ILE A CA 1
ATOM 2843 C C . ILE A 1 376 ? 54.832 25.255 12.106 1.00 28.08 385 ILE A C 1
ATOM 2844 O O . ILE A 1 376 ? 55.680 24.501 12.605 1.00 26.96 385 ILE A O 1
ATOM 2849 N N . ASP A 1 377 ? 55.140 26.303 11.348 1.00 27.73 386 ASP A N 1
ATOM 2850 C CA . ASP A 1 377 ? 56.523 26.661 11.055 1.00 30.68 386 ASP A CA 1
ATOM 2851 C C . ASP A 1 377 ? 57.131 27.256 12.313 1.00 38.05 386 ASP A C 1
ATOM 2852 O O . ASP A 1 377 ? 56.653 28.299 12.781 1.00 33.62 386 ASP A O 1
ATOM 2857 N N . PRO A 1 378 ? 58.170 26.649 12.894 1.00 28.75 387 PRO A N 1
ATOM 2858 C CA . PRO A 1 378 ? 58.733 27.203 14.133 1.00 33.22 387 PRO A CA 1
ATOM 2859 C C . PRO A 1 378 ? 59.444 28.533 13.941 1.00 35.98 387 PRO A C 1
ATOM 2860 O O . PRO A 1 378 ? 59.586 29.276 14.920 1.00 41.09 387 PRO A O 1
ATOM 2864 N N . ASP A 1 379 ? 59.899 28.859 12.723 1.00 38.60 388 ASP A N 1
ATOM 2865 C CA . ASP A 1 379 ? 60.465 30.184 12.466 1.00 41.59 388 ASP A CA 1
ATOM 2866 C C . ASP A 1 379 ? 59.391 31.260 12.404 1.00 34.58 388 ASP A C 1
ATOM 2867 O O . ASP A 1 379 ? 59.712 32.453 12.490 1.00 37.97 388 ASP A O 1
ATOM 2872 N N . GLU A 1 380 ? 58.128 30.863 12.262 1.00 35.19 389 GLU A N 1
ATOM 2873 C CA . GLU A 1 380 ? 56.992 31.772 12.199 1.00 41.60 389 GLU A CA 1
ATOM 2874 C C . GLU A 1 380 ? 56.228 31.835 13.513 1.00 44.44 389 GLU A C 1
ATOM 2875 O O . GLU A 1 380 ? 55.844 32.922 13.945 1.00 39.54 389 GLU A O 1
ATOM 2881 N N . GLN A 1 381 ? 56.027 30.696 14.167 1.00 39.31 390 GLN A N 1
ATOM 2882 C CA . GLN A 1 381 ? 55.210 30.615 15.377 1.00 46.93 390 GLN A CA 1
ATOM 2883 C C . GLN A 1 381 ? 55.824 29.622 16.362 1.00 45.91 390 GLN A C 1
ATOM 2884 O O . GLN A 1 381 ? 55.911 29.890 17.562 1.00 50.82 390 GLN A O 1
ATOM 2886 N N . ASP B 1 14 ? 41.587 2.865 -35.070 1.00 43.93 23 ASP B N 1
ATOM 2887 C CA . ASP B 1 14 ? 41.585 1.653 -34.254 1.00 31.82 23 ASP B CA 1
ATOM 2888 C C . ASP B 1 14 ? 41.102 1.923 -32.831 1.00 28.60 23 ASP B C 1
ATOM 2889 O O . ASP B 1 14 ? 41.156 1.029 -31.988 1.00 25.01 23 ASP B O 1
ATOM 2894 N N . ASP B 1 15 ? 40.625 3.141 -32.564 1.00 28.16 24 ASP B N 1
ATOM 2895 C CA . ASP B 1 15 ? 40.137 3.482 -31.231 1.00 27.91 24 ASP B CA 1
ATOM 2896 C C . ASP B 1 15 ? 39.071 2.506 -30.757 1.00 27.53 24 ASP B C 1
ATOM 2897 O O . ASP B 1 15 ? 39.060 2.112 -29.590 1.00 24.56 24 ASP B O 1
ATOM 2902 N N . ALA B 1 16 ? 38.160 2.117 -31.644 1.00 24.75 25 ALA B N 1
ATOM 2903 C CA . ALA B 1 16 ? 37.097 1.199 -31.265 1.00 25.60 25 ALA B CA 1
ATOM 2904 C C . ALA B 1 16 ? 37.651 -0.184 -30.957 1.00 18.85 25 ALA B C 1
ATOM 2905 O O . ALA B 1 16 ? 37.127 -0.880 -30.081 1.00 23.77 25 ALA B O 1
ATOM 2907 N N . ILE B 1 17 ? 38.658 -0.631 -31.714 1.00 21.26 26 ILE B N 1
ATOM 2908 C CA . ILE B 1 17 ? 39.263 -1.931 -31.440 1.00 17.19 26 ILE B CA 1
ATOM 2909 C C . ILE B 1 17 ? 39.893 -1.927 -30.053 1.00 18.44 26 ILE B C 1
ATOM 2910 O O . ILE B 1 17 ? 39.734 -2.872 -29.273 1.00 16.71 26 ILE B O 1
ATOM 2915 N N . VAL B 1 18 ? 40.621 -0.864 -29.730 1.00 18.85 27 VAL B N 1
ATOM 2916 C CA . VAL B 1 18 ? 41.278 -0.802 -28.425 1.00 18.45 27 VAL B CA 1
ATOM 2917 C C . VAL B 1 18 ? 40.241 -0.753 -27.309 1.00 18.35 27 VAL B C 1
ATOM 2918 O O . VAL B 1 18 ? 40.344 -1.473 -26.313 1.00 17.75 27 VAL B O 1
ATOM 2922 N N . ALA B 1 19 ? 39.212 0.078 -27.457 1.00 19.60 28 ALA B N 1
ATOM 2923 C CA . ALA B 1 19 ? 38.192 0.159 -26.417 1.00 19.24 28 ALA B CA 1
ATOM 2924 C C . ALA B 1 19 ? 37.515 -1.190 -26.220 1.00 19.28 28 ALA B C 1
ATOM 2925 O O . ALA B 1 19 ? 37.291 -1.627 -25.084 1.00 19.81 28 ALA B O 1
ATOM 2927 N N . ALA B 1 20 ? 37.206 -1.872 -27.308 1.00 17.18 29 ALA B N 1
ATOM 2928 C CA . ALA B 1 20 ? 36.537 -3.161 -27.203 1.00 19.98 29 ALA B CA 1
ATOM 2929 C C . ALA B 1 20 ? 37.471 -4.188 -26.583 1.00 18.59 29 ALA B C 1
ATOM 2930 O O . ALA B 1 20 ? 37.049 -4.977 -25.726 1.00 17.90 29 ALA B O 1
ATOM 2932 N N . ASN B 1 21 ? 38.747 -4.181 -26.981 1.00 16.19 30 ASN B N 1
ATOM 2933 C CA . ASN B 1 21 ? 39.676 -5.130 -26.384 1.00 16.44 30 ASN B CA 1
ATOM 2934 C C . ASN B 1 21 ? 39.857 -4.873 -24.888 1.00 16.87 30 ASN B C 1
ATOM 2935 O O . ASN B 1 21 ? 39.937 -5.815 -24.099 1.00 15.29 30 ASN B O 1
ATOM 2940 N N . ASN B 1 22 ? 39.979 -3.618 -24.469 1.00 16.56 31 ASN B N 1
ATOM 2941 C CA . ASN B 1 22 ? 40.194 -3.373 -23.041 1.00 15.03 31 ASN B CA 1
ATOM 2942 C C . ASN B 1 22 ? 38.982 -3.794 -22.209 1.00 15.13 31 ASN B C 1
ATOM 2943 O O . ASN B 1 22 ? 39.137 -4.331 -21.106 1.00 16.44 31 ASN B O 1
ATOM 2948 N N . LYS B 1 23 ? 37.769 -3.548 -22.711 1.00 17.65 32 LYS B N 1
ATOM 2949 C CA . LYS B 1 23 ? 36.561 -3.977 -22.010 1.00 17.24 32 LYS B CA 1
ATOM 2950 C C . LYS B 1 23 ? 36.514 -5.496 -21.893 1.00 17.63 32 LYS B C 1
ATOM 2951 O O . LYS B 1 23 ? 36.288 -6.037 -20.801 1.00 18.42 32 LYS B O 1
ATOM 2957 N N . PHE B 1 24 ? 36.764 -6.197 -23.005 1.00 15.50 33 PHE B N 1
ATOM 2958 C CA . PHE B 1 24 ? 36.794 -7.660 -22.984 1.00 15.79 33 PHE B CA 1
ATOM 2959 C C . PHE B 1 24 ? 37.890 -8.173 -22.054 1.00 16.22 33 PHE B C 1
ATOM 2960 O O . PHE B 1 24 ? 37.675 -9.106 -21.275 1.00 15.85 33 PHE B O 1
ATOM 2968 N N . THR B 1 25 ? 39.041 -7.518 -22.069 1.00 15.07 34 THR B N 1
ATOM 2969 C CA . THR B 1 25 ? 40.182 -7.971 -21.278 1.00 13.98 34 THR B CA 1
ATOM 2970 C C . THR B 1 25 ? 39.864 -7.962 -19.791 1.00 14.40 34 THR B C 1
ATOM 2971 O O . THR B 1 25 ? 40.213 -8.903 -19.069 1.00 14.31 34 THR B O 1
ATOM 2975 N N . LEU B 1 26 ? 39.267 -6.870 -19.295 1.00 14.70 35 LEU B N 1
ATOM 2976 C CA . LEU B 1 26 ? 38.934 -6.787 -17.879 1.00 15.67 35 LEU B CA 1
ATOM 2977 C C . LEU B 1 26 ? 37.857 -7.805 -17.504 1.00 16.25 35 LEU B C 1
ATOM 2978 O O . LEU B 1 26 ? 37.905 -8.392 -16.419 1.00 16.20 35 LEU B O 1
ATOM 2983 N N . GLU B 1 27 ? 36.868 -8.014 -18.386 1.00 16.37 36 GLU B N 1
ATOM 2984 C CA . GLU B 1 27 ? 35.846 -9.028 -18.132 1.00 17.51 36 GLU B CA 1
ATOM 2985 C C . GLU B 1 27 ? 36.454 -10.424 -18.091 1.00 15.93 36 GLU B C 1
ATOM 2986 O O . GLU B 1 27 ? 36.110 -11.240 -17.234 1.00 17.06 36 GLU B O 1
ATOM 2992 N N . TYR B 1 28 ? 37.364 -10.708 -19.018 1.00 14.62 37 TYR B N 1
ATOM 2993 C CA . TYR B 1 28 ? 38.013 -12.006 -19.058 1.00 14.76 37 TYR B CA 1
ATOM 2994 C C . TYR B 1 28 ? 38.850 -12.228 -17.811 1.00 15.35 37 TYR B C 1
ATOM 2995 O O . TYR B 1 28 ? 38.787 -13.292 -17.190 1.00 16.43 37 TYR B O 1
ATOM 3004 N N . PHE B 1 29 ? 39.631 -11.224 -17.407 1.00 14.37 38 PHE B N 1
ATOM 3005 C CA . PHE B 1 29 ? 40.472 -11.399 -16.228 1.00 15.78 38 PHE B CA 1
ATOM 3006 C C . PHE B 1 29 ? 39.633 -11.618 -14.982 1.00 16.02 38 PHE B C 1
ATOM 3007 O O . PHE B 1 29 ? 39.962 -12.460 -14.145 1.00 16.67 38 PHE B O 1
ATOM 3015 N N . LYS B 1 30 ? 38.534 -10.887 -14.843 1.00 14.65 39 LYS B N 1
ATOM 3016 C CA . LYS B 1 30 ? 37.681 -11.088 -13.679 1.00 15.73 39 LYS B CA 1
ATOM 3017 C C . LYS B 1 30 ? 37.152 -12.509 -13.659 1.00 17.36 39 LYS B C 1
ATOM 3018 O O . LYS B 1 30 ? 37.043 -13.122 -12.594 1.00 20.56 39 LYS B O 1
ATOM 3024 N N . ALA B 1 31 ? 36.889 -13.074 -14.832 1.00 16.54 40 ALA B N 1
ATOM 3025 C CA . ALA B 1 31 ? 36.362 -14.428 -14.873 1.00 17.72 40 ALA B CA 1
ATOM 3026 C C . ALA B 1 31 ? 37.419 -15.494 -14.618 1.00 22.13 40 ALA B C 1
ATOM 3027 O O . ALA B 1 31 ? 37.071 -16.585 -14.147 1.00 26.56 40 ALA B O 1
ATOM 3029 N N . CYS B 1 32 ? 38.693 -15.249 -14.937 1.00 17.90 41 CYS B N 1
ATOM 3030 C CA . CYS B 1 32 ? 39.706 -16.262 -14.662 1.00 20.93 41 CYS B CA 1
ATOM 3031 C C . CYS B 1 32 ? 40.523 -16.012 -13.397 1.00 23.07 41 CYS B C 1
ATOM 3032 O O . CYS B 1 32 ? 41.169 -16.943 -12.914 1.00 23.34 41 CYS B O 1
ATOM 3035 N N . TYR B 1 33 ? 40.459 -14.819 -12.812 1.00 19.80 42 TYR B N 1
ATOM 3036 C CA . TYR B 1 33 ? 41.222 -14.530 -11.611 1.00 19.09 42 TYR B CA 1
ATOM 3037 C C . TYR B 1 33 ? 40.888 -15.519 -10.513 1.00 23.31 42 TYR B C 1
ATOM 3038 O O . TYR B 1 33 ? 39.713 -15.773 -10.224 1.00 23.76 42 TYR B O 1
ATOM 3047 N N . ASP B 1 34 ? 41.936 -16.037 -9.878 1.00 21.37 43 ASP B N 1
ATOM 3048 C CA . ASP B 1 34 ? 41.833 -16.933 -8.731 1.00 22.02 43 ASP B CA 1
ATOM 3049 C C . ASP B 1 34 ? 42.720 -16.316 -7.657 1.00 21.58 43 ASP B C 1
ATOM 3050 O O . ASP B 1 34 ? 43.942 -16.257 -7.831 1.00 22.77 43 ASP B O 1
ATOM 3055 N N . GLU B 1 35 ? 42.097 -15.844 -6.573 1.00 24.68 44 GLU B N 1
ATOM 3056 C CA . GLU B 1 35 ? 42.794 -15.201 -5.463 1.00 27.20 44 GLU B CA 1
ATOM 3057 C C . GLU B 1 35 ? 44.026 -15.977 -5.018 1.00 29.01 44 GLU B C 1
ATOM 3058 O O . GLU B 1 35 ? 44.999 -15.381 -4.540 1.00 26.22 44 GLU B O 1
ATOM 3064 N N . LYS B 1 36 ? 43.981 -17.304 -5.107 1.00 27.21 45 LYS B N 1
ATOM 3065 C CA . LYS B 1 36 ? 45.002 -18.164 -4.526 1.00 27.86 45 LYS B CA 1
ATOM 3066 C C . LYS B 1 36 ? 46.182 -18.455 -5.447 1.00 27.85 45 LYS B C 1
ATOM 3067 O O . LYS B 1 36 ? 47.123 -19.132 -5.008 1.00 34.84 45 LYS B O 1
ATOM 3073 N N . CYS B 1 37 ? 46.164 -17.983 -6.696 1.00 24.11 46 CYS B N 1
ATOM 3074 C CA . CYS B 1 37 ? 47.180 -18.322 -7.681 1.00 25.99 46 CYS B CA 1
ATOM 3075 C C . CYS B 1 37 ? 47.726 -17.055 -8.315 1.00 27.82 46 CYS B C 1
ATOM 3076 O O . CYS B 1 37 ? 47.103 -15.993 -8.253 1.00 26.31 46 CYS B O 1
ATOM 3079 N N . ASN B 1 38 ? 48.890 -17.190 -8.947 1.00 21.16 47 ASN B N 1
ATOM 3080 C CA . ASN B 1 38 ? 49.366 -16.145 -9.838 1.00 18.13 47 ASN B CA 1
ATOM 3081 C C . ASN B 1 38 ? 48.780 -16.402 -11.214 1.00 23.49 47 ASN B C 1
ATOM 3082 O O . ASN B 1 38 ? 48.351 -17.510 -11.550 1.00 26.07 47 ASN B O 1
ATOM 3087 N N . CYS B 1 39 ? 48.739 -15.352 -12.012 1.00 20.09 48 CYS B N 1
ATOM 3088 C CA . CYS B 1 39 ? 48.094 -15.434 -13.309 1.00 22.27 48 CYS B CA 1
ATOM 3089 C C . CYS B 1 39 ? 48.694 -14.393 -14.220 1.00 17.38 48 CYS B C 1
ATOM 3090 O O . CYS B 1 39 ? 49.069 -13.301 -13.795 1.00 19.40 48 CYS B O 1
ATOM 3093 N N . ALA B 1 40 ? 48.787 -14.765 -15.486 1.00 17.19 49 ALA B N 1
ATOM 3094 C CA . ALA B 1 40 ? 49.001 -13.827 -16.560 1.00 16.47 49 ALA B CA 1
ATOM 3095 C C . ALA B 1 40 ? 48.248 -14.403 -17.751 1.00 13.96 49 ALA B C 1
ATOM 3096 O O . ALA B 1 40 ? 48.411 -15.583 -18.081 1.00 16.11 49 ALA B O 1
ATOM 3098 N N . VAL B 1 41 ? 47.437 -13.563 -18.384 1.00 12.94 50 VAL B N 1
ATOM 3099 C CA . VAL B 1 41 ? 46.680 -13.915 -19.585 1.00 13.47 50 VAL B CA 1
ATOM 3100 C C . VAL B 1 41 ? 46.739 -12.781 -20.591 1.00 12.40 50 VAL B C 1
ATOM 3101 O O . VAL B 1 41 ? 47.023 -11.631 -20.253 1.00 12.71 50 VAL B O 1
ATOM 3105 N N . SER B 1 42 ? 46.447 -13.110 -21.849 1.00 12.53 51 SER B N 1
ATOM 3106 C CA . SER B 1 42 ? 46.359 -12.125 -22.927 1.00 12.62 51 SER B CA 1
ATOM 3107 C C . SER B 1 42 ? 45.037 -12.323 -23.623 1.00 13.54 51 SER B C 1
ATOM 3108 O O . SER B 1 42 ? 44.949 -13.064 -24.604 1.00 12.43 51 SER B O 1
ATOM 3111 N N . PRO B 1 43 ? 43.986 -11.703 -23.127 1.00 12.26 52 PRO B N 1
ATOM 3112 C CA . PRO B 1 43 ? 42.695 -11.788 -23.821 1.00 11.99 52 PRO B CA 1
ATOM 3113 C C . PRO B 1 43 ? 42.759 -11.283 -25.246 1.00 12.88 52 PRO B C 1
ATOM 3114 O O . PRO B 1 43 ? 42.052 -11.811 -26.112 1.00 13.55 52 PRO B O 1
ATOM 3118 N N . TYR B 1 44 ? 43.615 -10.308 -25.532 1.00 11.69 53 TYR B N 1
ATOM 3119 C CA . TYR B 1 44 ? 43.752 -9.814 -26.895 1.00 11.94 53 TYR B CA 1
ATOM 3120 C C . TYR B 1 44 ? 44.222 -10.922 -27.814 1.00 12.38 53 TYR B C 1
ATOM 3121 O O . TYR B 1 44 ? 43.698 -11.084 -28.918 1.00 12.30 53 TYR B O 1
ATOM 3130 N N . HIS B 1 45 ? 45.230 -11.696 -27.388 1.00 12.25 54 HIS B N 1
ATOM 3131 C CA . HIS B 1 45 ? 45.685 -12.783 -28.245 1.00 12.13 54 HIS B CA 1
ATOM 3132 C C . HIS B 1 45 ? 44.688 -13.941 -28.272 1.00 11.77 54 HIS B C 1
ATOM 3133 O O . HIS B 1 45 ? 44.618 -14.664 -29.275 1.00 13.21 54 HIS B O 1
ATOM 3140 N N . VAL B 1 46 ? 43.935 -14.162 -27.195 1.00 12.37 55 VAL B N 1
ATOM 3141 C CA . VAL B 1 46 ? 42.817 -15.106 -27.262 1.00 11.55 55 VAL B CA 1
ATOM 3142 C C . VAL B 1 46 ? 41.915 -14.729 -28.430 1.00 13.78 55 VAL B C 1
ATOM 3143 O O . VAL B 1 46 ? 41.541 -15.566 -29.251 1.00 13.62 55 VAL B O 1
ATOM 3147 N N . ARG B 1 47 ? 41.552 -13.450 -28.520 1.00 12.26 56 ARG B N 1
ATOM 3148 C CA . ARG B 1 47 ? 40.712 -12.963 -29.614 1.00 12.13 56 ARG B CA 1
ATOM 3149 C C . ARG B 1 47 ? 41.385 -13.159 -30.965 1.00 12.75 56 ARG B C 1
ATOM 3150 O O . ARG B 1 47 ? 40.763 -13.640 -31.923 1.00 13.58 56 ARG B O 1
ATOM 3158 N N . LEU B 1 48 ? 42.662 -12.785 -31.070 1.00 12.82 57 LEU B N 1
ATOM 3159 C CA . LEU B 1 48 ? 43.299 -12.825 -32.374 1.00 12.20 57 LEU B CA 1
ATOM 3160 C C . LEU B 1 48 ? 43.437 -14.254 -32.858 1.00 13.66 57 LEU B C 1
ATOM 3161 O O . LEU B 1 48 ? 43.202 -14.546 -34.036 1.00 13.29 57 LEU B O 1
ATOM 3166 N N . ALA B 1 49 ? 43.811 -15.168 -31.966 1.00 12.18 58 ALA B N 1
ATOM 3167 C CA . ALA B 1 49 ? 44.005 -16.561 -32.364 1.00 12.05 58 ALA B CA 1
ATOM 3168 C C . ALA B 1 49 ? 42.680 -17.218 -32.669 1.00 11.95 58 ALA B C 1
ATOM 3169 O O . ALA B 1 49 ? 42.522 -17.849 -33.721 1.00 13.7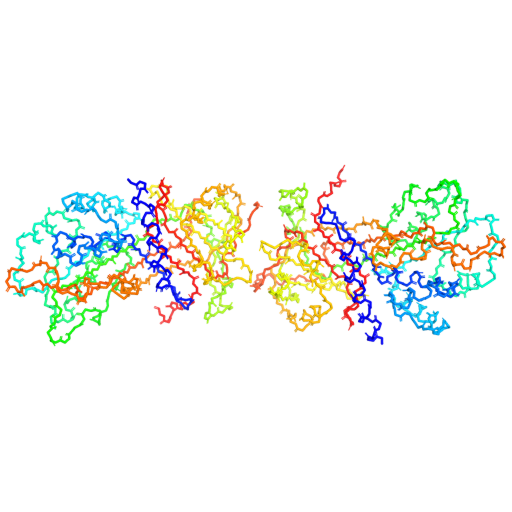2 58 ALA B O 1
ATOM 3171 N N . LEU B 1 50 ? 41.693 -17.054 -31.793 1.00 12.61 59 LEU B N 1
ATOM 3172 C CA . LEU B 1 50 ? 40.429 -17.732 -32.027 1.00 12.57 59 LEU B CA 1
ATOM 3173 C C . LEU B 1 50 ? 39.719 -17.177 -33.265 1.00 12.22 59 LEU B C 1
ATOM 3174 O O . LEU B 1 50 ? 39.012 -17.910 -33.961 1.00 13.61 59 LEU B O 1
ATOM 3179 N N . SER B 1 51 ? 39.923 -15.891 -33.574 1.00 12.74 60 SER B N 1
ATOM 3180 C CA A SER B 1 51 ? 39.326 -15.244 -34.744 0.50 12.32 60 SER B CA 1
ATOM 3181 C CA B SER B 1 51 ? 39.277 -15.285 -34.732 0.50 14.70 60 SER B CA 1
ATOM 3182 C C . SER B 1 51 ? 39.737 -15.895 -36.048 1.00 14.42 60 SER B C 1
ATOM 3183 O O . SER B 1 51 ? 39.045 -15.722 -37.053 1.00 15.77 60 SER B O 1
ATOM 3188 N N . MET B 1 52 ? 40.865 -16.594 -36.069 1.00 13.67 61 MET B N 1
ATOM 3189 C CA . MET B 1 52 ? 41.230 -17.317 -37.284 1.00 15.60 61 MET B CA 1
ATOM 3190 C C . MET B 1 52 ? 40.155 -18.315 -37.691 1.00 14.70 61 MET B C 1
ATOM 3191 O O . MET B 1 52 ? 40.047 -18.662 -38.870 1.00 15.78 61 MET B O 1
ATOM 3196 N N . PHE B 1 53 ? 39.374 -18.815 -36.737 1.00 15.22 62 PHE B N 1
ATOM 3197 C CA . PHE B 1 53 ? 38.328 -19.788 -37.042 1.00 16.20 62 PHE B CA 1
ATOM 3198 C C . PHE B 1 53 ? 37.004 -19.154 -37.428 1.00 17.57 62 PHE B C 1
ATOM 3199 O O . PHE B 1 53 ? 36.094 -19.862 -37.887 1.00 16.14 62 PHE B O 1
ATOM 3207 N N . TYR B 1 54 ? 36.877 -17.840 -37.296 1.00 14.69 63 TYR B N 1
ATOM 3208 C CA . TYR B 1 54 ? 35.636 -17.156 -37.635 1.00 14.39 63 TYR B CA 1
ATOM 3209 C C . TYR B 1 54 ? 35.159 -17.441 -39.043 1.00 17.01 63 TYR B C 1
ATOM 3210 O O . TYR B 1 54 ? 33.966 -17.733 -39.207 1.00 16.05 63 TYR B O 1
ATOM 3219 N N . PRO B 1 55 ? 36.008 -17.429 -40.074 1.00 16.09 64 PRO B N 1
ATOM 3220 C CA . PRO B 1 55 ? 35.504 -17.694 -41.426 1.00 16.89 64 PRO B CA 1
ATOM 3221 C C . PRO B 1 55 ? 34.980 -19.096 -41.614 1.00 20.74 64 PRO B C 1
ATOM 3222 O O . PRO B 1 55 ? 34.271 -19.343 -42.595 1.00 22.96 64 PRO B O 1
ATOM 3226 N N . LEU B 1 56 ? 35.329 -20.019 -40.726 1.00 17.24 65 LEU B N 1
ATOM 3227 C CA . LEU B 1 56 ? 34.994 -21.426 -40.874 1.00 19.94 65 LEU B CA 1
ATOM 3228 C C . LEU B 1 56 ? 33.784 -21.813 -40.068 1.00 18.42 65 LEU B C 1
ATOM 3229 O O . LEU B 1 56 ? 33.366 -22.970 -40.119 1.00 19.26 65 LEU B O 1
ATOM 3234 N N . ALA B 1 57 ? 33.220 -20.881 -39.312 1.00 17.66 66 ALA B N 1
ATOM 3235 C CA . ALA B 1 57 ? 32.181 -21.157 -38.348 1.00 17.11 66 ALA B CA 1
ATOM 3236 C C . ALA B 1 57 ? 30.801 -20.921 -38.940 1.00 18.86 66 ALA B C 1
ATOM 3237 O O . ALA B 1 57 ? 30.607 -20.059 -39.800 1.00 21.28 66 ALA B O 1
ATOM 3239 N N . GLY B 1 58 ? 29.835 -21.683 -38.444 1.00 20.22 67 GLY B N 1
ATOM 3240 C CA . GLY B 1 58 ? 28.442 -21.453 -38.750 1.00 20.99 67 GLY B CA 1
ATOM 3241 C C . GLY B 1 58 ? 27.888 -20.232 -38.042 1.00 24.29 67 GLY B C 1
ATOM 3242 O O . GLY B 1 58 ? 28.563 -19.549 -37.279 1.00 21.61 67 GLY B O 1
ATOM 3243 N N . ALA B 1 59 ? 26.605 -19.971 -38.277 1.00 25.82 68 ALA B N 1
ATOM 3244 C CA . ALA B 1 59 ? 26.021 -18.703 -37.849 1.00 28.30 68 ALA B CA 1
ATOM 3245 C C . ALA B 1 59 ? 26.058 -18.540 -36.335 1.00 27.75 68 ALA B C 1
ATOM 3246 O O . ALA B 1 59 ? 26.270 -17.432 -35.835 1.00 25.93 68 ALA B O 1
ATOM 3248 N N . ALA B 1 60 ? 25.860 -19.628 -35.589 1.00 28.06 69 ALA B N 1
ATOM 3249 C CA . ALA B 1 60 ? 25.774 -19.523 -34.135 1.00 34.46 69 ALA B CA 1
ATOM 3250 C C . ALA B 1 60 ? 27.099 -19.071 -33.541 1.00 26.32 69 ALA B C 1
ATOM 3251 O O . ALA B 1 60 ? 27.137 -18.180 -32.685 1.00 26.97 69 ALA B O 1
ATOM 3253 N N . VAL B 1 61 ? 28.196 -19.671 -33.995 1.00 20.94 70 VAL B N 1
ATOM 3254 C CA . VAL B 1 61 ? 29.509 -19.314 -33.478 1.00 22.95 70 VAL B CA 1
ATOM 3255 C C . VAL B 1 61 ? 29.939 -17.958 -34.027 1.00 19.91 70 VAL B C 1
ATOM 3256 O O . VAL B 1 61 ? 30.585 -17.168 -33.328 1.00 19.91 70 VAL B O 1
ATOM 3260 N N . GLN B 1 62 ? 29.570 -17.646 -35.272 1.00 18.75 71 GLN B N 1
ATOM 3261 C CA . GLN B 1 62 ? 29.903 -16.327 -35.798 1.00 19.43 71 GLN B CA 1
ATOM 3262 C C . GLN B 1 62 ? 29.256 -15.230 -34.973 1.00 19.28 71 GLN B C 1
ATOM 3263 O O . GLN B 1 62 ? 29.877 -14.195 -34.707 1.00 17.82 71 GLN B O 1
ATOM 3269 N N . GLU B 1 63 ? 28.017 -15.434 -34.547 1.00 19.35 72 GLU B N 1
ATOM 3270 C CA . GLU B 1 63 ? 27.392 -14.453 -33.672 1.00 20.80 72 GLU B CA 1
ATOM 3271 C C . GLU B 1 63 ? 28.128 -14.350 -32.342 1.00 22.01 72 GLU B C 1
ATOM 3272 O O . GLU B 1 63 ? 28.358 -13.244 -31.840 1.00 22.64 72 GLU B O 1
ATOM 3278 N N . ASP B 1 64 ? 28.519 -15.486 -31.750 1.00 19.97 73 ASP B N 1
ATOM 3279 C CA . ASP B 1 64 ? 29.282 -15.427 -30.506 1.00 21.11 73 ASP B CA 1
ATOM 3280 C C . ASP B 1 64 ? 30.532 -14.572 -30.677 1.00 19.74 73 ASP B C 1
ATOM 3281 O O . ASP B 1 64 ? 30.892 -13.796 -29.791 1.00 18.81 73 ASP B O 1
ATOM 3286 N N . PHE B 1 65 ? 31.236 -14.724 -31.798 1.00 17.14 74 PHE B N 1
ATOM 3287 C CA . PHE B 1 65 ? 32.486 -13.993 -31.987 1.00 15.75 74 PHE B CA 1
ATOM 3288 C C . PHE B 1 65 ? 32.241 -12.525 -32.274 1.00 18.05 74 PHE B C 1
ATOM 3289 O O . PHE B 1 65 ? 33.051 -11.678 -31.883 1.00 17.17 74 PHE B O 1
ATOM 3297 N N . GLN B 1 66 ? 31.162 -12.203 -32.994 1.00 17.17 75 GLN B N 1
ATOM 3298 C CA . GLN B 1 66 ? 30.794 -10.804 -33.182 1.00 17.98 75 GLN B CA 1
ATOM 3299 C C . GLN B 1 66 ? 30.533 -10.149 -31.837 1.00 20.81 75 GLN B C 1
ATOM 3300 O O . GLN B 1 66 ? 31.034 -9.058 -31.554 1.00 22.34 75 GLN B O 1
ATOM 3306 N N . VAL B 1 67 ? 29.777 -10.825 -30.974 1.00 21.63 76 VAL B N 1
ATOM 3307 C CA . VAL B 1 67 ? 29.437 -10.260 -29.670 1.00 21.61 76 VAL B CA 1
ATOM 3308 C C . VAL B 1 67 ? 30.660 -10.203 -28.770 1.00 20.22 76 VAL B C 1
ATOM 3309 O O . VAL B 1 67 ? 30.935 -9.179 -28.133 1.00 23.22 76 VAL B O 1
ATOM 3313 N N . ALA B 1 68 ? 31.409 -11.303 -28.684 1.00 18.17 77 ALA B N 1
ATOM 3314 C CA . ALA B 1 68 ? 32.513 -11.360 -27.744 1.00 17.68 77 ALA B CA 1
ATOM 3315 C C . ALA B 1 68 ? 33.619 -10.391 -28.135 1.00 19.23 77 ALA B C 1
ATOM 3316 O O . ALA B 1 68 ? 34.174 -9.696 -27.275 1.00 19.86 77 ALA B O 1
ATOM 3318 N N . PHE B 1 69 ? 33.981 -10.362 -29.416 1.00 17.20 78 PHE B N 1
ATOM 3319 C CA . PHE B 1 69 ? 35.190 -9.684 -29.872 1.00 17.63 78 PHE B CA 1
ATOM 3320 C C . PHE B 1 69 ? 34.924 -8.472 -30.755 1.00 17.77 78 PHE B C 1
ATOM 3321 O O . PHE B 1 69 ? 35.889 -7.778 -31.112 1.00 19.94 78 PHE B O 1
ATOM 3329 N N . GLY B 1 70 ? 33.690 -8.238 -31.186 1.00 17.71 79 GLY B N 1
ATOM 3330 C CA . GLY B 1 70 ? 33.420 -7.140 -32.083 1.00 18.43 79 GLY B CA 1
ATOM 3331 C C . GLY B 1 70 ? 33.870 -7.364 -33.504 1.00 19.09 79 GLY B C 1
ATOM 3332 O O . GLY B 1 70 ? 34.036 -6.387 -34.244 1.00 23.25 79 GLY B O 1
ATOM 3333 N N . LEU B 1 71 ? 34.026 -8.615 -33.937 1.00 18.18 80 LEU B N 1
ATOM 3334 C CA . LEU B 1 71 ? 34.530 -8.857 -35.280 1.00 17.93 80 LEU B CA 1
ATOM 3335 C C . LEU B 1 71 ? 33.542 -8.348 -36.325 1.00 19.80 80 LEU B C 1
ATOM 3336 O O . LEU B 1 71 ? 32.325 -8.435 -36.136 1.00 20.55 80 LEU B O 1
ATOM 3341 N N . PRO B 1 72 ? 34.042 -7.842 -37.451 1.00 21.41 81 PRO B N 1
ATOM 3342 C CA . PRO B 1 72 ? 33.153 -7.425 -38.541 1.00 22.87 81 PRO B CA 1
ATOM 3343 C C . PRO B 1 72 ? 32.244 -8.555 -39.018 1.00 22.13 81 PRO B C 1
ATOM 3344 O O . PRO B 1 72 ? 32.654 -9.718 -39.108 1.00 20.61 81 PRO B O 1
ATOM 3348 N N . GLU B 1 73 ? 31.004 -8.201 -39.346 1.00 24.62 82 GLU B N 1
ATOM 3349 C CA . GLU B 1 73 ? 30.122 -9.154 -40.016 1.00 23.32 82 GLU B CA 1
ATOM 3350 C C . GLU B 1 73 ? 30.649 -9.528 -41.397 1.00 23.46 82 GLU B C 1
ATOM 3351 O O . GLU B 1 73 ? 30.358 -10.622 -41.903 1.00 26.38 82 GLU B O 1
ATOM 3357 N N . ASP B 1 74 ? 31.375 -8.620 -42.048 1.00 23.12 83 ASP B N 1
ATOM 3358 C CA . ASP B 1 74 ? 32.041 -8.920 -43.319 1.00 21.32 83 ASP B CA 1
ATOM 3359 C C . ASP B 1 74 ? 33.243 -9.812 -43.020 1.00 20.84 83 ASP B C 1
ATOM 3360 O O . ASP B 1 74 ? 34.237 -9.346 -42.464 1.00 20.67 83 ASP B O 1
ATOM 3365 N N . VAL B 1 75 ? 33.154 -11.093 -43.385 1.00 22.82 84 VAL B N 1
ATOM 3366 C CA . VAL B 1 75 ? 34.189 -12.052 -42.999 1.00 20.98 84 VAL B CA 1
ATOM 3367 C C . VAL B 1 75 ? 35.501 -11.709 -43.680 1.00 21.94 84 VAL B C 1
ATOM 3368 O O . VAL B 1 75 ? 36.582 -11.866 -43.097 1.00 21.99 84 VAL B O 1
ATOM 3372 N N . HIS B 1 76 ? 35.430 -11.250 -44.921 1.00 24.36 85 HIS B N 1
ATOM 3373 C CA . HIS B 1 76 ? 36.626 -10.826 -45.635 1.00 22.70 85 HIS B CA 1
ATOM 3374 C C . HIS B 1 76 ? 37.348 -9.705 -44.880 1.00 25.68 85 HIS B C 1
ATOM 3375 O O . HIS B 1 76 ? 38.575 -9.736 -44.744 1.00 25.62 85 HIS B O 1
ATOM 3382 N N . ALA B 1 77 ? 36.605 -8.711 -44.375 1.00 20.92 86 ALA B N 1
ATOM 3383 C CA . ALA B 1 77 ? 37.210 -7.643 -43.576 1.00 21.50 86 ALA B CA 1
ATOM 3384 C C . ALA B 1 77 ? 37.739 -8.168 -42.247 1.00 20.29 86 ALA B C 1
ATOM 3385 O O . ALA B 1 77 ? 38.783 -7.706 -41.751 1.00 22.32 86 ALA B O 1
ATOM 3387 N N . ALA B 1 78 ? 37.026 -9.123 -41.646 1.00 20.90 87 ALA B N 1
ATOM 3388 C CA . ALA B 1 78 ? 37.480 -9.736 -40.402 1.00 18.42 87 ALA B CA 1
ATOM 3389 C C . ALA B 1 78 ? 38.819 -10.436 -40.584 1.00 15.55 87 ALA B C 1
ATOM 3390 O O . ALA B 1 78 ? 39.680 -10.360 -39.701 1.00 17.97 87 ALA B O 1
ATOM 3392 N N . ILE B 1 79 ? 39.014 -11.109 -41.725 1.00 18.03 88 ILE B N 1
ATOM 3393 C CA . ILE B 1 79 ? 40.298 -11.749 -42.015 1.00 19.71 88 ILE B CA 1
ATOM 3394 C C . ILE B 1 79 ? 41.399 -10.697 -42.106 1.00 19.78 88 ILE B C 1
ATOM 3395 O O . ILE B 1 79 ? 42.465 -10.835 -41.494 1.00 19.53 88 ILE B O 1
ATOM 3400 N N . GLU B 1 80 ? 41.166 -9.645 -42.895 1.00 18.99 89 GLU B N 1
ATOM 3401 C CA . GLU B 1 80 ? 42.170 -8.595 -43.046 1.00 19.53 89 GLU B CA 1
ATOM 3402 C C . GLU B 1 80 ? 42.482 -7.935 -41.705 1.00 19.65 89 GLU B C 1
ATOM 3403 O O . GLU B 1 80 ? 43.646 -7.645 -41.400 1.00 21.34 89 GLU B O 1
ATOM 3409 N N . GLN B 1 81 ? 41.460 -7.695 -40.890 1.00 18.22 90 GLN B N 1
ATOM 3410 C CA . GLN B 1 81 ? 41.676 -7.090 -39.583 1.00 17.69 90 GLN B CA 1
ATOM 3411 C C . GLN B 1 81 ? 42.555 -7.978 -38.705 1.00 17.38 90 GLN B C 1
ATOM 3412 O O . GLN B 1 81 ? 43.499 -7.505 -38.064 1.00 18.74 90 GLN B O 1
ATOM 3418 N N . GLN B 1 82 ? 42.240 -9.271 -38.640 1.00 15.90 91 GLN B N 1
ATOM 3419 C CA . GLN B 1 82 ? 43.045 -10.181 -37.845 1.00 14.34 91 GLN B CA 1
ATOM 3420 C C . GLN B 1 82 ? 44.500 -10.107 -38.279 1.00 17.34 91 GLN B C 1
ATOM 3421 O O . GLN B 1 82 ? 45.398 -10.033 -37.444 1.00 17.37 91 GLN B O 1
ATOM 3427 N N . GLN B 1 83 ? 44.737 -10.133 -39.592 1.00 16.78 92 GLN B N 1
ATOM 3428 C CA . GLN B 1 83 ? 46.104 -10.138 -40.096 1.00 19.00 92 GLN B CA 1
ATOM 3429 C C . GLN B 1 83 ? 46.840 -8.887 -39.660 1.00 19.37 92 GLN B C 1
ATOM 3430 O O . GLN B 1 83 ? 48.005 -8.939 -39.256 1.00 19.54 92 GLN B O 1
ATOM 3436 N N . ARG B 1 84 ? 46.188 -7.741 -39.788 1.00 18.95 93 ARG B N 1
ATOM 3437 C CA . ARG B 1 84 ? 46.821 -6.480 -39.439 1.00 18.91 93 ARG B CA 1
ATOM 3438 C C . ARG B 1 84 ? 47.112 -6.408 -37.948 1.00 18.87 93 ARG B C 1
ATOM 3439 O O . ARG B 1 84 ? 48.235 -6.079 -37.539 1.00 19.29 93 ARG B O 1
ATOM 3447 N N . LEU B 1 85 ? 46.138 -6.775 -37.117 1.00 17.00 94 LEU B N 1
ATOM 3448 C CA . LEU B 1 85 ? 46.328 -6.668 -35.676 1.00 16.84 94 LEU B CA 1
ATOM 3449 C C . LEU B 1 85 ? 47.364 -7.653 -35.162 1.00 18.27 94 LEU B C 1
ATOM 3450 O O . LEU B 1 85 ? 48.165 -7.312 -34.282 1.00 17.72 94 LEU B O 1
ATOM 3455 N N . ALA B 1 86 ? 47.388 -8.865 -35.720 1.00 15.91 95 ALA B N 1
ATOM 3456 C CA . ALA B 1 86 ? 48.340 -9.870 -35.250 1.00 16.41 95 ALA B CA 1
ATOM 3457 C C . ALA B 1 86 ? 49.761 -9.497 -35.635 1.00 21.13 95 ALA B C 1
ATOM 3458 O O . ALA B 1 86 ? 50.692 -9.672 -34.849 1.00 21.01 95 ALA B O 1
ATOM 3460 N N . GLN B 1 87 ? 49.941 -8.989 -36.843 1.00 20.00 96 GLN B N 1
ATOM 3461 C CA . GLN B 1 87 ? 51.253 -8.488 -37.254 1.00 24.30 96 GLN B CA 1
ATOM 3462 C C . GLN B 1 87 ? 51.725 -7.339 -36.356 1.00 22.01 96 GLN B C 1
ATOM 3463 O O . GLN B 1 87 ? 52.914 -7.262 -36.006 1.00 27.66 96 GLN B O 1
ATOM 3469 N N . GLN B 1 88 ? 50.823 -6.420 -35.992 1.00 19.83 97 GLN B N 1
ATOM 3470 C CA . GLN B 1 88 ? 51.209 -5.290 -35.137 1.00 22.00 97 GLN B CA 1
ATOM 3471 C C . GLN B 1 88 ? 51.570 -5.730 -33.713 1.00 24.44 97 GLN B C 1
ATOM 3472 O O . GLN B 1 88 ? 52.405 -5.092 -33.065 1.00 24.06 97 GLN B O 1
ATOM 3478 N N . LEU B 1 89 ? 50.935 -6.780 -33.197 1.00 19.48 98 LEU B N 1
ATOM 3479 C CA . LEU B 1 89 ? 51.183 -7.216 -31.826 1.00 20.65 98 LEU B CA 1
ATOM 3480 C C . LEU B 1 89 ? 52.529 -7.915 -31.694 1.00 20.31 98 LEU B C 1
ATOM 3481 O O . LEU B 1 89 ? 53.313 -7.625 -30.781 1.00 19.82 98 LEU B O 1
ATOM 3486 N N . HIS B 1 90 ? 52.787 -8.894 -32.549 1.00 19.12 99 HIS B N 1
ATOM 3487 C CA . HIS B 1 90 ? 54.002 -9.679 -32.433 1.00 19.46 99 HIS B CA 1
ATOM 3488 C C . HIS B 1 90 ? 55.187 -8.863 -32.930 1.00 21.18 99 HIS B C 1
ATOM 3489 O O . HIS B 1 90 ? 55.278 -8.556 -34.114 1.00 24.76 99 HIS B O 1
ATOM 3496 N N . ASP B 1 91 ? 56.105 -8.508 -32.030 1.00 20.95 100 ASP B N 1
ATOM 3497 C CA A ASP B 1 91 ? 57.279 -7.704 -32.330 0.50 23.11 100 ASP B CA 1
ATOM 3498 C CA B ASP B 1 91 ? 57.252 -7.720 -32.443 0.50 23.05 100 ASP B CA 1
ATOM 3499 C C . ASP B 1 91 ? 58.524 -8.543 -32.592 1.00 29.19 100 ASP B C 1
ATOM 3500 O O . ASP B 1 91 ? 59.482 -8.050 -33.196 1.00 38.57 100 ASP B O 1
ATOM 3509 N N . GLY B 1 92 ? 58.532 -9.786 -32.129 1.00 35.69 101 GLY B N 1
ATOM 3510 C CA . GLY B 1 92 ? 59.607 -10.711 -32.365 1.00 41.20 101 GLY B CA 1
ATOM 3511 C C . GLY B 1 92 ? 60.659 -10.760 -31.280 1.00 35.27 101 GLY B C 1
ATOM 3512 O O . GLY B 1 92 ? 61.319 -11.789 -31.127 1.00 46.72 101 GLY B O 1
ATOM 3513 N N . GLN B 1 93 ? 60.857 -9.671 -30.548 1.00 46.30 102 GLN B N 1
ATOM 3514 C CA . GLN B 1 93 ? 61.967 -9.597 -29.608 1.00 43.32 102 GLN B CA 1
ATOM 3515 C C . GLN B 1 93 ? 61.476 -9.169 -28.236 1.00 41.55 102 GLN B C 1
ATOM 3516 O O . GLN B 1 93 ? 61.819 -9.791 -27.224 1.00 42.20 102 GLN B O 1
ATOM 3522 N N . HIS B 1 94 ? 60.678 -8.104 -28.197 1.00 29.21 103 HIS B N 1
ATOM 3523 C CA . HIS B 1 94 ? 60.186 -7.568 -26.939 1.00 27.61 103 HIS B CA 1
ATOM 3524 C C . HIS B 1 94 ? 58.870 -8.181 -26.523 1.00 23.11 103 HIS B C 1
ATOM 3525 O O . HIS B 1 94 ? 58.594 -8.283 -25.328 1.00 25.33 103 HIS B O 1
ATOM 3532 N N . LEU B 1 95 ? 58.045 -8.590 -27.482 1.00 21.04 104 LEU B N 1
ATOM 3533 C CA . LEU B 1 95 ? 56.767 -9.204 -27.187 1.00 19.62 104 LEU B CA 1
ATOM 3534 C C . LEU B 1 95 ? 56.538 -10.260 -28.251 1.00 22.90 104 LEU B C 1
ATOM 3535 O O . LEU B 1 95 ? 56.423 -9.931 -29.434 1.00 24.10 104 LEU B O 1
ATOM 3540 N N . LYS B 1 96 ? 56.476 -11.518 -27.846 1.00 18.63 105 LYS B N 1
ATOM 3541 C CA . LYS B 1 96 ? 56.176 -12.594 -28.773 1.00 16.65 105 LYS B CA 1
ATOM 3542 C C . LYS B 1 96 ? 54.755 -13.065 -28.511 1.00 15.40 105 LYS B C 1
ATOM 3543 O O . LYS B 1 96 ? 54.405 -13.406 -27.376 1.00 18.42 105 LYS B O 1
ATOM 3549 N N . ALA B 1 97 ? 53.963 -13.123 -29.564 1.00 15.09 106 ALA B N 1
ATOM 3550 C CA . ALA B 1 97 ? 52.572 -13.575 -29.508 1.00 14.16 106 ALA B CA 1
ATOM 3551 C C . ALA B 1 97 ? 52.362 -14.539 -30.669 1.00 18.11 106 ALA B C 1
ATOM 3552 O O . ALA B 1 97 ? 52.250 -14.108 -31.823 1.00 17.15 106 ALA B O 1
ATOM 3554 N N . LEU B 1 98 ? 52.296 -15.834 -30.371 1.00 16.51 107 LEU B N 1
ATOM 3555 C CA . LEU B 1 98 ? 52.355 -16.873 -31.391 1.00 15.82 107 LEU B CA 1
ATOM 3556 C C . LEU B 1 98 ? 51.229 -17.860 -31.156 1.00 15.31 107 LEU B C 1
ATOM 3557 O O . LEU B 1 98 ? 51.073 -18.370 -30.038 1.00 15.98 107 LEU B O 1
ATOM 3562 N N . SER B 1 99 ? 50.480 -18.158 -32.207 1.00 14.53 108 SER B N 1
ATOM 3563 C CA . SER B 1 99 ? 49.478 -19.212 -32.192 1.00 14.29 108 SER B CA 1
ATOM 3564 C C . SER B 1 99 ? 49.992 -20.468 -32.876 1.00 15.65 108 SER B C 1
ATOM 3565 O O . SER B 1 99 ? 50.883 -20.428 -33.738 1.00 16.89 108 SER B O 1
ATOM 3568 N N . PHE B 1 100 ? 49.409 -21.594 -32.471 1.00 14.54 109 PHE B N 1
ATOM 3569 C CA . PHE B 1 100 ? 49.822 -22.904 -32.948 1.00 14.46 109 PHE B CA 1
ATOM 3570 C C . PHE B 1 100 ? 48.585 -23.768 -32.949 1.00 13.92 109 PHE B C 1
ATOM 3571 O O . PHE B 1 100 ? 47.770 -23.675 -32.028 1.00 15.22 109 PHE B O 1
ATOM 3579 N N . VAL B 1 101 ? 48.429 -24.578 -33.991 1.00 15.46 110 VAL B N 1
ATOM 3580 C CA . VAL B 1 101 ? 47.240 -25.395 -34.196 1.00 15.17 110 VAL B CA 1
ATOM 3581 C C . VAL B 1 101 ? 47.660 -26.845 -34.380 1.00 14.52 110 VAL B C 1
ATOM 3582 O O . VAL B 1 101 ? 48.538 -27.148 -35.200 1.00 16.19 110 VAL B O 1
ATOM 3586 N N . LEU B 1 102 ? 46.990 -27.751 -33.668 1.00 15.76 111 LEU B N 1
ATOM 3587 C CA . LEU B 1 102 ? 47.103 -29.179 -33.924 1.00 15.31 111 LEU B CA 1
ATOM 3588 C C . LEU B 1 102 ? 45.848 -29.671 -34.626 1.00 16.11 111 LEU B C 1
ATOM 3589 O O . LEU B 1 102 ? 44.734 -29.301 -34.251 1.00 15.19 111 LEU B O 1
ATOM 3594 N N . VAL B 1 103 ? 46.038 -30.503 -35.651 1.00 17.57 112 VAL B N 1
ATOM 3595 C CA . VAL B 1 103 ? 44.934 -31.179 -36.326 1.00 16.78 112 VAL B CA 1
ATOM 3596 C C . VAL B 1 103 ? 45.225 -32.669 -36.374 1.00 16.19 112 VAL B C 1
ATOM 3597 O O . VAL B 1 103 ? 46.379 -33.094 -36.465 1.00 18.59 112 VAL B O 1
ATOM 3601 N N . GLU B 1 104 ? 44.150 -33.469 -36.336 1.00 19.10 113 GLU B N 1
ATOM 3602 C CA . GLU B 1 104 ? 44.290 -34.919 -36.451 1.00 20.57 113 GLU B CA 1
ATOM 3603 C C . GLU B 1 104 ? 44.835 -35.289 -37.827 1.00 19.13 113 GLU B C 1
ATOM 3604 O O . GLU B 1 104 ? 44.223 -34.990 -38.854 1.00 21.85 113 GLU B O 1
ATOM 3610 N N . GLU B 1 105 ? 45.982 -35.974 -37.838 1.00 22.14 114 GLU B N 1
ATOM 3611 C CA . GLU B 1 105 ? 46.705 -36.218 -39.082 1.00 22.55 114 GLU B CA 1
ATOM 3612 C C . GLU B 1 105 ? 45.975 -37.153 -40.039 1.00 23.56 114 GLU B C 1
ATOM 3613 O O . GLU B 1 105 ? 46.245 -37.090 -41.242 1.00 25.90 114 GLU B O 1
ATOM 3619 N N . THR B 1 106 ? 45.060 -38.006 -39.566 1.00 21.48 115 THR B N 1
ATOM 3620 C CA . THR B 1 106 ? 44.420 -38.964 -40.467 1.00 22.20 115 THR B CA 1
ATOM 3621 C C . THR B 1 106 ? 43.246 -38.381 -41.244 1.00 23.37 115 THR B C 1
ATOM 3622 O O . THR B 1 106 ? 42.695 -39.085 -42.101 1.00 27.12 115 THR B O 1
ATOM 3626 N N . LEU B 1 107 ? 42.870 -37.127 -40.990 1.00 23.17 116 LEU B N 1
ATOM 3627 C CA . LEU B 1 107 ? 41.717 -36.495 -41.622 1.00 25.61 116 LEU B CA 1
ATOM 3628 C C . LEU B 1 107 ? 42.205 -35.470 -42.637 1.00 24.76 116 LEU B C 1
ATOM 3629 O O . LEU B 1 107 ? 42.924 -34.528 -42.279 1.00 28.64 116 LEU B O 1
ATOM 3634 N N . ARG B 1 108 ? 41.787 -35.632 -43.886 1.00 24.61 117 ARG B N 1
ATOM 3635 C CA . ARG B 1 108 ? 42.095 -34.653 -44.919 1.00 24.70 117 ARG B CA 1
ATOM 3636 C C . ARG B 1 108 ? 41.454 -33.308 -44.587 1.00 20.39 117 ARG B C 1
ATOM 3637 O O . ARG B 1 108 ? 40.301 -33.238 -44.153 1.00 21.89 117 ARG B O 1
ATOM 3645 N N . LEU B 1 109 ? 42.219 -32.227 -44.779 1.00 19.84 118 LEU B N 1
ATOM 3646 C CA . LEU B 1 109 ? 41.751 -30.880 -44.511 1.00 19.80 118 LEU B CA 1
ATOM 3647 C C . LEU B 1 109 ? 40.928 -30.345 -45.673 1.00 19.17 118 LEU B C 1
ATOM 3648 O O . LEU B 1 109 ? 41.139 -30.699 -46.840 1.00 21.38 118 LEU B O 1
ATOM 3653 N N . ASP B 1 110 ? 39.982 -29.479 -45.327 1.00 18.66 119 ASP B N 1
ATOM 3654 C CA . ASP B 1 110 ? 39.204 -28.795 -46.343 1.00 21.22 119 ASP B CA 1
ATOM 3655 C C . ASP B 1 110 ? 40.050 -27.714 -46.997 1.00 19.02 119 ASP B C 1
ATOM 3656 O O . ASP B 1 110 ? 40.908 -27.104 -46.361 1.00 20.06 119 ASP B O 1
ATOM 3661 N N . SER B 1 111 ? 39.750 -27.449 -48.275 1.00 20.45 120 SER B N 1
ATOM 3662 C CA . SER B 1 111 ? 40.547 -26.504 -49.071 1.00 18.57 120 SER B CA 1
ATOM 3663 C C . SER B 1 111 ? 40.519 -25.089 -48.500 1.00 20.22 120 SER B C 1
ATOM 3664 O O . SER B 1 111 ? 41.524 -24.376 -48.584 1.00 21.67 120 SER B O 1
ATOM 3667 N N . GLU B 1 112 ? 39.387 -24.643 -47.944 1.00 16.82 121 GLU B N 1
ATOM 3668 C CA . GLU B 1 112 ? 39.349 -23.299 -47.374 1.00 18.53 121 GLU B CA 1
ATOM 3669 C C . GLU B 1 112 ? 40.170 -23.209 -46.099 1.00 19.13 121 GLU B C 1
ATOM 3670 O O . GLU B 1 112 ? 40.844 -22.203 -45.863 1.00 18.01 121 GLU B O 1
ATOM 3676 N N . PHE B 1 113 ? 40.123 -24.233 -45.246 1.00 18.79 122 PHE B N 1
ATOM 3677 C CA . PHE B 1 113 ? 41.000 -24.234 -44.083 1.00 18.78 122 PHE B CA 1
ATOM 3678 C C . PHE B 1 113 ? 42.453 -24.159 -44.520 1.00 15.61 122 PHE B C 1
ATOM 3679 O O . PHE B 1 113 ? 43.245 -23.417 -43.938 1.00 16.66 122 PHE B O 1
ATOM 3687 N N . GLU B 1 114 ? 42.823 -24.927 -45.543 1.00 19.29 123 GLU B N 1
ATOM 3688 C CA . GLU B 1 114 ? 44.199 -24.889 -46.016 1.00 19.37 123 GLU B CA 1
ATOM 3689 C C . GLU B 1 114 ? 44.555 -23.495 -46.504 1.00 19.30 123 GLU B C 1
ATOM 3690 O O . GLU B 1 114 ? 45.619 -22.964 -46.180 1.00 21.92 123 GLU B O 1
ATOM 3696 N N . ARG B 1 115 ? 43.676 -22.882 -47.298 1.00 18.56 124 ARG B N 1
ATOM 3697 C CA . ARG B 1 115 ? 43.948 -21.541 -47.797 1.00 19.77 124 ARG B CA 1
ATOM 3698 C C . ARG B 1 115 ? 44.199 -20.577 -46.649 1.00 19.78 124 ARG B C 1
ATOM 3699 O O . ARG B 1 115 ? 45.171 -19.819 -46.667 1.00 21.14 124 ARG B O 1
ATOM 3707 N N . LEU B 1 116 ? 43.328 -20.596 -45.636 1.00 18.49 125 LEU B N 1
ATOM 3708 C CA . LEU B 1 116 ? 43.428 -19.623 -44.563 1.00 16.12 125 LEU B CA 1
ATOM 3709 C C . LEU B 1 116 ? 44.595 -19.922 -43.636 1.00 17.28 125 LEU B C 1
ATOM 3710 O O . LEU B 1 116 ? 45.332 -19.005 -43.256 1.00 19.33 125 LEU B O 1
ATOM 3715 N N . PHE B 1 117 ? 44.794 -21.186 -43.264 1.00 17.31 126 PHE B N 1
ATOM 3716 C CA . PHE B 1 117 ? 45.775 -21.532 -42.237 1.00 19.70 126 PHE B CA 1
ATOM 3717 C C . PHE B 1 117 ? 47.156 -21.886 -42.786 1.00 21.75 126 PHE B C 1
ATOM 3718 O O . PHE B 1 117 ? 48.127 -21.843 -42.019 1.00 23.66 126 PHE B O 1
ATOM 3726 N N . HIS B 1 118 ? 47.273 -22.219 -44.082 1.00 20.63 127 HIS B N 1
ATOM 3727 C CA . HIS B 1 118 ? 48.571 -22.455 -44.722 1.00 21.68 127 HIS B CA 1
ATOM 3728 C C . HIS B 1 118 ? 49.020 -21.300 -45.604 1.00 26.17 127 HIS B C 1
ATOM 3729 O O . HIS B 1 118 ? 50.225 -21.182 -45.870 1.00 30.21 127 HIS B O 1
ATOM 3736 N N . ARG B 1 119 ? 48.096 -20.463 -46.089 1.00 24.07 128 ARG B N 1
ATOM 3737 C CA . ARG B 1 119 ? 48.449 -19.442 -47.066 1.00 24.70 128 ARG B CA 1
ATOM 3738 C C . ARG B 1 119 ? 48.005 -18.033 -46.701 1.00 27.22 128 ARG B C 1
ATOM 3739 O O . ARG B 1 119 ? 48.220 -17.126 -47.508 1.00 29.86 128 ARG B O 1
ATOM 3747 N N . THR B 1 120 ? 47.421 -17.810 -45.515 1.00 22.95 129 THR B N 1
ATOM 3748 C CA . THR B 1 120 ? 46.898 -16.494 -45.155 1.00 19.39 129 THR B CA 1
ATOM 3749 C C . THR B 1 120 ? 47.341 -16.033 -43.769 1.00 21.94 129 THR B C 1
ATOM 3750 O O . THR B 1 120 ? 48.062 -15.035 -43.640 1.00 26.80 129 THR B O 1
ATOM 3754 N N . PHE B 1 121 ? 46.913 -16.727 -42.728 1.00 18.90 130 PHE B N 1
ATOM 3755 C CA . PHE B 1 121 ? 47.169 -16.281 -41.368 1.00 17.10 130 PHE B CA 1
ATOM 3756 C C . PHE B 1 121 ? 48.595 -16.563 -40.945 1.00 18.33 130 PHE B C 1
ATOM 3757 O O . PHE B 1 121 ? 49.237 -17.507 -41.398 1.00 20.74 130 PHE B O 1
ATOM 3765 N N . GLN B 1 122 ? 49.066 -15.725 -40.028 1.00 19.02 131 GLN B N 1
ATOM 3766 C CA . GLN B 1 122 ? 50.342 -15.860 -39.337 1.00 21.69 131 GLN B CA 1
ATOM 3767 C C . GLN B 1 122 ? 50.160 -16.861 -38.192 1.00 21.58 131 GLN B C 1
ATOM 3768 O O . GLN B 1 122 ? 49.811 -16.502 -37.062 1.00 21.34 131 GLN B O 1
ATOM 3774 N N . THR B 1 123 ? 50.351 -18.137 -38.506 1.00 17.08 132 THR B N 1
ATOM 3775 C CA . THR B 1 123 ? 50.155 -19.232 -37.564 1.00 17.30 132 THR B CA 1
ATOM 3776 C C . THR B 1 123 ? 50.900 -20.458 -38.088 1.00 23.83 132 THR B C 1
ATOM 3777 O O . THR B 1 123 ? 51.406 -20.472 -39.213 1.00 21.25 132 THR B O 1
ATOM 3781 N N . THR B 1 124 ? 50.977 -21.490 -37.252 1.00 20.90 133 THR B N 1
ATOM 3782 C CA . THR B 1 124 ? 51.594 -22.746 -37.620 1.00 20.69 133 THR B CA 1
ATOM 3783 C C . THR B 1 124 ? 50.601 -23.853 -37.317 1.00 20.70 133 THR B C 1
ATOM 3784 O O . THR B 1 124 ? 50.079 -23.918 -36.205 1.00 20.81 133 THR B O 1
ATOM 3788 N N . VAL B 1 125 ? 50.341 -24.708 -38.299 1.00 20.20 134 VAL B N 1
ATOM 3789 C CA . VAL B 1 125 ? 49.472 -25.866 -38.151 1.00 18.73 134 VAL B CA 1
ATOM 3790 C C . VAL B 1 125 ? 50.344 -27.109 -38.252 1.00 21.91 134 VAL B C 1
ATOM 3791 O O . VAL B 1 125 ? 51.159 -27.239 -39.176 1.00 23.42 134 VAL B O 1
ATOM 3795 N N . GLU B 1 126 ? 50.176 -28.031 -37.312 1.00 18.52 135 GLU B N 1
ATOM 3796 C CA . GLU B 1 126 ? 50.916 -29.291 -37.361 1.00 20.45 135 GLU B CA 1
ATOM 3797 C C . GLU B 1 126 ? 49.933 -30.448 -37.280 1.00 21.27 135 GLU B C 1
ATOM 3798 O O . GLU B 1 126 ? 49.196 -30.560 -36.277 1.00 21.47 135 GLU B O 1
ATOM 3804 N N . PRO B 1 127 ? 49.898 -31.343 -38.274 1.00 20.22 136 PRO B N 1
ATOM 3805 C CA . PRO B 1 127 ? 49.127 -32.581 -38.128 1.00 19.39 136 PRO B CA 1
ATOM 3806 C C . PRO B 1 127 ? 49.847 -33.551 -37.211 1.00 22.85 136 PRO B C 1
ATOM 3807 O O . PRO B 1 127 ? 51.066 -33.727 -37.297 1.00 25.31 136 PRO B O 1
ATOM 3811 N N . VAL B 1 128 ? 49.083 -34.200 -36.331 1.00 22.79 137 VAL B N 1
ATOM 3812 C CA A VAL B 1 128 ? 49.635 -35.160 -35.385 0.50 21.64 137 VAL B CA 1
ATOM 3813 C CA B VAL B 1 128 ? 49.634 -35.152 -35.372 0.50 21.53 137 VAL B CA 1
ATOM 3814 C C . VAL B 1 128 ? 48.586 -36.232 -35.109 1.00 22.61 137 VAL B C 1
ATOM 3815 O O . VAL B 1 128 ? 47.411 -36.075 -35.434 1.00 21.50 137 VAL B O 1
ATOM 3822 N N . ASP B 1 129 ? 49.027 -37.342 -34.510 1.00 24.62 138 ASP B N 1
ATOM 3823 C CA . ASP B 1 129 ? 48.133 -38.386 -34.007 1.00 23.24 138 ASP B CA 1
ATOM 3824 C C . ASP B 1 129 ? 47.569 -37.894 -32.688 1.00 24.36 138 ASP B C 1
ATOM 3825 O O . ASP B 1 129 ? 48.183 -38.058 -31.633 1.00 24.66 138 ASP B O 1
ATOM 3830 N N . LEU B 1 130 ? 46.394 -37.254 -32.743 1.00 23.16 139 LEU B N 1
ATOM 3831 C CA . LEU B 1 130 ? 45.791 -36.748 -31.515 1.00 21.55 139 LEU B CA 1
ATOM 3832 C C . LEU B 1 130 ? 45.245 -37.861 -30.630 1.00 26.10 139 LEU B C 1
ATOM 3833 O O . LEU B 1 130 ? 44.776 -37.562 -29.529 1.00 25.35 139 LEU B O 1
ATOM 3838 N N . THR B 1 131 ? 45.315 -39.123 -31.063 1.00 24.41 140 THR B N 1
ATOM 3839 C CA . THR B 1 131 ? 45.031 -40.224 -30.141 1.00 27.01 140 THR B CA 1
ATOM 3840 C C . THR B 1 131 ? 46.226 -40.573 -29.255 1.00 33.47 140 THR B C 1
ATOM 3841 O O . THR B 1 131 ? 46.082 -41.424 -28.368 1.00 32.07 140 THR B O 1
ATOM 3845 N N . ASP B 1 132 ? 47.382 -39.931 -29.474 1.00 27.33 141 ASP B N 1
ATOM 3846 C CA . ASP B 1 132 ? 48.648 -40.234 -28.801 1.00 32.48 141 ASP B CA 1
ATOM 3847 C C . ASP B 1 132 ? 49.192 -38.934 -28.214 1.00 29.71 141 ASP B C 1
ATOM 3848 O O . ASP B 1 132 ? 49.617 -38.032 -28.950 1.00 31.20 141 ASP B O 1
ATOM 3853 N N . ASP B 1 133 ? 49.198 -38.839 -26.890 1.00 25.72 142 ASP B N 1
ATOM 3854 C CA . ASP B 1 133 ? 49.594 -37.589 -26.266 1.00 26.16 142 ASP B CA 1
ATOM 3855 C C . ASP B 1 133 ? 51.081 -37.288 -26.397 1.00 28.73 142 ASP B C 1
ATOM 3856 O O . ASP B 1 133 ? 51.458 -36.120 -26.261 1.00 26.50 142 ASP B O 1
ATOM 3861 N N . ILE B 1 134 ? 51.923 -38.293 -26.645 1.00 29.67 143 ILE B N 1
ATOM 3862 C CA . ILE B 1 134 ? 53.368 -38.076 -26.709 1.00 27.96 143 ILE B CA 1
ATOM 3863 C C . ILE B 1 134 ? 53.739 -37.181 -27.888 1.00 22.87 143 ILE B C 1
ATOM 3864 O O . ILE B 1 134 ? 54.305 -36.093 -27.673 1.00 27.06 143 ILE B O 1
ATOM 3869 N N . PRO B 1 135 ? 53.454 -37.579 -29.133 1.00 24.57 144 PRO B N 1
ATOM 3870 C CA . PRO B 1 135 ? 53.796 -36.703 -30.262 1.00 26.48 144 PRO B CA 1
ATOM 3871 C C . PRO B 1 135 ? 53.037 -35.401 -30.228 1.00 27.36 144 PRO B C 1
ATOM 3872 O O . PRO B 1 135 ? 53.557 -34.375 -30.686 1.00 26.02 144 PRO B O 1
ATOM 3876 N N . SER B 1 136 ? 51.825 -35.414 -29.675 1.00 24.55 145 SER B N 1
ATOM 3877 C CA . SER B 1 136 ? 51.001 -34.210 -29.653 1.00 24.29 145 SER B CA 1
ATOM 3878 C C . SER B 1 136 ? 51.609 -33.159 -28.741 1.00 20.54 145 SER B C 1
ATOM 3879 O O . SER B 1 136 ? 51.764 -32.003 -29.141 1.00 23.08 145 SER B O 1
ATOM 3882 N N . ALA B 1 137 ? 52.020 -33.554 -27.526 1.00 24.22 146 ALA B N 1
ATOM 3883 C CA . ALA B 1 137 ? 52.627 -32.594 -26.607 1.00 23.50 146 ALA B CA 1
ATOM 3884 C C . ALA B 1 137 ? 53.986 -32.146 -27.110 1.00 23.93 146 ALA B C 1
ATOM 3885 O O . ALA B 1 137 ? 54.334 -30.964 -26.997 1.00 25.76 146 ALA B O 1
ATOM 3887 N N . LEU B 1 138 ? 54.763 -33.071 -27.679 1.00 23.18 147 LEU B N 1
ATOM 3888 C CA . LEU B 1 138 ? 56.087 -32.716 -28.177 1.00 28.48 147 LEU B CA 1
ATOM 3889 C C . LEU B 1 138 ? 56.000 -31.644 -29.263 1.00 26.80 147 LEU B C 1
ATOM 3890 O O . LEU B 1 138 ? 56.834 -30.729 -29.311 1.00 24.30 147 LEU B O 1
ATOM 3895 N N . ALA B 1 139 ? 55.006 -31.741 -30.150 1.00 22.99 148 ALA B N 1
ATOM 3896 C CA . ALA B 1 139 ? 54.879 -30.764 -31.227 1.00 22.74 148 ALA B CA 1
ATOM 3897 C C . ALA B 1 139 ? 54.680 -29.367 -30.657 1.00 23.33 148 ALA B C 1
ATOM 3898 O O . ALA B 1 139 ? 55.343 -28.410 -31.077 1.00 22.51 148 ALA B O 1
ATOM 3900 N N . VAL B 1 140 ? 53.745 -29.228 -29.717 1.00 20.70 149 VAL B N 1
ATOM 3901 C CA . VAL B 1 140 ? 53.488 -27.931 -29.090 1.00 22.55 149 VAL B CA 1
ATOM 3902 C C . VAL B 1 140 ? 54.717 -27.456 -28.324 1.00 20.78 149 VAL B C 1
ATOM 3903 O O . VAL B 1 140 ? 55.168 -26.315 -28.491 1.00 20.25 149 VAL B O 1
ATOM 3907 N N . ASN B 1 141 ? 55.259 -28.307 -27.449 1.00 21.43 150 ASN B N 1
ATOM 3908 C CA . ASN B 1 141 ? 56.367 -27.871 -26.601 1.00 24.12 150 ASN B CA 1
ATOM 3909 C C . ASN B 1 141 ? 57.579 -27.506 -27.440 1.00 24.03 150 ASN B C 1
ATOM 3910 O O . ASN B 1 141 ? 58.228 -26.480 -27.191 1.00 23.13 150 ASN B O 1
ATOM 3915 N N . SER B 1 142 ? 57.861 -28.299 -28.476 1.00 22.81 151 SER B N 1
ATOM 3916 C CA . SER B 1 142 ? 58.977 -27.997 -29.361 1.00 28.70 151 SER B CA 1
ATOM 3917 C C . SER B 1 142 ? 58.787 -26.650 -30.039 1.00 26.25 151 SER B C 1
ATOM 3918 O O . SER B 1 142 ? 59.732 -25.862 -30.147 1.00 26.19 151 SER B O 1
ATOM 3921 N N . PHE B 1 143 ? 57.576 -26.366 -30.515 1.00 23.36 152 PHE B N 1
ATOM 3922 C CA . PHE B 1 143 ? 57.353 -25.132 -31.252 1.00 21.72 152 PHE B CA 1
ATOM 3923 C C . PHE B 1 143 ? 57.646 -23.933 -30.371 1.00 23.80 152 PHE B C 1
ATOM 3924 O O . PHE B 1 143 ? 58.359 -23.002 -30.771 1.00 22.83 152 PHE B O 1
ATOM 3932 N N . TYR B 1 144 ? 57.126 -23.946 -29.149 1.00 22.43 153 TYR B N 1
ATOM 3933 C CA . TYR B 1 144 ? 57.290 -22.777 -28.297 1.00 24.21 153 TYR B CA 1
ATOM 3934 C C . TYR B 1 144 ? 58.709 -22.668 -27.742 1.00 26.23 153 TYR B C 1
ATOM 3935 O O . TYR B 1 144 ? 59.194 -21.546 -27.531 1.00 24.94 153 TYR B O 1
ATOM 3944 N N . GLN B 1 145 ? 59.385 -23.801 -27.515 1.00 22.33 154 GLN B N 1
ATOM 3945 C CA . GLN B 1 145 ? 60.803 -23.779 -27.145 1.00 23.01 154 GLN B CA 1
ATOM 3946 C C . GLN B 1 145 ? 61.620 -23.106 -28.234 1.00 28.95 154 GLN B C 1
ATOM 3947 O O . GLN B 1 145 ? 62.395 -22.178 -27.972 1.00 28.72 154 GLN B O 1
ATOM 3953 N N . ARG B 1 146 ? 61.432 -23.547 -29.477 1.00 25.74 155 ARG B N 1
ATOM 3954 C CA . ARG B 1 146 ? 62.265 -23.077 -30.573 1.00 29.90 155 ARG B CA 1
ATOM 3955 C C . ARG B 1 146 ? 61.950 -21.634 -30.944 1.00 30.99 155 ARG B C 1
ATOM 3956 O O . ARG B 1 146 ? 62.816 -20.926 -31.468 1.00 34.10 155 ARG B O 1
ATOM 3959 N N . ALA B 1 147 ? 60.743 -21.164 -30.654 1.00 30.85 156 ALA B N 1
ATOM 3960 C CA . ALA B 1 147 ? 60.397 -19.793 -30.979 1.00 31.15 156 ALA B CA 1
ATOM 3961 C C . ALA B 1 147 ? 60.963 -18.790 -29.987 1.00 30.03 156 ALA B C 1
ATOM 3962 O O . ALA B 1 147 ? 60.630 -17.607 -30.087 1.00 30.27 156 ALA B O 1
ATOM 3964 N N . ASN B 1 148 ? 61.802 -19.220 -29.038 1.00 31.25 157 ASN B N 1
ATOM 3965 C CA . ASN B 1 148 ? 62.493 -18.293 -28.127 1.00 33.26 157 ASN B CA 1
ATOM 3966 C C . ASN B 1 148 ? 61.504 -17.495 -27.264 1.00 30.32 157 ASN B C 1
ATOM 3967 O O . ASN B 1 148 ? 61.690 -16.301 -27.022 1.00 30.18 157 ASN B O 1
ATOM 3972 N N . THR B 1 149 ? 60.449 -18.157 -26.788 1.00 29.52 158 THR B N 1
ATOM 3973 C CA . THR B 1 149 ? 59.389 -17.502 -26.010 1.00 28.18 158 THR B CA 1
ATOM 3974 C C . THR B 1 149 ? 59.634 -17.526 -24.504 1.00 28.69 158 THR B C 1
ATOM 3975 O O . THR B 1 149 ? 58.798 -17.034 -23.741 1.00 27.71 158 THR B O 1
ATOM 3979 N N . GLU B 1 150 ? 60.705 -18.158 -24.034 1.00 34.77 159 GLU B N 1
ATOM 3980 C CA . GLU B 1 150 ? 60.934 -18.332 -22.603 1.00 34.82 159 GLU B CA 1
ATOM 3981 C C . GLU B 1 150 ? 59.908 -19.266 -21.945 1.00 38.77 159 GLU B C 1
ATOM 3982 O O . GLU B 1 150 ? 59.770 -19.284 -20.718 1.00 32.27 159 GLU B O 1
ATOM 3988 N N . ILE B 1 151 ? 59.205 -20.077 -22.728 1.00 29.91 160 ILE B N 1
ATOM 3989 C CA . ILE B 1 151 ? 58.255 -21.061 -22.202 1.00 29.60 160 ILE B CA 1
ATOM 3990 C C . ILE B 1 151 ? 58.751 -22.431 -22.650 1.00 31.23 160 ILE B C 1
ATOM 3991 O O . ILE B 1 151 ? 58.558 -22.820 -23.803 1.00 30.94 1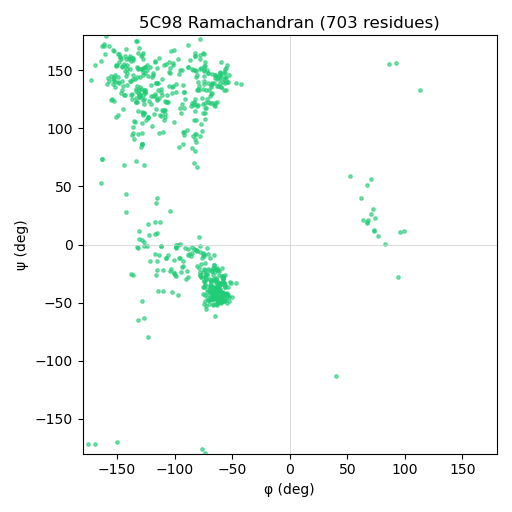60 ILE B O 1
ATOM 3996 N N . GLU B 1 152 ? 59.385 -23.175 -21.737 1.00 32.17 161 GLU B N 1
ATOM 3997 C CA . GLU B 1 152 ? 59.993 -24.450 -22.086 1.00 33.53 161 GLU B CA 1
ATOM 3998 C C . GLU B 1 152 ? 59.089 -25.650 -21.84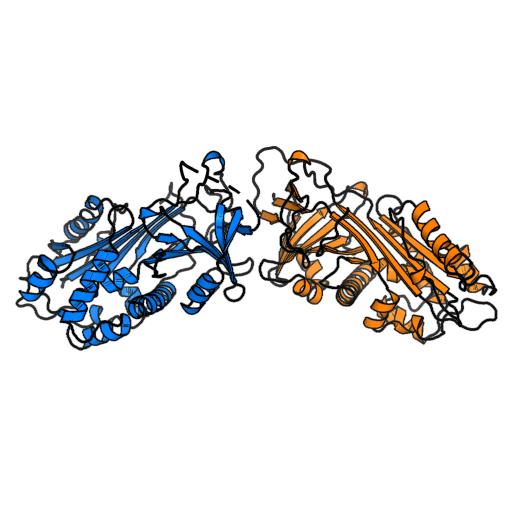8 1.00 36.90 161 GLU B C 1
ATOM 3999 O O . GLU B 1 152 ? 59.349 -26.720 -22.411 1.00 37.57 161 GLU B O 1
ATOM 4005 N N . ASP B 1 153 ? 58.052 -25.510 -21.027 1.00 32.52 162 ASP B N 1
ATOM 4006 C CA . ASP B 1 153 ? 57.080 -26.567 -20.777 1.00 32.78 162 ASP B CA 1
ATOM 4007 C C . ASP B 1 153 ? 55.689 -25.991 -21.037 1.00 34.00 162 ASP B C 1
ATOM 4008 O O . ASP B 1 153 ? 54.878 -25.817 -20.127 1.00 30.05 162 ASP B O 1
ATOM 4010 N N . PHE B 1 154 ? 55.406 -25.702 -22.306 1.00 29.58 163 PHE B N 1
ATOM 4011 C CA . PHE B 1 154 ? 54.169 -25.002 -22.635 1.00 27.83 163 PHE B CA 1
ATOM 4012 C C . PHE B 1 154 ? 52.961 -25.795 -22.155 1.00 27.36 163 PHE B C 1
ATOM 4013 O O . PHE B 1 154 ? 52.048 -25.241 -21.535 1.00 26.35 163 PHE B O 1
ATOM 4021 N N . ILE B 1 155 ? 52.917 -27.098 -22.459 1.00 28.12 164 ILE B N 1
ATOM 4022 C CA . ILE B 1 155 ? 51.865 -27.965 -21.954 1.00 27.94 164 ILE B CA 1
ATOM 4023 C C . ILE B 1 155 ? 52.491 -29.230 -21.378 1.00 29.65 164 ILE B C 1
ATOM 4024 O O . ILE B 1 155 ? 53.664 -29.543 -21.606 1.00 30.89 164 ILE B O 1
ATOM 4029 N N . GLY B 1 156 ? 51.674 -29.941 -20.609 1.00 32.57 165 GLY B N 1
ATOM 4030 C CA . GLY B 1 156 ? 51.936 -31.321 -20.264 1.00 34.95 165 GLY B CA 1
ATOM 4031 C C . GLY B 1 156 ? 51.106 -32.247 -21.140 1.00 41.73 165 GLY B C 1
ATOM 4032 O O . GLY B 1 156 ? 50.183 -31.828 -21.840 1.00 34.90 165 GLY B O 1
ATOM 4033 N N . GLU B 1 157 ? 51.455 -33.536 -21.101 1.00 36.42 166 GLU B N 1
ATOM 4034 C CA . GLU B 1 157 ? 50.696 -34.504 -21.882 1.00 42.43 166 GLU B CA 1
ATOM 4035 C C . GLU B 1 157 ? 49.220 -34.453 -21.515 1.00 34.75 166 GLU B C 1
ATOM 4036 O O . GLU B 1 157 ? 48.355 -34.614 -22.382 1.00 30.02 166 GLU B O 1
ATOM 4042 N N . GLY B 1 158 ? 48.916 -34.229 -20.230 1.00 36.78 167 GLY B N 1
ATOM 4043 C CA . GLY B 1 158 ? 47.531 -34.183 -19.794 1.00 30.04 167 GLY B CA 1
ATOM 4044 C C . GLY B 1 158 ? 46.709 -33.124 -20.506 1.00 32.40 167 GLY B C 1
ATOM 4045 O O . GLY B 1 158 ? 45.492 -33.272 -20.650 1.00 32.41 167 GLY B O 1
ATOM 4046 N N . ASP B 1 159 ? 47.361 -32.049 -20.974 1.00 28.65 168 ASP B N 1
ATOM 4047 C CA . ASP B 1 159 ? 46.654 -30.941 -21.611 1.00 29.67 168 ASP B CA 1
ATOM 4048 C C . ASP B 1 159 ? 46.142 -31.298 -23.002 1.00 28.84 168 ASP B C 1
ATOM 4049 O O . ASP B 1 159 ? 45.217 -30.646 -23.505 1.00 29.59 168 ASP B O 1
ATOM 4054 N N . VAL B 1 160 ? 46.765 -32.265 -23.675 1.00 26.22 169 VAL B N 1
ATOM 4055 C CA . VAL B 1 160 ? 46.362 -32.655 -25.027 1.00 25.73 169 VAL B CA 1
ATOM 4056 C C . VAL B 1 160 ? 45.767 -34.045 -25.071 1.00 28.21 169 VAL B C 1
ATOM 4057 O O . VAL B 1 160 ? 45.349 -34.495 -26.145 1.00 31.80 169 VAL B O 1
ATOM 4061 N N . PHE B 1 161 ? 45.696 -34.734 -23.938 1.00 27.69 170 PHE B N 1
ATOM 4062 C CA . PHE B 1 161 ? 45.249 -36.115 -23.901 1.00 33.99 170 PHE B CA 1
ATOM 4063 C C . PHE B 1 161 ? 43.734 -36.194 -24.058 1.00 29.65 170 PHE B C 1
ATOM 4064 O O . PHE B 1 161 ? 42.987 -35.458 -23.412 1.00 27.82 170 PHE B O 1
ATOM 4072 N N . SER B 1 162 ? 43.274 -37.102 -24.909 1.00 27.12 171 SER B N 1
ATOM 4073 C CA . SER B 1 162 ? 41.856 -37.392 -24.965 1.00 26.33 171 SER B CA 1
ATOM 4074 C C . SER B 1 162 ? 41.686 -38.879 -25.166 1.00 29.21 171 SER B C 1
ATOM 4075 O O . SER B 1 162 ? 42.564 -39.559 -25.713 1.00 28.50 171 SER B O 1
ATOM 4078 N N . LEU B 1 163 ? 40.587 -39.375 -24.658 1.00 27.38 172 LEU B N 1
ATOM 4079 C CA . LEU B 1 163 ? 40.145 -40.711 -24.972 1.00 28.21 172 LEU B CA 1
ATOM 4080 C C . LEU B 1 163 ? 39.111 -40.663 -26.072 1.00 27.01 172 LEU B C 1
ATOM 4081 O O . LEU B 1 163 ? 38.485 -39.626 -26.316 1.00 27.99 172 LEU B O 1
ATOM 4086 N N . PRO B 1 164 ? 38.895 -41.789 -26.765 1.00 27.65 173 PRO B N 1
ATOM 4087 C CA . PRO B 1 164 ? 37.956 -41.768 -27.883 1.00 26.57 173 PRO B CA 1
ATOM 4088 C C . PRO B 1 164 ? 36.533 -41.441 -27.431 1.00 25.56 173 PRO B C 1
ATOM 4089 O O . PRO B 1 164 ? 36.116 -41.926 -26.381 1.00 29.68 173 PRO B O 1
ATOM 4093 N N . PRO B 1 165 ? 35.781 -40.667 -28.230 1.00 30.81 174 PRO B N 1
ATOM 4094 C CA . PRO B 1 165 ? 36.205 -40.039 -29.491 1.00 27.10 174 PRO B CA 1
ATOM 4095 C C . PRO B 1 165 ? 37.248 -38.944 -29.252 1.00 25.43 174 PRO B C 1
ATOM 4096 O O . PRO B 1 165 ? 36.987 -37.990 -28.527 1.00 30.86 174 PRO B O 1
ATOM 4100 N N . CYS B 1 166 ? 38.412 -39.095 -29.873 1.00 23.69 175 CYS B N 1
ATOM 4101 C CA . CYS B 1 166 ? 39.541 -38.243 -29.559 1.00 23.80 175 CYS B CA 1
ATOM 4102 C C . CYS B 1 166 ? 39.408 -36.875 -30.216 1.00 22.35 175 CYS B C 1
ATOM 4103 O O . CYS B 1 166 ? 38.684 -36.682 -31.199 1.00 22.16 175 CYS B O 1
ATOM 4106 N N . HIS B 1 167 ? 40.149 -35.930 -29.661 1.00 22.25 176 HIS B N 1
ATOM 4107 C CA . HIS B 1 167 ? 40.186 -34.598 -30.226 1.00 21.05 176 HIS B CA 1
ATOM 4108 C C . HIS B 1 167 ? 40.609 -34.635 -31.689 1.00 20.98 176 HIS B C 1
ATOM 4109 O O . HIS B 1 167 ? 41.420 -35.457 -32.113 1.00 22.08 176 HIS B O 1
ATOM 4116 N N . LYS B 1 168 ? 40.112 -33.650 -32.442 1.00 19.72 177 LYS B N 1
ATOM 4117 C CA . LYS B 1 168 ? 40.489 -33.433 -33.822 1.00 19.54 177 LYS B CA 1
ATOM 4118 C C . LYS B 1 168 ? 41.209 -32.114 -34.047 1.00 19.08 177 LYS B C 1
ATOM 4119 O O . LYS B 1 168 ? 41.907 -31.972 -35.058 1.00 19.32 177 LYS B O 1
ATOM 4125 N N . LEU B 1 169 ? 41.030 -31.151 -33.151 1.00 14.97 178 LEU B N 1
ATOM 4126 C CA . LEU B 1 169 ? 41.465 -29.780 -33.410 1.00 14.66 178 LEU B CA 1
ATOM 4127 C C . LEU B 1 169 ? 41.762 -29.082 -32.094 1.00 14.93 178 LEU B C 1
ATOM 4128 O O . LEU B 1 169 ? 40.892 -29.016 -31.222 1.00 15.50 178 LEU B O 1
ATOM 4133 N N . MET B 1 170 ? 42.982 -28.564 -31.942 1.00 15.06 179 MET B N 1
ATOM 4134 C CA . MET B 1 170 ? 43.350 -27.829 -30.734 1.00 14.55 179 MET B CA 1
ATOM 4135 C C . MET B 1 170 ? 44.122 -26.570 -31.101 1.00 13.73 179 MET B C 1
ATOM 4136 O O . MET B 1 170 ? 44.877 -26.537 -32.078 1.00 15.87 179 MET B O 1
ATOM 4141 N N . LEU B 1 171 ? 43.915 -25.522 -30.303 1.00 12.81 180 LEU B N 1
ATOM 4142 C CA . LEU B 1 171 ? 44.534 -24.219 -30.500 1.00 14.40 180 LEU B CA 1
ATOM 4143 C C . LEU B 1 171 ? 45.383 -23.850 -29.289 1.00 13.73 180 LEU B C 1
ATOM 4144 O O . LEU B 1 171 ? 45.016 -24.144 -28.141 1.00 13.69 180 LEU B O 1
ATOM 4149 N N . PHE B 1 172 ? 46.515 -23.180 -29.540 1.00 14.23 181 PHE B N 1
ATOM 4150 C CA . PHE B 1 172 ? 47.439 -22.737 -28.501 1.00 13.81 181 PHE B CA 1
ATOM 4151 C C . PHE B 1 172 ? 47.860 -21.301 -28.760 1.00 14.21 181 PHE B C 1
ATOM 4152 O O . PHE B 1 172 ? 48.018 -20.878 -29.912 1.00 14.35 181 PHE B O 1
ATOM 4160 N N . SER B 1 173 ? 48.005 -20.542 -27.671 1.00 13.60 182 SER B N 1
ATOM 4161 C CA . SER B 1 173 ? 48.475 -19.165 -27.704 1.00 14.01 182 SER B CA 1
ATOM 4162 C C . SER B 1 173 ? 49.572 -18.980 -26.676 1.00 13.51 182 SER B C 1
ATOM 4163 O O . SER B 1 173 ? 49.398 -19.352 -25.513 1.00 15.64 182 SER B O 1
ATOM 4166 N N . GLY B 1 174 ? 50.702 -18.421 -27.104 1.00 14.78 183 GLY B N 1
ATOM 4167 C CA . GLY B 1 174 ? 51.758 -18.019 -26.200 1.00 16.89 183 GLY B CA 1
ATOM 4168 C C . GLY B 1 174 ? 51.972 -16.529 -26.322 1.00 18.00 183 GLY B C 1
ATOM 4169 O O . GLY B 1 174 ? 52.155 -16.018 -27.430 1.00 16.93 183 GLY B O 1
ATOM 4170 N N . VAL B 1 175 ? 51.946 -15.808 -25.203 1.00 15.83 184 VAL B N 1
ATOM 4171 C CA . VAL B 1 175 ? 52.266 -14.386 -25.171 1.00 13.74 184 VAL B CA 1
ATOM 4172 C C . VAL B 1 175 ? 53.354 -14.143 -24.125 1.00 16.08 184 VAL B C 1
ATOM 4173 O O . VAL B 1 175 ? 53.125 -14.316 -22.914 1.00 17.76 184 VAL B O 1
ATOM 4177 N N . SER B 1 176 ? 54.539 -13.743 -24.581 1.00 16.54 185 SER B N 1
ATOM 4178 C CA . SER B 1 176 ? 55.663 -13.493 -23.698 1.00 16.56 185 SER B CA 1
ATOM 4179 C C . SER B 1 176 ? 56.129 -12.059 -23.823 1.00 16.92 185 SER B C 1
ATOM 4180 O O . SER B 1 176 ? 56.437 -11.599 -24.924 1.00 18.83 185 SER B O 1
ATOM 4183 N N . VAL B 1 177 ? 56.237 -11.385 -22.683 1.00 16.99 186 VAL B N 1
ATOM 4184 C CA . VAL B 1 177 ? 56.821 -10.056 -22.603 1.00 18.85 186 VAL B CA 1
ATOM 4185 C C . VAL B 1 177 ? 58.280 -10.265 -22.235 1.00 17.69 186 VAL B C 1
ATOM 4186 O O . VAL B 1 177 ? 58.583 -10.751 -21.147 1.00 21.17 186 VAL B O 1
ATOM 4190 N N . LEU B 1 178 ? 59.168 -9.927 -23.157 1.00 22.10 187 LEU B N 1
ATOM 4191 C CA . LEU B 1 178 ? 60.571 -10.275 -23.035 1.00 23.68 187 LEU B CA 1
ATOM 4192 C C . LEU B 1 178 ? 61.467 -9.088 -22.716 1.00 23.76 187 LEU B C 1
ATOM 4193 O O . LEU B 1 178 ? 62.618 -9.304 -22.339 1.00 27.55 187 LEU B O 1
ATOM 4198 N N . THR B 1 179 ? 60.973 -7.887 -22.808 1.00 28.97 188 THR B N 1
ATOM 4199 C CA . THR B 1 179 ? 61.712 -6.635 -22.599 1.00 24.98 188 THR B CA 1
ATOM 4200 C C . THR B 1 179 ? 61.868 -6.321 -21.102 1.00 28.04 188 THR B C 1
ATOM 4201 O O . THR B 1 179 ? 60.935 -6.541 -20.324 1.00 29.20 188 THR B O 1
ATOM 4205 N N . PRO B 1 180 ? 63.042 -5.824 -20.665 1.00 26.95 189 PRO B N 1
ATOM 4206 C CA . PRO B 1 180 ? 63.208 -5.407 -19.261 1.00 27.09 189 PRO B CA 1
ATOM 4207 C C . PRO B 1 180 ? 62.502 -4.087 -18.951 1.00 27.92 189 PRO B C 1
ATOM 4208 O O . PRO B 1 180 ? 62.293 -3.263 -19.831 1.00 20.85 189 PRO B O 1
ATOM 4212 N N . LEU B 1 181 ? 62.121 -3.885 -17.680 1.00 30.61 190 LEU B N 1
ATOM 4213 C CA . LEU B 1 181 ? 61.630 -2.575 -17.230 1.00 31.28 190 LEU B CA 1
ATOM 4214 C C . LEU B 1 181 ? 62.699 -1.501 -17.404 1.00 21.89 190 LEU B C 1
ATOM 4215 O O . LEU B 1 181 ? 63.899 -1.763 -17.252 1.00 38.33 190 LEU B O 1
ATOM 4220 N N . ALA B 1 182 ? 62.277 -0.268 -17.704 1.00 26.49 191 ALA B N 1
ATOM 4221 C CA . ALA B 1 182 ? 63.231 0.830 -17.826 1.00 25.04 191 ALA B CA 1
ATOM 4222 C C . ALA B 1 182 ? 63.697 1.379 -16.467 1.00 29.10 191 ALA B C 1
ATOM 4223 O O . ALA B 1 182 ? 64.547 2.270 -16.450 1.00 48.11 191 ALA B O 1
ATOM 4225 N N . ILE B 1 183 ? 63.197 0.853 -15.345 1.00 33.98 192 ILE B N 1
ATOM 4226 C CA . ILE B 1 183 ? 63.547 1.379 -14.019 1.00 31.45 192 ILE B CA 1
ATOM 4227 C C . ILE B 1 183 ? 64.902 0.823 -13.609 1.00 25.08 192 ILE B C 1
ATOM 4228 O O . ILE B 1 183 ? 65.126 -0.389 -13.678 1.00 33.62 192 ILE B O 1
ATOM 4233 N N . ARG B 1 184 ? 65.786 1.699 -13.119 1.00 26.45 193 ARG B N 1
ATOM 4234 C CA . ARG B 1 184 ? 67.133 1.305 -12.707 1.00 26.89 193 ARG B CA 1
ATOM 4235 C C . ARG B 1 184 ? 67.109 0.972 -11.222 1.00 26.20 193 ARG B C 1
ATOM 4236 O O . ARG B 1 184 ? 67.409 1.810 -10.374 1.00 35.46 193 ARG B O 1
ATOM 4238 N N . PHE B 1 185 ? 66.782 -0.272 -10.906 1.00 27.74 194 PHE B N 1
ATOM 4239 C CA . PHE B 1 185 ? 66.956 -0.775 -9.551 1.00 25.90 194 PHE B CA 1
ATOM 4240 C C . PHE B 1 185 ? 68.414 -1.203 -9.396 1.00 28.20 194 PHE B C 1
ATOM 4241 O O . PHE B 1 185 ? 68.904 -2.022 -10.176 1.00 31.34 194 PHE B O 1
ATOM 4249 N N . ASN B 1 186 ? 69.097 -0.679 -8.394 1.00 25.41 195 ASN B N 1
ATOM 4250 C CA . ASN B 1 186 ? 70.464 -1.107 -8.130 1.00 28.99 195 ASN B CA 1
ATOM 4251 C C . ASN B 1 186 ? 70.429 -2.432 -7.380 1.00 27.94 195 ASN B C 1
ATOM 4252 O O . ASN B 1 186 ? 69.851 -2.491 -6.290 1.00 25.81 195 ASN B O 1
ATOM 4257 N N . PRO B 1 187 ? 71.007 -3.515 -7.921 1.00 23.15 196 PRO B N 1
ATOM 4258 C CA . PRO B 1 187 ? 70.976 -4.795 -7.198 1.00 25.67 196 PRO B CA 1
ATOM 4259 C C . PRO B 1 187 ? 71.557 -4.731 -5.803 1.00 26.64 196 PRO B C 1
ATOM 4260 O O . PRO B 1 187 ? 71.174 -5.536 -4.946 1.00 28.23 196 PRO B O 1
ATOM 4264 N N . ALA B 1 188 ? 72.469 -3.789 -5.543 1.00 25.00 197 ALA B N 1
ATOM 4265 C CA . ALA B 1 188 ? 72.993 -3.623 -4.195 1.00 25.25 197 ALA B CA 1
ATOM 4266 C C . ALA B 1 188 ? 71.910 -3.251 -3.185 1.00 33.19 197 ALA B C 1
ATOM 4267 O O . ALA B 1 188 ? 72.085 -3.489 -1.980 1.00 31.82 197 ALA B O 1
ATOM 4269 N N . ASP B 1 189 ? 70.793 -2.684 -3.639 1.00 25.00 198 ASP B N 1
ATOM 4270 C CA . ASP B 1 189 ? 69.689 -2.319 -2.758 1.00 22.61 198 ASP B CA 1
ATOM 4271 C C . ASP B 1 189 ? 68.604 -3.386 -2.697 1.00 26.89 198 ASP B C 1
ATOM 4272 O O . ASP B 1 189 ? 67.577 -3.170 -2.040 1.00 28.90 198 ASP B O 1
ATOM 4277 N N . THR B 1 190 ? 68.778 -4.492 -3.409 1.00 23.79 199 THR B N 1
ATOM 4278 C CA . THR B 1 190 ? 67.835 -5.593 -3.360 1.00 23.24 199 THR B CA 1
ATOM 4279 C C . THR B 1 190 ? 68.117 -6.405 -2.106 1.00 32.52 199 THR B C 1
ATOM 4280 O O . THR B 1 190 ? 69.276 -6.688 -1.787 1.00 32.21 199 THR B O 1
ATOM 4284 N N . ALA B 1 191 ? 67.057 -6.746 -1.384 1.00 25.84 200 ALA B N 1
ATOM 4285 C CA . ALA B 1 191 ? 67.195 -7.470 -0.132 1.00 32.06 200 ALA B CA 1
ATOM 4286 C C . ALA B 1 191 ? 65.997 -8.386 0.041 1.00 29.37 200 ALA B C 1
ATOM 4287 O O . ALA B 1 191 ? 64.952 -8.211 -0.594 1.00 26.85 200 ALA B O 1
ATOM 4289 N N . LEU B 1 192 ? 66.162 -9.371 0.913 1.00 26.52 201 LEU B N 1
ATOM 4290 C CA . LEU B 1 192 ? 65.062 -10.249 1.276 1.00 24.81 201 LEU B CA 1
ATOM 4291 C C . LEU B 1 192 ? 64.098 -9.488 2.167 1.00 27.01 201 LEU B C 1
ATOM 4292 O O . LEU B 1 192 ? 64.484 -8.986 3.227 1.00 35.74 201 LEU B O 1
ATOM 4297 N N . GLU B 1 193 ? 62.844 -9.393 1.737 1.00 23.96 202 GLU B N 1
ATOM 4298 C CA . GLU B 1 193 ? 61.826 -8.699 2.503 1.00 22.21 202 GLU B CA 1
ATOM 4299 C C . GLU B 1 193 ? 60.529 -9.494 2.459 1.00 23.21 202 GLU B C 1
ATOM 4300 O O . GLU B 1 193 ? 60.242 -10.212 1.491 1.00 21.82 202 GLU B O 1
ATOM 4306 N N . LEU B 1 194 ? 59.743 -9.341 3.520 1.00 23.41 203 LEU B N 1
ATOM 4307 C CA . LEU B 1 194 ? 58.429 -9.956 3.580 1.00 24.33 203 LEU B CA 1
ATOM 4308 C C . LEU B 1 194 ? 57.572 -9.500 2.409 1.00 23.14 203 LEU B C 1
ATOM 4309 O O . LEU B 1 194 ? 57.595 -8.327 2.004 1.00 21.19 203 LEU B O 1
ATOM 4314 N N . PHE B 1 195 ? 56.815 -10.445 1.864 1.00 19.82 204 PHE B N 1
ATOM 4315 C CA . PHE B 1 195 ? 55.725 -10.186 0.927 1.00 18.86 204 PHE B CA 1
ATOM 4316 C C . PHE B 1 195 ? 54.510 -10.957 1.426 1.00 22.02 204 PHE B C 1
ATOM 4317 O O . PHE B 1 195 ? 54.620 -12.140 1.762 1.00 21.98 204 PHE B O 1
ATOM 4325 N N . GLN B 1 196 ? 53.354 -10.301 1.469 1.00 18.87 205 GLN B N 1
ATOM 4326 C CA . GLN B 1 196 ? 52.153 -10.881 2.080 1.00 20.93 205 GLN B CA 1
ATOM 4327 C C . GLN B 1 196 ? 51.461 -11.839 1.116 1.00 19.33 205 GLN B C 1
ATOM 4328 O O . GLN B 1 196 ? 50.345 -11.603 0.649 1.00 19.62 205 GLN B O 1
ATOM 4334 N N . PHE B 1 197 ? 52.140 -12.946 0.830 1.00 20.44 206 PHE B N 1
ATOM 4335 C CA . PHE B 1 197 ? 51.578 -13.941 -0.068 1.00 20.91 206 PHE B CA 1
ATOM 4336 C C . PHE B 1 197 ? 50.327 -14.539 0.555 1.00 23.01 206 PHE B C 1
ATOM 4337 O O . PHE B 1 197 ? 50.263 -14.767 1.768 1.00 22.65 206 PHE B O 1
ATOM 4345 N N . ILE B 1 198 ? 49.332 -14.829 -0.290 1.00 23.14 207 ILE B N 1
ATOM 4346 C CA . ILE B 1 198 ? 48.074 -15.369 0.216 1.00 24.42 207 ILE B CA 1
ATOM 4347 C C . ILE B 1 198 ? 48.285 -16.721 0.890 1.00 24.44 207 ILE B C 1
ATOM 4348 O O . ILE B 1 198 ? 47.608 -17.033 1.881 1.00 28.43 207 ILE B O 1
ATOM 4353 N N . ASN B 1 199 ? 49.251 -17.517 0.405 1.00 24.51 208 ASN B N 1
ATOM 4354 C CA . ASN B 1 199 ? 49.536 -18.854 0.930 1.00 25.81 208 ASN B CA 1
ATOM 4355 C C . ASN B 1 199 ? 50.707 -18.873 1.902 1.00 27.44 208 ASN B C 1
ATOM 4356 O O . ASN B 1 199 ? 51.031 -19.937 2.427 1.00 30.44 208 ASN B O 1
ATOM 4361 N N . ALA B 1 200 ? 51.360 -17.739 2.138 1.00 25.71 209 ALA B N 1
ATOM 4362 C CA . ALA B 1 200 ? 52.546 -17.690 2.985 1.00 26.96 209 ALA B CA 1
ATOM 4363 C C . ALA B 1 200 ? 52.782 -16.240 3.389 1.00 27.32 209 ALA B C 1
ATOM 4364 O O . ALA B 1 200 ? 53.707 -15.590 2.878 1.00 25.23 209 ALA B O 1
ATOM 4366 N N . PRO B 1 201 ? 51.968 -15.695 4.301 1.00 25.28 210 PRO B N 1
ATOM 4367 C CA . PRO B 1 201 ? 51.942 -14.227 4.481 1.00 25.15 210 PRO B CA 1
ATOM 4368 C C . PRO B 1 201 ? 53.187 -13.630 5.131 1.00 25.06 210 PRO B C 1
ATOM 4369 O O . PRO B 1 201 ? 53.308 -12.393 5.140 1.00 24.84 210 PRO B O 1
ATOM 4373 N N . THR B 1 202 ? 54.122 -14.440 5.638 1.00 26.09 211 THR B N 1
ATOM 4374 C CA . THR B 1 202 ? 55.366 -13.930 6.207 1.00 34.04 211 THR B CA 1
ATOM 4375 C C . THR B 1 202 ? 56.609 -14.353 5.426 1.00 25.66 211 THR B C 1
ATOM 4376 O O . THR B 1 202 ? 57.729 -14.113 5.893 1.00 30.37 211 THR B O 1
ATOM 4380 N N . GLN B 1 203 ? 56.446 -14.944 4.243 1.00 24.34 212 GLN B N 1
ATOM 4381 C CA . GLN B 1 203 ? 57.584 -15.383 3.441 1.00 24.88 212 GLN B CA 1
ATOM 4382 C C . GLN B 1 203 ? 58.376 -14.196 2.910 1.00 23.18 212 GLN B C 1
ATOM 4383 O O . GLN B 1 203 ? 57.803 -13.222 2.417 1.00 25.82 212 GLN B O 1
ATOM 4389 N N . ARG B 1 204 ? 59.705 -14.279 3.005 1.00 26.11 213 ARG B N 1
ATOM 4390 C CA . ARG B 1 204 ? 60.590 -13.231 2.506 1.00 23.98 213 ARG B CA 1
ATOM 4391 C C . ARG B 1 204 ? 61.129 -13.598 1.130 1.00 34.92 213 ARG B C 1
ATOM 4392 O O . ARG B 1 204 ? 61.522 -14.744 0.887 1.00 32.33 213 ARG B O 1
ATOM 4400 N N . VAL B 1 205 ? 61.164 -12.612 0.232 1.00 27.44 214 VAL B N 1
ATOM 4401 C CA . VAL B 1 205 ? 61.679 -12.823 -1.112 1.00 27.38 214 VAL B CA 1
ATOM 4402 C C . VAL B 1 205 ? 62.452 -11.588 -1.531 1.00 22.24 214 VAL B C 1
ATOM 4403 O O . VAL B 1 205 ? 62.284 -10.505 -0.972 1.00 25.71 214 VAL B O 1
ATOM 4407 N N . SER B 1 206 ? 63.319 -11.783 -2.525 1.00 26.97 215 SER B N 1
ATOM 4408 C CA A SER B 1 206 ? 64.143 -10.695 -3.039 0.50 25.14 215 SER B CA 1
ATOM 4409 C CA B SER B 1 206 ? 64.142 -10.701 -3.048 0.50 25.10 215 SER B CA 1
ATOM 4410 C C . SER B 1 206 ? 63.262 -9.552 -3.522 1.00 23.93 215 SER B C 1
ATOM 4411 O O . SER B 1 206 ? 62.402 -9.735 -4.391 1.00 23.09 215 SER B O 1
ATOM 4416 N N . THR B 1 207 ? 63.496 -8.373 -2.961 1.00 21.86 216 THR B N 1
ATOM 4417 C CA . THR B 1 207 ? 62.683 -7.196 -3.193 1.00 19.95 216 THR B CA 1
ATOM 4418 C C . THR B 1 207 ? 63.615 -6.078 -3.622 1.00 19.84 216 THR B C 1
ATOM 4419 O O . THR B 1 207 ? 64.604 -5.783 -2.932 1.00 21.27 216 THR B O 1
ATOM 4423 N N . MET B 1 208 ? 63.307 -5.496 -4.770 1.00 17.19 217 MET B N 1
ATOM 4424 C CA . MET B 1 208 ? 64.080 -4.412 -5.343 1.00 18.74 217 MET B CA 1
ATOM 4425 C C . MET B 1 208 ? 63.616 -3.105 -4.728 1.00 20.66 217 MET B C 1
ATOM 4426 O O . MET B 1 208 ? 62.468 -2.970 -4.313 1.00 19.77 217 MET B O 1
ATOM 4431 N N . HIS B 1 209 ? 64.536 -2.152 -4.631 1.00 19.46 218 HIS B N 1
ATOM 4432 C CA . HIS B 1 209 ? 64.268 -0.866 -4.004 1.00 17.54 218 HIS B CA 1
ATOM 4433 C C . HIS B 1 209 ? 65.017 0.219 -4.756 1.00 20.96 218 HIS B C 1
ATOM 4434 O O . HIS B 1 209 ? 66.209 0.069 -5.035 1.00 22.43 218 HIS B O 1
ATOM 4441 N N . THR B 1 210 ? 64.316 1.283 -5.144 1.00 17.00 219 THR B N 1
ATOM 4442 C CA . THR B 1 210 ? 64.976 2.435 -5.727 1.00 17.62 219 THR B CA 1
ATOM 4443 C C . THR B 1 210 ? 64.137 3.674 -5.487 1.00 20.34 219 THR B C 1
ATOM 4444 O O . THR B 1 210 ? 62.978 3.608 -5.066 1.00 19.92 219 THR B O 1
ATOM 4448 N N . THR B 1 211 ? 64.760 4.815 -5.750 1.00 19.92 220 THR B N 1
ATOM 4449 C CA . THR B 1 211 ? 64.077 6.084 -5.877 1.00 19.36 220 THR B CA 1
ATOM 4450 C C . THR B 1 211 ? 64.056 6.403 -7.357 1.00 20.76 220 THR B C 1
ATOM 4451 O O . THR B 1 211 ? 65.107 6.454 -8.008 1.00 23.26 220 THR B O 1
ATOM 4455 N N . ALA B 1 212 ? 62.865 6.591 -7.896 1.00 16.97 221 ALA B N 1
ATOM 4456 C CA . ALA B 1 212 ? 62.751 6.787 -9.329 1.00 20.49 221 ALA B CA 1
ATOM 4457 C C . ALA B 1 212 ? 61.647 7.782 -9.633 1.00 21.31 221 ALA B C 1
ATOM 4458 O O . ALA B 1 212 ? 60.708 7.958 -8.858 1.00 17.71 221 ALA B O 1
ATOM 4460 N N . PHE B 1 213 ? 61.778 8.420 -10.794 1.00 18.90 222 PHE B N 1
ATOM 4461 C CA . PHE B 1 213 ? 60.846 9.440 -11.265 1.00 16.14 222 PHE B CA 1
ATOM 4462 C C . PHE B 1 213 ? 59.799 8.712 -12.098 1.00 19.91 222 PHE B C 1
ATOM 4463 O O . PHE B 1 213 ? 60.006 8.421 -13.270 1.00 21.08 222 PHE B O 1
ATOM 4471 N N . VAL B 1 214 ? 58.679 8.391 -11.480 1.00 18.72 223 VAL B N 1
ATOM 4472 C CA A VAL B 1 214 ? 57.730 7.501 -12.122 0.50 17.52 223 VAL B CA 1
ATOM 4473 C CA B VAL B 1 214 ? 57.697 7.422 -11.966 0.50 17.63 223 VAL B CA 1
ATOM 4474 C C . VAL B 1 214 ? 56.341 8.108 -12.086 1.00 20.22 223 VAL B C 1
ATOM 4475 O O . VAL B 1 214 ? 55.966 8.866 -11.188 1.00 18.78 223 VAL B O 1
ATOM 4482 N N . ARG B 1 215 ? 55.581 7.779 -13.122 1.00 18.40 224 ARG B N 1
ATOM 4483 C CA . ARG B 1 215 ? 54.186 8.191 -13.217 1.00 18.02 224 ARG B CA 1
ATOM 4484 C C . ARG B 1 215 ? 53.359 7.437 -12.173 1.00 16.31 224 ARG B C 1
ATOM 4485 O O . ARG B 1 215 ? 53.387 6.201 -12.091 1.00 15.78 224 ARG B O 1
ATOM 4493 N N . ARG B 1 216 ? 52.607 8.184 -11.372 1.00 15.66 225 ARG B N 1
ATOM 4494 C CA . ARG B 1 216 ? 51.893 7.583 -10.258 1.00 15.38 225 ARG B CA 1
ATOM 4495 C C . ARG B 1 216 ? 50.587 8.327 -10.029 1.00 16.42 225 ARG B C 1
ATOM 4496 O O . ARG B 1 216 ? 50.422 9.475 -10.444 1.00 17.60 225 ARG B O 1
ATOM 4504 N N . CYS B 1 217 ? 49.676 7.664 -9.328 1.00 16.36 226 CYS B N 1
ATOM 4505 C CA . CYS B 1 217 ? 48.468 8.324 -8.847 1.00 17.01 226 CYS B CA 1
ATOM 4506 C C . CYS B 1 217 ? 47.826 7.487 -7.749 1.00 15.52 226 CYS B C 1
ATOM 4507 O O . CYS B 1 217 ? 48.211 6.347 -7.491 1.00 15.96 226 CYS B O 1
ATOM 4510 N N . LEU B 1 218 ? 46.838 8.085 -7.109 1.00 19.09 227 LEU B N 1
ATOM 4511 C CA . LEU B 1 218 ? 45.927 7.389 -6.217 1.00 20.08 227 LEU B CA 1
ATOM 4512 C C . LEU B 1 218 ? 44.584 7.180 -6.903 1.00 19.85 227 LEU B C 1
ATOM 4513 O O . LEU B 1 218 ? 44.171 7.953 -7.776 1.00 22.55 227 LEU B O 1
ATOM 4518 N N . HIS B 1 219 ? 43.898 6.120 -6.493 1.00 18.94 228 HIS B N 1
ATOM 4519 C CA . HIS B 1 219 ? 42.531 5.881 -6.951 1.00 17.04 228 HIS B CA 1
ATOM 4520 C C . HIS B 1 219 ? 41.701 5.488 -5.737 1.00 18.74 228 HIS B C 1
ATOM 4521 O O . HIS B 1 219 ? 41.623 4.312 -5.351 1.00 18.13 228 HIS B O 1
ATOM 4528 N N . ASN B 1 220 ? 41.108 6.501 -5.095 1.00 17.89 229 ASN B N 1
ATOM 4529 C CA . ASN B 1 220 ? 40.383 6.246 -3.857 1.00 18.77 229 ASN B CA 1
ATOM 4530 C C . ASN B 1 220 ? 39.153 5.384 -4.092 1.00 22.70 229 ASN B C 1
ATOM 4531 O O . ASN B 1 220 ? 38.751 4.628 -3.207 1.00 25.80 229 ASN B O 1
ATOM 4536 N N . GLU B 1 221 ? 38.546 5.464 -5.266 1.00 20.50 230 GLU B N 1
ATOM 4537 C CA . GLU B 1 221 ? 37.320 4.708 -5.500 1.00 23.01 230 GLU B CA 1
ATOM 4538 C C . GLU B 1 221 ? 37.594 3.218 -5.714 1.00 21.73 230 GLU B C 1
ATOM 4539 O O . GLU B 1 221 ? 36.871 2.367 -5.182 1.00 23.73 230 GLU B O 1
ATOM 4541 N N . LEU B 1 222 ? 38.628 2.878 -6.491 1.00 20.43 231 LEU B N 1
ATOM 4542 C CA . LEU B 1 222 ? 39.052 1.490 -6.599 1.00 19.51 231 LEU B CA 1
ATOM 4543 C C . LEU B 1 222 ? 39.786 1.028 -5.353 1.00 19.02 231 LEU B C 1
ATOM 4544 O O . LEU B 1 222 ? 39.867 -0.178 -5.111 1.00 21.20 231 LEU B O 1
ATOM 4549 N N . ARG B 1 223 ? 40.321 1.973 -4.578 1.00 18.62 232 ARG B N 1
ATOM 4550 C CA . ARG B 1 223 ? 41.092 1.738 -3.366 1.00 17.11 232 ARG B CA 1
ATOM 4551 C C . ARG B 1 223 ? 42.440 1.134 -3.713 1.00 16.00 232 ARG B C 1
ATOM 4552 O O . ARG B 1 223 ? 42.813 0.086 -3.176 1.00 17.24 232 ARG B O 1
ATOM 4557 N N . CYS B 1 224 ? 43.206 1.807 -4.562 1.00 16.34 233 CYS B N 1
ATOM 4558 C CA . CYS B 1 224 ? 44.553 1.342 -4.860 1.00 16.34 233 CYS B CA 1
ATOM 4559 C C . CYS B 1 224 ? 45.465 2.506 -5.198 1.00 15.63 233 CYS B C 1
ATOM 4560 O O . CYS B 1 224 ? 45.021 3.573 -5.641 1.00 16.39 233 CYS B O 1
ATOM 4563 N N . LYS B 1 225 ? 46.750 2.285 -4.969 1.00 14.32 234 LYS B N 1
ATOM 4564 C CA . LYS B 1 225 ? 47.805 3.113 -5.523 1.00 15.44 234 LYS B CA 1
ATOM 4565 C C . LYS B 1 225 ? 48.183 2.567 -6.889 1.00 13.91 234 LYS B C 1
ATOM 4566 O O . LYS B 1 225 ? 48.045 1.379 -7.155 1.00 13.89 234 LYS B O 1
ATOM 4572 N N . VAL B 1 226 ? 48.672 3.455 -7.751 1.00 14.14 235 VAL B N 1
ATOM 4573 C CA . VAL B 1 226 ? 49.024 3.104 -9.120 1.00 13.76 235 VAL B CA 1
ATOM 4574 C C . VAL B 1 226 ? 50.394 3.662 -9.466 1.00 14.16 235 VAL B C 1
ATOM 4575 O O . VAL B 1 226 ? 50.675 4.839 -9.223 1.00 15.90 235 VAL B O 1
ATOM 4579 N N . VAL B 1 227 ? 51.218 2.854 -10.131 1.00 13.71 236 VAL B N 1
ATOM 4580 C CA . VAL B 1 227 ? 52.357 3.358 -10.890 1.00 14.87 236 VAL B CA 1
ATOM 4581 C C . VAL B 1 227 ? 52.277 2.792 -12.303 1.00 15.29 236 VAL B C 1
ATOM 4582 O O . VAL B 1 227 ? 51.707 1.718 -12.542 1.00 16.01 236 VAL B O 1
ATOM 4586 N N . ASP B 1 228 ? 52.837 3.539 -13.245 1.00 13.74 237 ASP B N 1
ATOM 4587 C CA . ASP B 1 228 ? 52.970 3.096 -14.623 1.00 16.19 237 ASP B CA 1
ATOM 4588 C C . ASP B 1 228 ? 54.445 3.164 -14.967 1.00 18.97 237 ASP B C 1
ATOM 4589 O O . ASP B 1 228 ? 55.009 4.258 -15.078 1.00 23.65 237 ASP B O 1
ATOM 4594 N N . MET B 1 229 ? 55.063 2.005 -15.112 1.00 17.10 238 MET B N 1
ATOM 4595 C CA . MET B 1 229 ? 56.517 1.874 -15.282 1.00 18.71 238 MET B CA 1
ATOM 4596 C C . MET B 1 229 ? 56.827 1.462 -16.710 1.00 18.40 238 MET B C 1
ATOM 4597 O O . MET B 1 229 ? 56.460 0.348 -17.120 1.00 18.63 238 MET B O 1
ATOM 4602 N N . PRO B 1 230 ? 57.514 2.283 -17.502 1.00 18.85 239 PRO B N 1
ATOM 4603 C CA . PRO B 1 230 ? 57.829 1.871 -18.865 1.00 17.60 239 PRO B CA 1
ATOM 4604 C C . PRO B 1 230 ? 58.806 0.710 -18.888 1.00 18.56 239 PRO B C 1
ATOM 4605 O O . PRO B 1 230 ? 59.691 0.571 -18.045 1.00 18.16 239 PRO B O 1
ATOM 4609 N N . PHE B 1 231 ? 58.629 -0.144 -19.888 1.00 16.66 240 PHE B N 1
ATOM 4610 C CA . PHE B 1 231 ? 59.670 -1.070 -20.278 1.00 17.55 240 PHE B CA 1
ATOM 4611 C C . PHE B 1 231 ? 60.708 -0.326 -21.107 1.00 19.88 240 PHE B C 1
ATOM 4612 O O . PHE B 1 231 ? 60.569 0.860 -21.385 1.00 18.43 240 PHE B O 1
ATOM 4620 N N . ASP B 1 232 ? 61.770 -1.032 -21.487 1.00 19.99 241 ASP B N 1
ATOM 4621 C CA . ASP B 1 232 ? 62.794 -0.457 -22.346 1.00 20.91 241 ASP B CA 1
ATOM 4622 C C . ASP B 1 232 ? 62.117 0.258 -23.496 1.00 20.27 241 ASP B C 1
ATOM 4623 O O . ASP B 1 232 ? 61.143 -0.247 -24.070 1.00 20.72 241 ASP B O 1
ATOM 4628 N N . ALA B 1 233 ? 62.654 1.429 -23.847 1.00 23.27 242 ALA B N 1
ATOM 4629 C CA . ALA B 1 233 ? 62.001 2.266 -24.845 1.00 28.81 242 ALA B CA 1
ATOM 4630 C C . ALA B 1 233 ? 61.822 1.532 -26.172 1.00 30.31 242 ALA B C 1
ATOM 4631 O O . ALA B 1 233 ? 60.871 1.817 -26.911 1.00 31.61 242 ALA B O 1
ATOM 4633 N N . ALA B 1 234 ? 62.687 0.554 -26.467 1.00 22.49 243 ALA B N 1
ATOM 4634 C CA . ALA B 1 234 ? 62.610 -0.193 -27.720 1.00 23.52 243 ALA B CA 1
ATOM 4635 C C . ALA B 1 234 ? 61.350 -1.043 -27.864 1.00 25.47 243 ALA B C 1
ATOM 4636 O O . ALA B 1 234 ? 61.091 -1.557 -28.966 1.00 25.03 243 ALA B O 1
ATOM 4638 N N . SER B 1 235 ? 60.554 -1.182 -26.809 1.00 21.23 244 SER B N 1
ATOM 4639 C CA . SER B 1 235 ? 59.400 -2.065 -26.806 1.00 20.07 244 SER B CA 1
ATOM 4640 C C . SER B 1 235 ? 58.081 -1.337 -27.013 1.00 21.68 244 SER B C 1
ATOM 4641 O O . SER B 1 235 ? 57.119 -1.959 -27.454 1.00 20.42 244 SER B O 1
ATOM 4644 N N . GLY B 1 236 ? 57.998 -0.054 -26.687 1.00 19.70 245 GLY B N 1
ATOM 4645 C CA . GLY B 1 236 ? 56.722 0.642 -26.714 1.00 19.29 245 GLY B CA 1
ATOM 4646 C C . GLY B 1 236 ? 55.705 0.180 -25.685 1.00 18.16 245 GLY B C 1
ATOM 4647 O O . GLY B 1 236 ? 54.518 0.474 -25.838 1.00 17.88 245 GLY B O 1
ATOM 4648 N N . LEU B 1 237 ? 56.140 -0.503 -24.628 1.00 17.62 246 LEU B N 1
ATOM 4649 C CA . LEU B 1 237 ? 55.254 -1.069 -23.621 1.00 16.71 246 LEU B CA 1
ATOM 4650 C C . LEU B 1 237 ? 55.497 -0.452 -22.248 1.00 16.29 246 LEU B C 1
ATOM 4651 O O . LEU B 1 237 ? 56.583 0.055 -21.944 1.00 16.63 246 LEU B O 1
ATOM 4656 N N . SER B 1 238 ? 54.470 -0.540 -21.398 1.00 15.61 247 SER B N 1
ATOM 4657 C CA . SER B 1 238 ? 54.555 -0.070 -20.025 1.00 15.20 247 SER B CA 1
ATOM 4658 C C . SER B 1 238 ? 53.772 -1.029 -19.138 1.00 14.63 247 SER B C 1
ATOM 4659 O O . SER B 1 238 ? 52.840 -1.672 -19.603 1.00 14.95 247 SER B O 1
ATOM 4662 N N . MET B 1 239 ? 54.146 -1.101 -17.865 1.00 14.39 248 MET B N 1
ATOM 4663 C CA . MET B 1 239 ? 53.484 -1.940 -16.881 1.00 14.01 248 MET B CA 1
ATOM 4664 C C . MET B 1 239 ? 52.754 -1.070 -15.872 1.00 14.25 248 MET B C 1
ATOM 4665 O O . MET B 1 239 ? 53.381 -0.359 -15.082 1.00 15.33 248 MET B O 1
ATOM 4670 N N . LEU B 1 240 ? 51.434 -1.181 -15.848 1.00 13.62 249 LEU B N 1
ATOM 4671 C CA . LEU B 1 240 ? 50.608 -0.519 -14.859 1.00 13.68 249 LEU B CA 1
ATOM 4672 C C . LEU B 1 240 ? 50.442 -1.472 -13.688 1.00 13.61 249 LEU B C 1
ATOM 4673 O O . LEU B 1 240 ? 50.061 -2.620 -13.888 1.00 15.38 249 LEU B O 1
ATOM 4678 N N . VAL B 1 241 ? 50.776 -1.021 -12.487 1.00 13.69 250 VAL B N 1
ATOM 4679 C CA . VAL B 1 241 ? 50.675 -1.823 -11.277 1.00 13.33 250 VAL B CA 1
ATOM 4680 C C . VAL B 1 241 ? 49.635 -1.177 -10.378 1.00 14.13 250 VAL B C 1
ATOM 4681 O O . VAL B 1 241 ? 49.747 0.007 -10.025 1.00 15.02 250 VAL B O 1
ATOM 4685 N N . LEU B 1 242 ? 48.636 -1.966 -9.999 1.00 14.32 251 LEU B N 1
ATOM 4686 C CA . LEU B 1 242 ? 47.558 -1.570 -9.101 1.00 14.18 251 LEU B CA 1
ATOM 4687 C C . LEU B 1 242 ? 47.784 -2.291 -7.775 1.00 14.44 251 LEU B C 1
ATOM 4688 O O . LEU B 1 242 ? 47.639 -3.517 -7.689 1.00 15.16 251 LEU B O 1
ATOM 4693 N N . LEU B 1 243 ? 48.113 -1.520 -6.749 1.00 14.07 252 LEU B N 1
ATOM 4694 C CA . LEU B 1 243 ? 48.425 -2.009 -5.414 1.00 14.47 252 LEU B CA 1
ATOM 4695 C C . LEU B 1 243 ? 47.293 -1.634 -4.474 1.00 14.86 252 LEU B C 1
ATOM 4696 O O . LEU B 1 243 ? 47.119 -0.444 -4.157 1.00 14.79 252 LEU B O 1
ATOM 4701 N N . PRO B 1 244 ? 46.471 -2.571 -4.037 1.00 15.37 253 PRO B N 1
ATOM 4702 C CA . PRO B 1 244 ? 45.367 -2.209 -3.137 1.00 15.91 253 PRO B CA 1
ATOM 4703 C C . PRO B 1 244 ? 45.854 -1.487 -1.892 1.00 18.22 253 PRO B C 1
ATOM 4704 O O . PRO B 1 244 ? 46.921 -1.780 -1.362 1.00 18.98 253 PRO B O 1
ATOM 4708 N N . TYR B 1 245 ? 45.058 -0.523 -1.446 1.00 16.35 254 TYR B N 1
ATOM 4709 C CA . TYR B 1 245 ? 45.266 0.104 -0.150 1.00 17.85 254 TYR B CA 1
ATOM 4710 C C . TYR B 1 245 ? 45.294 -0.946 0.949 1.00 24.09 254 TYR B C 1
ATOM 4711 O O . TYR B 1 245 ? 44.668 -2.008 0.857 1.00 20.62 254 TYR B O 1
ATOM 4720 N N . ASP B 1 246 ? 46.017 -0.634 2.019 1.00 24.48 255 ASP B N 1
ATOM 4721 C CA . ASP B 1 246 ? 45.963 -1.495 3.184 1.00 23.79 255 ASP B CA 1
ATOM 4722 C C . ASP B 1 246 ? 44.512 -1.661 3.599 1.00 27.26 255 ASP B C 1
ATOM 4723 O O . ASP B 1 246 ? 43.716 -0.719 3.541 1.00 28.93 255 ASP B O 1
ATOM 4728 N N . GLY B 1 247 ? 44.163 -2.876 3.992 1.00 28.93 256 GLY B N 1
ATOM 4729 C CA . GLY B 1 247 ? 42.804 -3.173 4.362 1.00 28.39 256 GLY B CA 1
ATOM 4730 C C . GLY B 1 247 ? 41.872 -3.484 3.215 1.00 34.88 256 GLY B C 1
ATOM 4731 O O . GLY B 1 247 ? 40.684 -3.726 3.458 1.00 34.17 256 GLY B O 1
ATOM 4732 N N . THR B 1 248 ? 42.356 -3.473 1.975 1.00 25.01 257 THR B N 1
ATOM 4733 C CA . THR B 1 248 ? 41.556 -3.815 0.810 1.00 26.07 257 THR B CA 1
ATOM 4734 C C . THR B 1 248 ? 42.172 -5.046 0.167 1.00 24.31 257 THR B C 1
ATOM 4735 O O . THR B 1 248 ? 43.382 -5.076 -0.093 1.00 23.61 257 THR B O 1
ATOM 4739 N N . GLU B 1 249 ? 41.340 -6.043 -0.096 1.00 22.85 258 GLU B N 1
ATOM 4740 C CA . GLU B 1 249 ? 41.788 -7.248 -0.784 1.00 25.40 258 GLU B CA 1
ATOM 4741 C C . GLU B 1 249 ? 41.866 -7.025 -2.288 1.00 19.78 258 GLU B C 1
ATOM 4742 O O . GLU B 1 249 ? 41.061 -6.287 -2.879 1.00 21.05 258 GLU B O 1
ATOM 4748 N N . LEU B 1 250 ? 42.845 -7.687 -2.920 1.00 19.92 259 LEU B N 1
ATOM 4749 C CA . LEU B 1 250 ? 43.040 -7.539 -4.361 1.00 17.94 259 LEU B CA 1
ATOM 4750 C C . LEU B 1 250 ? 41.782 -7.892 -5.131 1.00 18.32 259 LEU B C 1
ATOM 4751 O O . LEU B 1 250 ? 41.494 -7.276 -6.161 1.00 17.21 259 LEU B O 1
ATOM 4756 N N . ARG B 1 251 ? 41.015 -8.867 -4.649 1.00 19.22 260 ARG B N 1
ATOM 4757 C CA . ARG B 1 251 ? 39.806 -9.258 -5.368 1.00 19.75 260 ARG B CA 1
ATOM 4758 C C . ARG B 1 251 ? 38.865 -8.075 -5.538 1.00 20.98 260 ARG B C 1
ATOM 4759 O O . ARG B 1 251 ? 38.131 -8.012 -6.523 1.00 21.49 260 ARG B O 1
ATOM 4767 N N . GLN B 1 252 ? 38.889 -7.106 -4.612 1.00 20.21 261 GLN B N 1
ATOM 4768 C CA . GLN B 1 252 ? 38.017 -5.944 -4.741 1.00 22.18 261 GLN B CA 1
ATOM 4769 C C . GLN B 1 252 ? 38.415 -5.069 -5.917 1.00 23.69 261 GLN B C 1
ATOM 4770 O O . GLN B 1 252 ? 37.561 -4.437 -6.544 1.00 24.52 261 GLN B O 1
ATOM 4776 N N . ILE B 1 253 ? 39.698 -5.018 -6.237 1.00 18.65 262 ILE B N 1
ATOM 4777 C CA . ILE B 1 253 ? 40.134 -4.266 -7.409 1.00 18.20 262 ILE B CA 1
ATOM 4778 C C . ILE B 1 253 ? 39.752 -5.021 -8.679 1.00 18.26 262 ILE B C 1
ATOM 4779 O O . ILE B 1 253 ? 39.201 -4.445 -9.621 1.00 18.51 262 ILE B O 1
ATOM 4784 N N . VAL B 1 254 ? 40.073 -6.315 -8.727 1.00 17.62 263 VAL B N 1
ATOM 4785 C CA . VAL B 1 254 ? 39.827 -7.126 -9.916 1.00 15.84 263 VAL B CA 1
ATOM 4786 C C . VAL B 1 254 ? 38.356 -7.097 -10.278 1.00 20.13 263 VAL B C 1
ATOM 4787 O O . VAL B 1 254 ? 37.995 -6.975 -11.454 1.00 18.95 263 VAL B O 1
ATOM 4791 N N . ASN B 1 255 ? 37.478 -7.189 -9.271 1.00 18.45 264 ASN B N 1
ATOM 4792 C CA . ASN B 1 255 ? 36.062 -7.334 -9.553 1.00 19.23 264 ASN B CA 1
ATOM 4793 C C . ASN B 1 255 ? 35.397 -6.016 -9.894 1.00 20.27 264 ASN B C 1
ATOM 4794 O O . ASN B 1 255 ? 34.296 -6.029 -10.469 1.00 22.31 264 ASN B O 1
ATOM 4799 N N . SER B 1 256 ? 36.021 -4.884 -9.536 1.00 20.02 265 SER B N 1
ATOM 4800 C CA . SER B 1 256 ? 35.423 -3.572 -9.726 1.00 19.87 265 SER B CA 1
ATOM 4801 C C . SER B 1 256 ? 35.974 -2.796 -10.908 1.00 19.21 265 SER B C 1
ATOM 4802 O O . SER B 1 256 ? 35.291 -1.902 -11.398 1.00 21.24 265 SER B O 1
ATOM 4805 N N . ILE B 1 257 ? 37.172 -3.115 -11.393 1.00 18.07 266 ILE B N 1
ATOM 4806 C CA . ILE B 1 257 ? 37.820 -2.257 -12.370 1.00 17.50 266 ILE B CA 1
ATOM 4807 C C . ILE B 1 257 ? 37.060 -2.272 -13.693 1.00 18.81 266 ILE B C 1
ATOM 4808 O O . ILE B 1 257 ? 36.608 -3.322 -14.167 1.00 19.03 266 ILE B O 1
ATOM 4813 N N . THR B 1 258 ? 36.942 -1.099 -14.298 1.00 18.21 267 THR B N 1
ATOM 4814 C CA . THR B 1 258 ? 36.314 -0.884 -15.595 1.00 19.07 267 THR B CA 1
ATOM 4815 C C . THR B 1 258 ? 37.242 -0.113 -16.515 1.00 19.18 267 THR B C 1
ATOM 4816 O O . THR B 1 258 ? 38.219 0.497 -16.074 1.00 18.78 267 THR B O 1
ATOM 4820 N N . PRO B 1 259 ? 36.950 -0.096 -17.816 1.00 21.08 268 PRO B N 1
ATOM 4821 C CA . PRO B 1 259 ? 37.724 0.772 -18.718 1.00 19.51 268 PRO B CA 1
ATOM 4822 C C . PRO B 1 259 ? 37.667 2.235 -18.336 1.00 20.94 268 PRO B C 1
ATOM 4823 O O . PRO B 1 259 ? 38.632 2.957 -18.615 1.00 22.04 268 PRO B O 1
ATOM 4827 N N . ALA B 1 260 ? 36.578 2.689 -17.721 1.00 19.14 269 ALA B N 1
ATOM 4828 C CA . ALA B 1 260 ? 36.509 4.077 -17.269 1.00 20.07 269 ALA B CA 1
ATOM 4829 C C . ALA B 1 260 ? 37.560 4.349 -16.208 1.00 20.92 269 ALA B C 1
ATOM 4830 O O . ALA B 1 260 ? 38.150 5.435 -16.174 1.00 20.28 269 ALA B O 1
ATOM 4832 N N . HIS B 1 261 ? 37.816 3.369 -15.338 1.00 20.56 270 HIS B N 1
ATOM 4833 C CA . HIS B 1 261 ? 38.900 3.513 -14.366 1.00 18.16 270 HIS B CA 1
ATOM 4834 C C . HIS B 1 261 ? 40.251 3.650 -15.048 1.00 20.39 270 HIS B C 1
ATOM 4835 O O . HIS B 1 261 ? 41.105 4.417 -14.589 1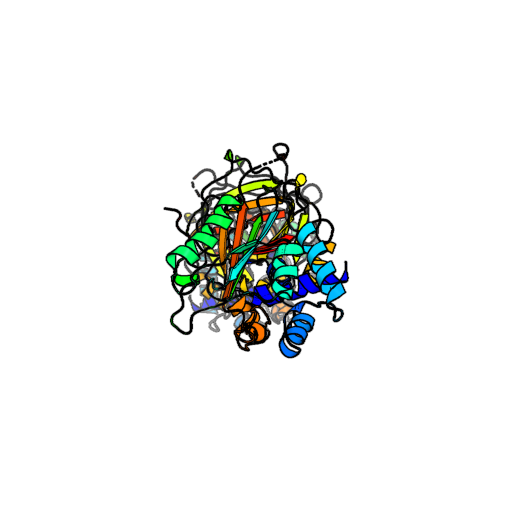.00 17.67 270 HIS B O 1
ATOM 4842 N N . LEU B 1 262 ? 40.491 2.894 -16.120 1.00 19.02 271 LEU B N 1
ATOM 4843 C CA . LEU B 1 262 ? 41.774 3.040 -16.800 1.00 17.91 271 LEU B CA 1
ATOM 4844 C C . LEU B 1 262 ? 41.913 4.430 -17.409 1.00 17.07 271 LEU B C 1
ATOM 4845 O O . LEU B 1 262 ? 42.991 5.033 -17.354 1.00 19.33 271 LEU B O 1
ATOM 4850 N N . ALA B 1 263 ? 40.818 4.980 -17.962 1.00 18.61 272 ALA B N 1
ATOM 4851 C CA . ALA B 1 263 ? 40.861 6.331 -18.500 1.00 19.87 272 ALA B CA 1
ATOM 4852 C C . ALA B 1 263 ? 41.095 7.357 -17.396 1.00 18.18 272 ALA B C 1
ATOM 4853 O O . ALA B 1 263 ? 41.853 8.319 -17.588 1.00 19.97 272 ALA B O 1
ATOM 4855 N N . GLN B 1 264 ? 40.487 7.152 -16.221 1.00 18.86 273 GLN B N 1
ATOM 4856 C CA . GLN B 1 264 ? 40.737 8.067 -15.107 1.00 18.88 273 GLN B CA 1
ATOM 4857 C C . GLN B 1 264 ? 42.184 7.997 -14.686 1.00 18.08 273 GLN B C 1
ATOM 4858 O O . GLN B 1 264 ? 42.814 9.027 -14.409 1.00 20.22 273 GLN B O 1
ATOM 4864 N N . ILE B 1 265 ? 42.714 6.785 -14.590 1.00 18.45 274 ILE B N 1
ATOM 4865 C CA . ILE B 1 265 ? 44.124 6.618 -14.253 1.00 17.13 274 ILE B CA 1
ATOM 4866 C C . ILE B 1 265 ? 44.997 7.362 -15.247 1.00 17.11 274 ILE B C 1
ATOM 4867 O O . ILE B 1 265 ? 45.874 8.139 -14.857 1.00 18.32 274 ILE B O 1
ATOM 4872 N N . ASP B 1 266 ? 44.744 7.179 -16.550 1.00 18.92 275 ASP B N 1
ATOM 4873 C CA . ASP B 1 266 ? 45.569 7.848 -17.552 1.00 18.80 275 ASP B CA 1
ATOM 4874 C C . ASP B 1 266 ? 45.525 9.371 -17.399 1.00 21.60 275 ASP B C 1
ATOM 4875 O O . ASP B 1 266 ? 46.535 10.049 -17.642 1.00 23.89 275 ASP B O 1
ATOM 4880 N N . GLU B 1 267 ? 44.383 9.932 -16.975 1.00 19.69 276 GLU B N 1
ATOM 4881 C CA . GLU B 1 267 ? 44.275 11.376 -16.785 1.00 21.12 276 GLU B CA 1
ATOM 4882 C C . GLU B 1 267 ? 45.005 11.839 -15.524 1.00 24.36 276 GLU B C 1
ATOM 4883 O O . GLU B 1 267 ? 45.541 12.950 -15.497 1.00 28.82 276 GLU B O 1
ATOM 4885 N N . ARG B 1 268 ? 45.058 11.001 -14.489 1.00 20.94 277 ARG B N 1
ATOM 4886 C CA . ARG B 1 268 ? 45.612 11.374 -13.186 1.00 19.37 277 ARG B CA 1
ATOM 4887 C C . ARG B 1 268 ? 47.105 11.137 -13.048 1.00 19.75 277 ARG B C 1
ATOM 4888 O O . ARG B 1 268 ? 47.742 11.777 -12.203 1.00 24.27 277 ARG B O 1
ATOM 4896 N N . LEU B 1 269 ? 47.651 10.172 -13.775 1.00 19.85 278 LEU B N 1
ATOM 4897 C CA . LEU B 1 269 ? 49.053 9.814 -13.624 1.00 19.30 278 LEU B CA 1
ATOM 4898 C C . LEU B 1 269 ? 49.939 11.029 -13.830 1.00 21.90 278 LEU B C 1
ATOM 4899 O O . LEU B 1 269 ? 49.768 11.786 -14.795 1.00 24.11 278 LEU B O 1
ATOM 4904 N N . GLN B 1 270 ? 50.888 11.215 -12.928 1.00 19.85 279 GLN B N 1
ATOM 4905 C CA . GLN B 1 270 ? 51.833 12.311 -13.022 1.00 21.17 279 GLN B CA 1
ATOM 4906 C C . GLN B 1 270 ? 53.158 11.820 -12.479 1.00 20.58 279 GLN B C 1
ATOM 4907 O O . GLN B 1 270 ? 53.189 11.056 -11.509 1.00 18.82 279 GLN B O 1
ATOM 4913 N N . SER B 1 271 ? 54.249 12.222 -13.117 1.00 20.49 280 SER B N 1
ATOM 4914 C CA . SER B 1 271 ? 55.557 11.773 -12.671 1.00 18.97 280 SER B CA 1
ATOM 4915 C C . SER B 1 271 ? 55.925 12.435 -11.350 1.00 19.34 280 SER B C 1
ATOM 4916 O O . SER B 1 271 ? 55.732 13.648 -11.163 1.00 21.47 280 SER B O 1
ATOM 4919 N N . CYS B 1 272 ? 56.513 11.636 -10.456 1.00 19.17 281 CYS B N 1
ATOM 4920 C CA . CYS B 1 272 ? 56.843 12.035 -9.098 1.00 19.73 281 CYS B CA 1
ATOM 4921 C C . CYS B 1 272 ? 58.018 11.177 -8.656 1.00 18.37 281 CYS B C 1
ATOM 4922 O O . CYS B 1 272 ? 58.043 9.981 -8.959 1.00 18.71 281 CYS B O 1
ATOM 4925 N N . TRP B 1 273 ? 58.949 11.754 -7.912 1.00 18.63 282 TRP B N 1
ATOM 4926 C CA . TRP B 1 273 ? 59.998 10.961 -7.279 1.00 18.15 282 TRP B CA 1
ATOM 4927 C C . TRP B 1 273 ? 59.372 10.045 -6.243 1.00 18.57 282 TRP B C 1
ATOM 4928 O O . TRP B 1 273 ? 58.700 10.514 -5.313 1.00 18.92 282 TRP B O 1
ATOM 4939 N N . THR B 1 274 ? 59.557 8.743 -6.443 1.00 17.47 283 THR B N 1
ATOM 4940 C CA . THR B 1 274 ? 58.822 7.704 -5.736 1.00 16.97 283 THR B CA 1
ATOM 4941 C C . THR B 1 274 ? 59.806 6.760 -5.084 1.00 17.24 283 THR B C 1
ATOM 4942 O O . THR B 1 274 ? 60.752 6.299 -5.732 1.00 17.82 283 THR B O 1
ATOM 4946 N N . ASP B 1 275 ? 59.593 6.487 -3.800 1.00 16.82 284 ASP B N 1
ATOM 4947 C CA . ASP B 1 275 ? 60.318 5.414 -3.139 1.00 17.26 284 ASP B CA 1
ATOM 4948 C C . ASP B 1 275 ? 59.606 4.111 -3.478 1.00 17.74 284 ASP B C 1
ATOM 4949 O O . ASP B 1 275 ? 58.502 3.850 -3.003 1.00 16.57 284 ASP B O 1
ATOM 4954 N N . LEU B 1 276 ? 60.233 3.323 -4.342 1.00 16.14 285 LEU B N 1
ATOM 4955 C CA . LEU B 1 276 ? 59.603 2.215 -5.031 1.00 15.91 285 LEU B CA 1
ATOM 4956 C C . LEU B 1 276 ? 60.216 0.898 -4.570 1.00 16.09 285 LEU B C 1
ATOM 4957 O O . LEU B 1 276 ? 61.440 0.727 -4.630 1.00 17.72 285 LEU B O 1
ATOM 4962 N N . LYS B 1 277 ? 59.366 -0.028 -4.121 1.00 16.11 286 LYS B N 1
ATOM 4963 C CA . LYS B 1 277 ? 59.769 -1.397 -3.826 1.00 17.76 286 LYS B CA 1
ATOM 4964 C C . LYS B 1 277 ? 58.869 -2.351 -4.591 1.00 19.09 286 LYS B C 1
ATOM 4965 O O . LYS B 1 277 ? 57.654 -2.173 -4.622 1.00 17.01 286 LYS B O 1
ATOM 4971 N N . LEU B 1 278 ? 59.477 -3.340 -5.247 1.00 17.21 287 LEU B N 1
ATOM 4972 C CA . LEU B 1 278 ? 58.776 -4.300 -6.055 1.00 18.22 287 LEU B CA 1
ATOM 4973 C C . LEU B 1 278 ? 59.527 -5.612 -5.878 1.00 20.17 287 LEU B C 1
ATOM 4974 O O . LEU B 1 278 ? 60.767 -5.609 -5.929 1.00 19.96 287 LEU B O 1
ATOM 4979 N N . PRO B 1 279 ? 58.838 -6.730 -5.693 1.00 19.06 288 PRO B N 1
ATOM 4980 C CA . PRO B 1 279 ? 59.559 -8.004 -5.692 1.00 20.56 288 PRO B CA 1
ATOM 4981 C C . PRO B 1 279 ? 60.188 -8.246 -7.053 1.00 19.83 288 PRO B C 1
ATOM 4982 O O . PRO B 1 279 ? 59.657 -7.845 -8.087 1.00 18.90 288 PRO B O 1
ATOM 4986 N N . LYS B 1 280 ? 61.378 -8.855 -7.041 1.00 20.53 289 LYS B N 1
ATOM 4987 C CA . LYS B 1 280 ? 61.924 -9.409 -8.270 1.00 19.07 289 LYS B CA 1
ATOM 4988 C C . LYS B 1 280 ? 61.122 -10.662 -8.567 1.00 19.03 289 LYS B C 1
ATOM 4989 O O . LYS B 1 280 ? 61.153 -11.615 -7.786 1.00 26.11 289 LYS B O 1
ATOM 4995 N N . PHE B 1 281 ? 60.350 -10.672 -9.642 1.00 21.93 290 PHE B N 1
ATOM 4996 C CA . PHE B 1 281 ? 59.351 -11.715 -9.802 1.00 20.67 290 PHE B CA 1
ATOM 4997 C C . PHE B 1 281 ? 59.182 -12.067 -11.268 1.00 21.96 290 PHE B C 1
ATOM 4998 O O . PHE B 1 281 ? 59.568 -11.320 -12.168 1.00 21.09 290 PHE B O 1
ATOM 5006 N N . PHE B 1 282 ? 58.634 -13.244 -11.491 1.00 18.93 291 PHE B N 1
ATOM 5007 C CA . PHE B 1 282 ? 58.140 -13.620 -12.791 1.00 20.43 291 PHE B CA 1
ATOM 5008 C C . PHE B 1 282 ? 56.790 -14.289 -12.596 1.00 20.27 291 PHE B C 1
ATOM 5009 O O . PHE B 1 282 ? 56.425 -14.723 -11.490 1.00 20.69 291 PHE B O 1
ATOM 5017 N N . VAL B 1 283 ? 56.032 -14.318 -13.680 1.00 19.20 292 VAL B N 1
ATOM 5018 C CA . VAL B 1 283 ? 54.833 -15.131 -13.760 1.00 19.19 292 VAL B CA 1
ATOM 5019 C C . VAL B 1 283 ? 54.932 -15.898 -15.069 1.00 21.05 292 VAL B C 1
ATOM 5020 O O . VAL B 1 283 ? 55.171 -15.305 -16.121 1.00 23.17 292 VAL B O 1
ATOM 5024 N N . ARG B 1 284 ? 54.790 -17.219 -14.997 1.00 19.68 293 ARG B N 1
ATOM 5025 C CA . ARG B 1 284 ? 54.751 -18.070 -16.180 1.00 20.54 293 ARG B CA 1
ATOM 5026 C C . ARG B 1 284 ? 53.606 -19.044 -15.931 1.00 21.03 293 ARG B C 1
ATOM 5027 O O . ARG B 1 284 ? 53.751 -19.984 -15.141 1.00 22.93 293 ARG B O 1
ATOM 5035 N N . GLU B 1 285 ? 52.459 -18.784 -16.550 1.00 19.66 294 GLU B N 1
ATOM 5036 C CA . GLU B 1 285 ? 51.226 -19.442 -16.160 1.00 21.55 294 GLU B CA 1
ATOM 5037 C C . GLU B 1 285 ? 50.492 -19.939 -17.384 1.00 17.89 294 GLU B C 1
ATOM 5038 O O . GLU B 1 285 ? 50.330 -19.210 -18.371 1.00 18.71 294 GLU B O 1
ATOM 5044 N N . LYS B 1 286 ? 50.083 -21.190 -17.286 1.00 19.31 295 LYS B N 1
ATOM 5045 C CA . LYS B 1 286 ? 49.252 -21.867 -18.260 1.00 18.83 295 LYS B CA 1
ATOM 5046 C C . LYS B 1 286 ? 47.801 -21.672 -17.839 1.00 20.60 295 LYS B C 1
ATOM 5047 O O . LYS B 1 286 ? 47.465 -21.884 -16.667 1.00 23.73 295 LYS B O 1
ATOM 5053 N N . THR B 1 287 ? 46.960 -21.263 -18.774 1.00 17.56 296 THR B N 1
ATOM 5054 C CA . THR B 1 287 ? 45.542 -21.027 -18.522 1.00 17.76 296 THR B CA 1
ATOM 5055 C C . THR B 1 287 ? 44.711 -21.670 -19.621 1.00 19.15 296 THR B C 1
ATOM 5056 O O . THR B 1 287 ? 45.239 -22.200 -20.608 1.00 18.27 296 THR B O 1
ATOM 5060 N N . ASP B 1 288 ? 43.389 -21.607 -19.448 1.00 19.42 297 ASP B N 1
ATOM 5061 C CA . ASP B 1 288 ? 42.441 -22.370 -20.257 1.00 20.02 297 ASP B CA 1
ATOM 5062 C C . ASP B 1 288 ? 41.365 -21.438 -20.812 1.00 20.34 297 ASP B C 1
ATOM 5063 O O . ASP B 1 288 ? 40.273 -21.322 -20.245 1.00 18.12 297 ASP B O 1
ATOM 5068 N N . PRO B 1 289 ? 41.634 -20.770 -21.934 1.00 15.44 298 PRO B N 1
ATOM 5069 C CA . PRO B 1 289 ? 40.600 -19.959 -22.575 1.00 15.26 298 PRO B CA 1
ATOM 5070 C C . PRO B 1 289 ? 39.293 -20.678 -22.831 1.00 16.13 298 PRO B C 1
ATOM 5071 O O . PRO B 1 289 ? 38.237 -20.047 -22.822 1.00 17.32 298 PRO B O 1
ATOM 5075 N N . LYS B 1 290 ? 39.320 -21.981 -23.107 1.00 16.95 299 LYS B N 1
ATOM 5076 C CA . LYS B 1 290 ? 38.062 -22.684 -23.301 1.00 17.58 299 LYS B CA 1
ATOM 5077 C C . LYS B 1 290 ? 37.188 -22.537 -22.071 1.00 20.92 299 LYS B C 1
ATOM 5078 O O . LYS B 1 290 ? 35.993 -22.234 -22.180 1.00 21.57 299 LYS B O 1
ATOM 5084 N N . GLN B 1 291 ? 37.784 -22.702 -20.884 1.00 17.72 300 GLN B N 1
ATOM 5085 C CA . GLN B 1 291 ? 37.023 -22.588 -19.649 1.00 19.26 300 GLN B CA 1
ATOM 5086 C C . GLN B 1 291 ? 36.569 -21.151 -19.411 1.00 19.81 300 GLN B C 1
ATOM 5087 O O . GLN B 1 291 ? 35.411 -20.911 -19.060 1.00 21.50 300 GLN B O 1
ATOM 5093 N N . THR B 1 292 ? 37.460 -20.179 -19.603 1.00 18.74 301 THR B N 1
ATOM 5094 C CA . THR B 1 292 ? 37.109 -18.799 -19.302 1.00 18.86 301 THR B CA 1
ATOM 5095 C C . THR B 1 292 ? 36.073 -18.259 -20.282 1.00 18.87 301 THR B C 1
ATOM 5096 O O . THR B 1 292 ? 35.125 -17.585 -19.874 1.00 18.94 301 THR B O 1
ATOM 5100 N N . LEU B 1 293 ? 36.245 -18.530 -21.573 1.00 16.79 302 LEU B N 1
ATOM 5101 C CA . LEU B 1 293 ? 35.258 -18.096 -22.546 1.00 15.82 302 LEU B CA 1
ATOM 5102 C C . LEU B 1 293 ? 33.916 -18.745 -22.276 1.00 18.95 302 LEU B C 1
ATOM 5103 O O . LEU B 1 293 ? 32.876 -18.101 -22.444 1.00 20.19 302 LEU B O 1
ATOM 5108 N N . GLY B 1 294 ? 33.912 -19.996 -21.806 1.00 18.52 303 GLY B N 1
ATOM 5109 C CA . GLY B 1 294 ? 32.649 -20.606 -21.425 1.00 21.23 303 GLY B CA 1
ATOM 5110 C C . GLY B 1 294 ? 31.981 -19.856 -20.290 1.00 23.27 303 GLY B C 1
ATOM 5111 O O . GLY B 1 294 ? 30.777 -19.591 -20.331 1.00 27.47 303 GLY B O 1
ATOM 5112 N N . LYS B 1 295 ? 32.759 -19.479 -19.279 1.00 21.85 304 LYS B N 1
ATOM 5113 C CA . LYS B 1 295 ? 32.223 -18.739 -18.144 1.00 24.54 304 LYS B CA 1
ATOM 5114 C C . LYS B 1 295 ? 31.669 -17.385 -18.571 1.00 22.51 304 LYS B C 1
ATOM 5115 O O . LYS B 1 295 ? 30.679 -16.912 -17.992 1.00 27.30 304 LYS B O 1
ATOM 5121 N N . LEU B 1 296 ? 32.268 -16.761 -19.588 1.00 22.28 305 LEU B N 1
ATOM 5122 C CA . LEU B 1 296 ? 31.788 -15.497 -20.131 1.00 22.19 305 LEU B CA 1
ATOM 5123 C C . LEU B 1 296 ? 30.544 -15.642 -20.994 1.00 28.03 305 LEU B C 1
ATOM 5124 O O . LEU B 1 296 ? 29.965 -14.626 -21.392 1.00 26.39 305 LEU B O 1
ATOM 5129 N N . GLY B 1 297 ? 30.139 -16.864 -21.321 1.00 23.99 306 GLY B N 1
ATOM 5130 C CA . GLY B 1 297 ? 28.986 -17.087 -22.161 1.00 22.14 306 GLY B CA 1
ATOM 5131 C C . GLY B 1 297 ? 29.294 -17.367 -23.611 1.00 23.45 306 GLY B C 1
ATOM 5132 O O . GLY B 1 297 ? 28.375 -17.361 -24.436 1.00 25.95 306 GLY B O 1
ATOM 5133 N N . TYR B 1 298 ? 30.551 -17.626 -23.953 1.00 20.53 307 TYR B N 1
ATOM 5134 C CA . TYR B 1 298 ? 30.970 -17.846 -25.329 1.00 20.23 307 TYR B CA 1
ATOM 5135 C C . TYR B 1 298 ? 31.500 -19.255 -25.553 1.00 20.49 307 TYR B C 1
ATOM 5136 O O . TYR B 1 298 ? 32.436 -19.464 -26.333 1.00 22.43 307 TYR B O 1
ATOM 5145 N N . GLY B 1 299 ? 30.918 -20.231 -24.873 1.00 22.64 308 GLY B N 1
ATOM 5146 C CA . GLY B 1 299 ? 31.353 -21.618 -24.964 1.00 24.08 308 GLY B CA 1
ATOM 5147 C C . GLY B 1 299 ? 30.965 -22.342 -26.234 1.00 27.33 308 GLY B C 1
ATOM 5148 O O . GLY B 1 299 ? 31.453 -23.456 -26.452 1.00 21.68 308 GLY B O 1
ATOM 5149 N N . GLY B 1 300 ? 30.109 -21.743 -27.065 1.00 19.65 309 GLY B N 1
ATOM 5150 C CA . GLY B 1 300 ? 29.558 -22.451 -28.222 1.00 21.83 309 GLY B CA 1
ATOM 5151 C C . GLY B 1 300 ? 30.600 -23.132 -29.094 1.00 20.74 309 GLY B C 1
ATOM 5152 O O . GLY B 1 300 ? 30.438 -24.288 -29.486 1.00 23.09 309 GLY B O 1
ATOM 5153 N N . VAL B 1 301 ? 31.691 -22.436 -29.407 1.00 17.54 310 VAL B N 1
ATOM 5154 C CA . VAL B 1 301 ? 32.675 -22.998 -30.328 1.00 17.64 310 VAL B CA 1
ATOM 5155 C C . VAL B 1 301 ? 33.322 -24.255 -29.765 1.00 17.25 310 VAL B C 1
ATOM 5156 O O . VAL B 1 301 ? 33.902 -25.042 -30.520 1.00 16.11 310 VAL B O 1
ATOM 5160 N N . PHE B 1 302 ? 33.278 -24.446 -28.447 1.00 17.17 311 PHE B N 1
ATOM 5161 C CA . PHE B 1 302 ? 33.848 -25.617 -27.796 1.00 15.86 311 PHE B CA 1
ATOM 5162 C C . PHE B 1 302 ? 32.815 -26.706 -27.534 1.00 19.29 311 PHE B C 1
ATOM 5163 O O . PHE B 1 302 ? 33.192 -27.822 -27.159 1.00 22.94 311 PHE B O 1
ATOM 5171 N N . GLU B 1 303 ? 31.533 -26.398 -27.697 1.00 21.17 312 GLU B N 1
ATOM 5172 C CA . GLU B 1 303 ? 30.447 -27.284 -27.285 1.00 25.05 312 GLU B CA 1
ATOM 5173 C C . GLU B 1 303 ? 29.605 -27.787 -28.445 1.00 28.31 312 GLU B C 1
ATOM 5174 O O . GLU B 1 303 ? 28.989 -28.850 -28.322 1.00 34.54 312 GLU B O 1
ATOM 5180 N N . ILE B 1 304 ? 29.539 -27.034 -29.539 1.00 25.56 313 ILE B N 1
ATOM 5181 C CA . ILE B 1 304 ? 28.793 -27.368 -30.749 1.00 27.68 313 ILE B CA 1
ATOM 5182 C C . ILE B 1 304 ? 29.799 -27.667 -31.853 1.00 24.94 313 ILE B C 1
ATOM 5183 O O . ILE B 1 304 ? 30.827 -26.995 -31.971 1.00 26.06 313 ILE B O 1
ATOM 5188 N N . ASP B 1 305 ? 29.486 -28.649 -32.688 1.00 25.13 314 ASP B N 1
ATOM 5189 C CA . ASP B 1 305 ? 30.352 -29.003 -33.808 1.00 25.87 314 ASP B CA 1
ATOM 5190 C C . ASP B 1 305 ? 30.014 -28.077 -34.965 1.00 25.11 314 ASP B C 1
ATOM 5191 O O . ASP B 1 305 ? 29.112 -28.336 -35.773 1.00 27.93 314 ASP B O 1
ATOM 5196 N N . ASP B 1 306 ? 30.755 -26.976 -35.062 1.00 21.15 315 ASP B N 1
ATOM 5197 C CA . ASP B 1 306 ? 30.360 -25.894 -35.943 1.00 20.27 315 ASP B CA 1
ATOM 5198 C C . ASP B 1 306 ? 31.465 -25.362 -36.839 1.00 19.42 315 ASP B C 1
ATOM 5199 O O . ASP B 1 306 ? 31.177 -24.494 -37.663 1.00 19.83 315 ASP B O 1
ATOM 5204 N N . LEU B 1 307 ? 32.702 -25.849 -36.726 1.00 16.17 316 LEU B N 1
ATOM 5205 C CA . LEU B 1 307 ? 33.801 -25.366 -37.559 1.00 15.86 316 LEU B CA 1
ATOM 5206 C C . LEU B 1 307 ? 34.065 -26.294 -38.739 1.00 19.51 316 LEU B C 1
ATOM 5207 O O . LEU B 1 307 ? 34.237 -27.509 -38.565 1.00 18.07 316 LEU B O 1
ATOM 5212 N N . HIS B 1 308 ? 34.162 -25.709 -39.936 1.00 17.15 317 HIS B N 1
ATOM 5213 C CA . HIS B 1 308 ? 34.422 -26.475 -41.150 1.00 16.96 317 HIS B CA 1
ATOM 5214 C C . HIS B 1 308 ? 35.920 -26.511 -41.387 1.00 19.23 317 HIS B C 1
ATOM 5215 O O . HIS B 1 308 ? 36.513 -25.560 -41.902 1.00 19.33 317 HIS B O 1
ATOM 5222 N N . VAL B 1 309 ? 36.537 -27.590 -40.942 1.00 17.59 318 VAL B N 1
ATOM 5223 C CA . VAL B 1 309 ? 37.979 -27.751 -40.990 1.00 17.02 318 VAL B CA 1
ATOM 5224 C C . VAL B 1 309 ? 38.389 -28.869 -41.930 1.00 18.71 318 VAL B C 1
ATOM 5225 O O . VAL B 1 309 ? 39.380 -28.743 -42.650 1.00 19.18 318 VAL B O 1
ATOM 5229 N N . PHE B 1 310 ? 37.651 -29.969 -41.932 1.00 17.67 319 PHE B N 1
ATOM 5230 C CA . PHE B 1 310 ? 38.044 -31.195 -42.600 1.00 18.47 319 PHE B CA 1
ATOM 5231 C C . PHE B 1 310 ? 37.229 -31.435 -43.856 1.00 21.89 319 PHE B C 1
ATOM 5232 O O . PHE B 1 310 ? 36.093 -30.983 -44.007 1.00 22.25 319 PHE B O 1
ATOM 5240 N N . HIS B 1 311 ? 37.838 -32.200 -44.756 1.00 21.20 320 HIS B N 1
ATOM 5241 C CA . HIS B 1 311 ? 37.248 -32.471 -46.058 1.00 23.87 320 HIS B CA 1
ATOM 5242 C C . HIS B 1 311 ? 35.944 -33.258 -45.947 1.00 30.89 320 HIS B C 1
ATOM 5243 O O . HIS B 1 311 ? 34.928 -32.882 -46.548 1.00 28.02 320 HIS B O 1
ATOM 5250 N N . ASP B 1 312 ? 35.953 -34.374 -45.207 1.00 29.20 321 ASP B N 1
ATOM 5251 C CA . ASP B 1 312 ? 34.803 -35.279 -45.252 1.00 37.84 321 ASP B CA 1
ATOM 5252 C C . ASP B 1 312 ? 34.473 -35.890 -43.891 1.00 40.42 321 ASP B C 1
ATOM 5253 O O . ASP B 1 312 ? 33.892 -36.978 -43.821 1.00 49.88 321 ASP B O 1
ATOM 5258 N N . SER B 1 313 ? 34.801 -35.195 -42.811 1.00 31.94 322 SER B N 1
ATOM 5259 C CA . SER B 1 313 ? 34.568 -35.698 -41.467 1.00 33.55 322 SER B CA 1
ATOM 5260 C C . SER B 1 313 ? 33.398 -35.032 -40.747 1.00 37.31 322 SER B C 1
ATOM 5261 O O . SER B 1 313 ? 33.021 -35.494 -39.665 1.00 40.78 322 SER B O 1
ATOM 5264 N N . GLY B 1 314 ? 32.828 -33.967 -41.294 1.00 27.25 323 GLY B N 1
ATOM 5265 C CA . GLY B 1 314 ? 31.814 -33.196 -40.597 1.00 24.17 323 GLY B CA 1
ATOM 5266 C C . GLY B 1 314 ? 32.415 -32.041 -39.812 1.00 21.58 323 GLY B C 1
ATOM 5267 O O . GLY B 1 314 ? 33.580 -32.055 -39.417 1.00 23.17 323 GLY B O 1
ATOM 5268 N N . ARG B 1 315 ? 31.588 -31.020 -39.570 1.00 19.87 324 ARG B N 1
ATOM 5269 C CA . ARG B 1 315 ? 32.053 -29.890 -38.773 1.00 20.45 324 ARG B CA 1
ATOM 5270 C C . ARG B 1 315 ? 32.535 -30.382 -37.416 1.00 20.08 324 ARG B C 1
ATOM 5271 O O . ARG B 1 315 ? 32.034 -31.376 -36.871 1.00 23.36 324 ARG B O 1
ATOM 5279 N N . THR B 1 316 ? 33.530 -29.683 -36.873 1.00 19.31 325 THR B N 1
ATOM 5280 C CA . THR B 1 316 ? 34.102 -30.035 -35.582 1.00 18.85 325 THR B CA 1
ATOM 5281 C C . THR B 1 316 ? 34.036 -28.855 -34.617 1.00 18.26 325 THR B C 1
ATOM 5282 O O . THR B 1 316 ? 34.137 -27.690 -35.011 1.00 19.03 325 THR B O 1
ATOM 5286 N N . ARG B 1 317 ? 33.926 -29.170 -33.338 1.00 16.99 326 ARG B N 1
ATOM 5287 C CA . ARG B 1 317 ? 34.176 -28.183 -32.309 1.00 17.60 326 ARG B CA 1
ATOM 5288 C C . ARG B 1 317 ? 35.671 -27.953 -32.172 1.00 17.47 326 ARG B C 1
ATOM 5289 O O . ARG B 1 317 ? 36.506 -28.737 -32.631 1.00 18.54 326 ARG B O 1
ATOM 5297 N N . LEU B 1 318 ? 36.022 -26.871 -31.501 1.00 15.36 327 LEU B N 1
ATOM 5298 C CA . LEU B 1 318 ? 37.391 -26.669 -31.067 1.00 15.07 327 LEU B CA 1
ATOM 5299 C C . LEU B 1 318 ? 37.564 -27.458 -29.773 1.00 14.84 327 LEU B C 1
ATOM 5300 O O . LEU B 1 318 ? 36.934 -27.156 -28.763 1.00 17.07 327 LEU B O 1
ATOM 5305 N N . ASN B 1 319 ? 38.409 -28.488 -29.801 1.00 17.66 328 ASN B N 1
ATOM 5306 C CA . ASN B 1 319 ? 38.463 -29.416 -28.681 1.00 19.31 328 ASN B CA 1
ATOM 5307 C C . ASN B 1 319 ? 39.227 -28.880 -27.491 1.00 18.29 328 ASN B C 1
ATOM 5308 O O . ASN B 1 319 ? 39.015 -29.340 -26.365 1.00 19.61 328 ASN B O 1
ATOM 5313 N N . GLY B 1 320 ? 40.124 -27.933 -27.717 1.00 17.98 329 GLY B N 1
ATOM 5314 C CA . GLY B 1 320 ? 40.831 -27.303 -26.624 1.00 18.19 329 GLY B CA 1
ATOM 5315 C C . GLY B 1 320 ? 41.485 -26.029 -27.094 1.00 15.77 329 GLY B C 1
ATOM 5316 O O . GLY B 1 320 ? 41.725 -25.815 -28.290 1.00 16.12 329 GLY B O 1
ATOM 5317 N N . PHE B 1 321 ? 41.742 -25.164 -26.131 1.00 16.69 330 PHE B N 1
ATOM 5318 C CA . PHE B 1 321 ? 42.434 -23.903 -26.389 1.00 15.81 330 PHE B CA 1
ATOM 5319 C C . PHE B 1 321 ? 43.175 -23.557 -25.109 1.00 16.22 330 PHE B C 1
ATOM 5320 O O . PHE B 1 321 ? 42.532 -23.243 -24.106 1.00 16.24 330 PHE B O 1
ATOM 5328 N N . ILE B 1 322 ? 44.511 -23.650 -25.132 1.00 14.68 331 ILE B N 1
ATOM 5329 C CA . ILE B 1 322 ? 45.356 -23.408 -23.973 1.00 15.88 331 ILE B CA 1
ATOM 5330 C C . ILE B 1 322 ? 46.217 -22.186 -24.266 1.00 14.82 331 ILE B C 1
ATOM 5331 O O . ILE B 1 322 ? 46.733 -22.034 -25.370 1.00 15.74 331 ILE B O 1
ATOM 5336 N N . GLN B 1 323 ? 46.382 -21.330 -23.273 1.00 13.96 332 GLN B N 1
ATOM 5337 C CA . GLN B 1 323 ? 47.293 -20.200 -23.365 1.00 13.47 332 GLN B CA 1
ATOM 5338 C C . GLN B 1 323 ? 48.378 -20.321 -22.305 1.00 13.01 332 GLN B C 1
ATOM 5339 O O . GLN B 1 323 ? 48.150 -20.825 -21.215 1.00 15.14 332 GLN B O 1
ATOM 5345 N N . HIS B 1 324 ? 49.571 -19.842 -22.622 1.00 15.77 333 HIS B N 1
ATOM 5346 C CA . HIS B 1 324 ? 50.648 -19.800 -21.648 1.00 16.20 333 HIS B CA 1
ATOM 5347 C C . HIS B 1 324 ? 51.315 -18.458 -21.830 1.00 15.68 333 HIS B C 1
ATOM 5348 O O . HIS B 1 324 ? 51.631 -18.078 -22.954 1.00 17.32 333 HIS B O 1
ATOM 5355 N N . CYS B 1 325 ? 51.480 -17.717 -20.737 1.00 16.15 334 CYS B N 1
ATOM 5356 C CA . CYS B 1 325 ? 52.020 -16.373 -20.785 1.00 15.89 334 CYS B CA 1
ATOM 5357 C C . CYS B 1 325 ? 53.215 -16.259 -19.854 1.00 16.33 334 CYS B C 1
ATOM 5358 O O . CYS B 1 325 ? 53.319 -16.964 -18.845 1.00 18.51 334 CYS B O 1
ATOM 5361 N N . TYR B 1 326 ? 54.100 -15.340 -20.210 1.00 17.94 335 TYR B N 1
ATOM 5362 C CA . TYR B 1 326 ? 55.330 -15.113 -19.475 1.00 19.16 335 TYR B CA 1
ATOM 5363 C C . TYR B 1 326 ? 55.593 -13.621 -19.331 1.00 17.48 335 TYR B C 1
ATOM 5364 O O . TYR B 1 326 ? 55.412 -12.834 -20.271 1.00 17.37 335 TYR B O 1
ATOM 5373 N N . LEU B 1 327 ? 56.080 -13.255 -18.147 1.00 17.59 336 LEU B N 1
ATOM 5374 C CA . LEU B 1 327 ? 56.556 -11.914 -17.846 1.00 19.85 336 LEU B CA 1
ATOM 5375 C C . LEU B 1 327 ? 57.577 -12.026 -16.731 1.00 19.11 336 LEU B C 1
ATOM 5376 O O . LEU B 1 327 ? 57.372 -12.775 -15.776 1.00 20.46 336 LEU B O 1
ATOM 5381 N N . ALA B 1 328 ? 58.665 -11.275 -16.842 1.00 23.62 337 ALA B N 1
ATOM 5382 C CA . ALA B 1 328 ? 59.674 -11.230 -15.796 1.00 23.92 337 ALA B CA 1
ATOM 5383 C C . ALA B 1 328 ? 60.036 -9.787 -15.501 1.00 20.16 337 ALA B C 1
ATOM 5384 O O . ALA B 1 328 ? 60.050 -8.942 -16.400 1.00 25.04 337 ALA B O 1
ATOM 5386 N N . VAL B 1 329 ? 60.300 -9.507 -14.232 1.00 20.54 338 VAL B N 1
ATOM 5387 C CA . VAL B 1 329 ? 60.693 -8.190 -13.757 1.00 23.31 338 VAL B CA 1
ATOM 5388 C C . VAL B 1 329 ? 61.897 -8.352 -12.839 1.00 23.30 338 VAL B C 1
ATOM 5389 O O . VAL B 1 329 ? 61.827 -9.069 -11.837 1.00 26.94 338 VAL B O 1
ATOM 5393 N N . SER B 1 330 ? 62.998 -7.678 -13.165 1.00 21.84 339 SER B N 1
ATOM 5394 C CA . SER B 1 330 ? 64.208 -7.718 -12.351 1.00 26.21 339 SER B CA 1
ATOM 5395 C C . SER B 1 330 ? 64.928 -6.381 -12.509 1.00 22.60 339 SER B C 1
ATOM 5396 O O . SER B 1 330 ? 64.384 -5.434 -13.083 1.00 23.95 339 SER B O 1
ATOM 5399 N N . GLU B 1 331 ? 66.163 -6.301 -12.007 1.00 30.55 340 GLU B N 1
ATOM 5400 C CA . GLU B 1 331 ? 66.880 -5.031 -12.027 1.00 37.67 340 GLU B CA 1
ATOM 5401 C C . GLU B 1 331 ? 67.372 -4.697 -13.430 1.00 46.23 340 GLU B C 1
ATOM 5402 O O . GLU B 1 331 ? 67.780 -5.583 -14.177 1.00 34.12 340 GLU B O 1
ATOM 5408 N N . SER B 1 332 ? 67.285 -3.406 -13.777 1.00 58.91 341 SER B N 1
ATOM 5409 C CA . SER B 1 332 ? 67.946 -2.768 -14.938 1.00 57.86 341 SER B CA 1
ATOM 5410 C C . SER B 1 332 ? 66.963 -2.283 -16.002 1.00 55.35 341 SER B C 1
ATOM 5411 O O . SER B 1 332 ? 67.187 -1.236 -16.617 1.00 58.88 341 SER B O 1
ATOM 5414 N N . GLY B 1 335 ? 67.437 1.928 -17.752 1.00 48.20 344 GLY B N 1
ATOM 5415 C CA . GLY B 1 335 ? 68.561 1.656 -16.875 1.00 50.08 344 GLY B CA 1
ATOM 5416 C C . GLY B 1 335 ? 69.340 2.896 -16.458 1.00 49.08 344 GLY B C 1
ATOM 5417 O O . GLY B 1 335 ? 70.559 2.933 -16.617 1.00 61.09 344 GLY B O 1
ATOM 5418 N N . ILE B 1 336 ? 68.646 3.898 -15.919 1.00 53.59 345 ILE B N 1
ATOM 5419 C CA . ILE B 1 336 ? 69.264 5.158 -15.500 1.00 60.12 345 ILE B CA 1
ATOM 5420 C C . ILE B 1 336 ? 68.896 5.430 -14.043 1.00 60.54 345 ILE B C 1
ATOM 5421 O O . ILE B 1 336 ? 67.717 5.687 -13.757 1.00 63.87 345 ILE B O 1
ATOM 5423 N N . PRO B 1 337 ? 69.834 5.401 -13.093 1.00 48.97 346 PRO B N 1
ATOM 5424 C CA . PRO B 1 337 ? 69.454 5.570 -11.689 1.00 51.87 346 PRO B CA 1
ATOM 5425 C C . PRO B 1 337 ? 69.298 7.036 -11.328 1.00 53.18 346 PRO B C 1
ATOM 5426 O O . PRO B 1 337 ? 69.750 7.939 -12.038 1.00 60.62 346 PRO B O 1
ATOM 5430 N N . ALA B 1 338 ? 68.650 7.258 -10.189 1.00 50.19 347 ALA B N 1
ATOM 5431 C CA . ALA B 1 338 ? 68.496 8.605 -9.682 1.00 50.38 347 ALA B CA 1
ATOM 5432 C C . ALA B 1 338 ? 69.848 9.110 -9.192 1.00 49.23 347 ALA B C 1
ATOM 5433 O O . ALA B 1 338 ? 70.658 8.328 -8.688 1.00 54.72 347 ALA B O 1
ATOM 5435 N N . PRO B 1 339 ? 70.116 10.410 -9.311 1.00 48.01 348 PRO B N 1
ATOM 5436 C CA . PRO B 1 339 ? 71.283 10.966 -8.630 1.00 53.50 348 PRO B CA 1
ATOM 5437 C C . PRO B 1 339 ? 71.211 10.622 -7.155 1.00 53.57 348 PRO B C 1
ATOM 5438 O O . PRO B 1 339 ? 70.118 10.361 -6.633 1.00 44.04 348 PRO B O 1
ATOM 5442 N N . PRO B 1 340 ? 72.341 10.556 -6.461 1.00 58.47 349 PRO B N 1
ATOM 5443 C CA . PRO B 1 340 ? 72.297 10.168 -5.049 1.00 66.62 349 PRO B CA 1
ATOM 5444 C C . PRO B 1 340 ? 71.688 11.267 -4.193 1.00 68.93 349 PRO B C 1
ATOM 5445 O O . PRO B 1 340 ? 71.813 12.459 -4.487 1.00 68.01 349 PRO B O 1
ATOM 5449 N N . ASP B 1 341 ? 70.999 10.842 -3.131 1.00 64.89 350 ASP B N 1
ATOM 5450 C CA . ASP B 1 341 ? 70.345 11.751 -2.193 1.00 59.33 350 ASP B CA 1
ATOM 5451 C C . ASP B 1 341 ? 69.099 12.405 -2.789 1.00 56.51 350 ASP B C 1
ATOM 5452 O O . ASP B 1 341 ? 68.760 13.535 -2.433 1.00 54.37 350 ASP B O 1
ATOM 5454 N N . THR B 1 342 ? 68.407 11.721 -3.701 1.00 53.23 351 THR B N 1
ATOM 5455 C CA . THR B 1 342 ? 67.204 12.295 -4.305 1.00 38.61 351 THR B CA 1
ATOM 5456 C C . THR B 1 342 ? 66.005 12.077 -3.383 1.00 34.29 351 THR B C 1
ATOM 5457 O O . THR B 1 342 ? 65.680 10.928 -3.066 1.00 33.70 351 THR B O 1
ATOM 5461 N N . PRO B 1 343 ? 65.332 13.133 -2.936 1.00 27.43 352 PRO B N 1
ATOM 5462 C CA . PRO B 1 343 ? 64.160 12.952 -2.074 1.00 29.55 352 PRO B CA 1
ATOM 5463 C C . PRO B 1 343 ? 62.970 12.440 -2.866 1.00 27.63 352 PRO B C 1
ATOM 5464 O O . PRO B 1 343 ? 62.857 12.661 -4.073 1.00 29.29 352 PRO B O 1
ATOM 5468 N N . SER B 1 344 ? 62.074 11.738 -2.172 1.00 24.75 353 SER B N 1
ATOM 5469 C CA . SER B 1 344 ? 60.837 11.265 -2.760 1.00 25.10 353 SER B CA 1
ATOM 5470 C C . SER B 1 344 ? 59.631 11.951 -2.125 1.00 23.76 353 SER B C 1
ATOM 5471 O O . SER B 1 344 ? 59.709 12.520 -1.023 1.00 25.71 353 SER B O 1
ATOM 5474 N N . GLU B 1 345 ? 58.514 11.895 -2.859 1.00 25.77 354 GLU B N 1
ATOM 5475 C CA . GLU B 1 345 ? 57.242 12.487 -2.448 1.00 24.27 354 GLU B CA 1
ATOM 5476 C C . GLU B 1 345 ? 56.079 11.506 -2.581 1.00 25.63 354 GLU B C 1
ATOM 5477 O O . GLU B 1 345 ? 54.913 11.930 -2.532 1.00 27.23 354 GLU B O 1
ATOM 5483 N N . PHE B 1 346 ? 56.355 10.224 -2.801 1.00 21.06 355 PHE B N 1
ATOM 5484 C CA . PHE B 1 346 ? 55.335 9.196 -2.926 1.00 19.23 355 PHE B CA 1
ATOM 5485 C C . PHE B 1 346 ? 56.040 7.892 -2.583 1.00 20.43 355 PHE B C 1
ATOM 5486 O O . PHE B 1 346 ? 57.208 7.714 -2.940 1.00 21.50 355 PHE B O 1
ATOM 5494 N N . GLU B 1 347 ? 55.355 7.011 -1.869 1.00 18.49 356 GLU B N 1
ATOM 5495 C CA . GLU B 1 347 ? 55.864 5.687 -1.565 1.00 19.04 356 GLU B CA 1
ATOM 5496 C C . GLU B 1 347 ? 54.979 4.674 -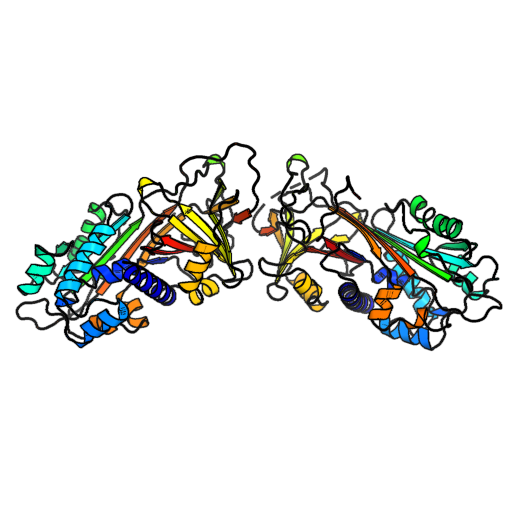2.256 1.00 18.01 356 GLU B C 1
ATOM 5497 O O . GLU B 1 347 ? 53.748 4.773 -2.202 1.00 19.27 356 GLU B O 1
ATOM 5503 N N . PHE B 1 348 ? 55.600 3.707 -2.927 1.00 15.33 357 PHE B N 1
ATOM 5504 C CA . PHE B 1 348 ? 54.867 2.620 -3.560 1.00 14.32 357 PHE B CA 1
ATOM 5505 C C . PHE B 1 348 ? 55.639 1.347 -3.233 1.00 14.74 357 PHE B C 1
ATOM 5506 O O . PHE B 1 348 ? 56.626 1.009 -3.898 1.00 15.30 357 PHE B O 1
ATOM 5514 N N . HIS B 1 349 ? 55.203 0.652 -2.182 1.00 15.52 358 HIS B N 1
ATOM 5515 C CA . HIS B 1 349 ? 55.891 -0.526 -1.661 1.00 16.62 358 HIS B CA 1
ATOM 5516 C C . HIS B 1 349 ? 54.968 -1.701 -1.916 1.00 15.47 358 HIS B C 1
ATOM 5517 O O . HIS B 1 349 ? 54.052 -1.968 -1.136 1.00 16.70 358 HIS B O 1
ATOM 5524 N N . ALA B 1 350 ? 55.196 -2.405 -3.015 1.00 14.47 359 ALA B N 1
ATOM 5525 C CA . ALA B 1 350 ? 54.330 -3.505 -3.419 1.00 15.78 359 ALA B CA 1
ATOM 5526 C C . ALA B 1 350 ? 54.744 -4.756 -2.646 1.00 17.77 359 ALA B C 1
ATOM 5527 O O . ALA B 1 350 ? 55.477 -5.620 -3.140 1.00 20.09 359 ALA B O 1
ATOM 5529 N N . ASN B 1 351 ? 54.277 -4.842 -1.398 1.00 16.54 360 ASN B N 1
ATOM 5530 C CA . ASN B 1 351 ? 54.618 -5.920 -0.476 1.00 17.05 360 ASN B CA 1
ATOM 5531 C C . ASN B 1 351 ? 53.408 -6.790 -0.162 1.00 16.42 360 ASN B C 1
ATOM 5532 O O . ASN B 1 351 ? 53.401 -7.494 0.864 1.00 17.06 360 ASN B O 1
ATOM 5537 N N . ARG B 1 352 ? 52.391 -6.740 -1.005 1.00 17.51 361 ARG B N 1
ATOM 5538 C CA . ARG B 1 352 ? 51.157 -7.495 -0.867 1.00 16.67 361 ARG B CA 1
ATOM 5539 C C . ARG B 1 352 ? 50.600 -7.687 -2.264 1.00 16.36 361 ARG B C 1
ATOM 5540 O O . ARG B 1 352 ? 51.049 -7.029 -3.211 1.00 15.71 361 ARG B O 1
ATOM 5548 N N . PRO B 1 353 ? 49.624 -8.585 -2.428 1.00 15.75 362 PRO B N 1
ATOM 5549 C CA . PRO B 1 353 ? 49.191 -8.963 -3.778 1.00 16.85 362 PRO B CA 1
ATOM 5550 C C . PRO B 1 353 ? 48.754 -7.770 -4.609 1.00 17.04 362 PRO B C 1
ATOM 5551 O O . PRO B 1 353 ? 48.098 -6.846 -4.116 1.00 17.34 362 PRO B O 1
ATOM 5555 N N . PHE B 1 354 ? 49.158 -7.782 -5.887 1.00 14.24 363 PHE B N 1
ATOM 5556 C CA . PHE B 1 354 ? 48.899 -6.695 -6.804 1.00 13.88 363 PHE B CA 1
ATOM 5557 C C . PHE B 1 354 ? 48.481 -7.228 -8.166 1.00 14.68 363 PHE B C 1
ATOM 5558 O O . PHE B 1 354 ? 48.776 -8.361 -8.533 1.00 14.02 363 PHE B O 1
ATOM 5566 N N . MET B 1 355 ? 47.795 -6.374 -8.918 1.00 15.00 364 MET B N 1
ATOM 5567 C CA . MET B 1 355 ? 47.431 -6.632 -10.303 1.00 13.10 364 MET B CA 1
ATOM 5568 C C . MET B 1 355 ? 48.348 -5.829 -11.215 1.00 14.13 364 MET B C 1
ATOM 5569 O O . MET B 1 355 ? 48.783 -4.733 -10.863 1.00 14.52 364 MET B O 1
ATOM 5574 N N . PHE B 1 356 ? 48.633 -6.379 -12.388 1.00 13.35 365 PHE B N 1
ATOM 5575 C CA . PHE B 1 356 ? 49.420 -5.657 -13.377 1.00 12.35 365 PHE B CA 1
ATOM 5576 C C . PHE B 1 356 ? 48.757 -5.727 -14.738 1.00 14.55 365 PHE B C 1
ATOM 5577 O O . PHE B 1 356 ? 48.055 -6.687 -15.063 1.00 12.93 365 PHE B O 1
ATOM 5585 N N . LEU B 1 357 ? 49.000 -4.695 -15.542 1.00 13.01 366 LEU B N 1
ATOM 5586 C CA . LEU B 1 357 ? 48.500 -4.602 -16.902 1.00 12.85 366 LEU B CA 1
ATOM 5587 C C . LEU B 1 357 ? 49.654 -4.159 -17.777 1.00 11.91 366 LEU B C 1
ATOM 5588 O O . LEU B 1 357 ? 50.251 -3.104 -17.534 1.00 14.85 366 LEU B O 1
ATOM 5593 N N . ILE B 1 358 ? 49.967 -4.952 -18.792 1.00 12.40 367 ILE B N 1
ATOM 5594 C CA . ILE B 1 358 ? 50.996 -4.612 -19.758 1.00 12.94 367 ILE B CA 1
ATOM 5595 C C . ILE B 1 358 ? 50.293 -3.960 -20.933 1.00 14.14 367 ILE B C 1
ATOM 5596 O O . ILE B 1 358 ? 49.426 -4.578 -21.568 1.00 14.01 367 ILE B O 1
ATOM 5601 N N . ARG B 1 359 ? 50.616 -2.703 -21.196 1.00 13.14 368 ARG B N 1
ATOM 5602 C CA . ARG B 1 359 ? 49.912 -1.913 -22.178 1.00 13.74 368 ARG B CA 1
ATOM 5603 C C . ARG B 1 359 ? 50.875 -1.339 -23.201 1.00 14.48 368 ARG B C 1
ATOM 5604 O O . ARG B 1 359 ? 52.042 -1.043 -22.900 1.00 15.10 368 ARG B O 1
ATOM 5612 N N . ARG B 1 360 ? 50.341 -1.106 -24.400 1.00 15.74 369 ARG B N 1
ATOM 5613 C CA . ARG B 1 360 ? 51.018 -0.287 -25.382 1.00 18.05 369 ARG B CA 1
ATOM 5614 C C . ARG B 1 360 ? 50.931 1.152 -24.905 1.00 16.75 369 ARG B C 1
ATOM 5615 O O . ARG B 1 360 ? 49.846 1.677 -24.639 1.00 20.83 369 ARG B O 1
ATOM 5623 N N . THR B 1 361 ? 52.077 1.811 -24.789 1.00 18.84 370 THR B N 1
ATOM 5624 C CA A THR B 1 361 ? 52.086 3.170 -24.267 0.50 21.89 370 THR B CA 1
ATOM 5625 C CA B THR B 1 361 ? 52.080 3.172 -24.262 0.50 21.85 370 THR B CA 1
ATOM 5626 C C . THR B 1 361 ? 51.276 4.112 -25.154 1.00 26.68 370 THR B C 1
ATOM 5627 O O . THR B 1 361 ? 50.547 4.974 -24.651 1.00 36.91 370 THR B O 1
ATOM 5634 N N . MET B 1 362 ? 51.373 3.945 -26.484 1.00 19.31 371 MET B N 1
ATOM 5635 C CA . MET B 1 362 ? 50.781 4.909 -27.413 1.00 29.11 371 MET B CA 1
ATOM 5636 C C . MET B 1 362 ? 49.259 4.996 -27.274 1.00 33.96 371 MET B C 1
ATOM 5637 O O . MET B 1 362 ? 48.683 6.089 -27.370 1.00 31.91 371 MET B O 1
ATOM 5642 N N . ASP B 1 363 ? 48.581 3.858 -27.110 1.00 20.66 372 ASP B N 1
ATOM 5643 C CA . ASP B 1 363 ? 47.122 3.829 -27.186 1.00 23.36 372 ASP B CA 1
ATOM 5644 C C . ASP B 1 363 ? 46.443 3.201 -25.976 1.00 19.03 372 ASP B C 1
ATOM 5645 O O . ASP B 1 363 ? 45.200 3.164 -25.935 1.00 22.73 372 ASP B O 1
ATOM 5650 N N . GLY B 1 364 ? 47.203 2.719 -24.997 1.00 17.65 373 GLY B N 1
ATOM 5651 C CA . GLY B 1 364 ? 46.638 2.090 -23.836 1.00 17.86 373 GLY B CA 1
ATOM 5652 C C . GLY B 1 364 ? 46.071 0.712 -24.073 1.00 16.12 373 GLY B C 1
ATOM 5653 O O . GLY B 1 364 ? 45.372 0.203 -23.200 1.00 17.94 373 GLY B O 1
ATOM 5654 N N . ASN B 1 365 ? 46.346 0.093 -25.213 1.00 17.26 374 ASN B N 1
ATOM 5655 C CA . ASN B 1 365 ? 45.764 -1.226 -25.441 1.00 15.56 374 ASN B CA 1
ATOM 5656 C C . ASN B 1 365 ? 46.383 -2.234 -24.483 1.00 16.35 374 ASN B C 1
ATOM 5657 O O . ASN B 1 365 ? 47.611 -2.320 -24.391 1.00 15.41 374 ASN B O 1
ATOM 5662 N N . VAL B 1 366 ? 45.555 -3.003 -23.780 1.00 14.40 375 VAL B N 1
ATOM 5663 C CA . VAL B 1 366 ? 46.064 -3.976 -22.805 1.00 13.65 375 VAL B CA 1
ATOM 5664 C C . VAL B 1 366 ? 46.431 -5.264 -23.525 1.00 14.08 375 VAL B C 1
ATOM 5665 O O . VAL B 1 366 ? 45.585 -5.900 -24.161 1.00 14.35 375 VAL B O 1
ATOM 5669 N N . LEU B 1 367 ? 47.698 -5.649 -23.431 1.00 12.24 376 LEU B N 1
ATOM 5670 C CA . LEU B 1 367 ? 48.217 -6.827 -24.111 1.00 13.17 376 LEU B CA 1
ATOM 5671 C C . LEU B 1 367 ? 48.336 -8.033 -23.206 1.00 12.14 376 LEU B C 1
ATOM 5672 O O . LEU B 1 367 ? 48.337 -9.160 -23.714 1.00 13.58 376 LEU B O 1
ATOM 5677 N N . GLN B 1 368 ? 48.501 -7.819 -21.900 1.00 12.83 377 GLN B N 1
ATOM 5678 C CA . GLN B 1 368 ? 48.637 -8.885 -20.924 1.00 13.06 377 GLN B CA 1
ATOM 5679 C C . GLN B 1 368 ? 48.133 -8.327 -19.608 1.00 14.12 377 GLN B C 1
ATOM 5680 O O . GLN B 1 368 ? 48.305 -7.145 -19.320 1.00 13.33 377 GLN B O 1
ATOM 5686 N N . VAL B 1 369 ? 47.495 -9.165 -18.822 1.00 13.09 378 VAL B N 1
ATOM 5687 C CA . VAL B 1 369 ? 46.999 -8.765 -17.516 1.00 13.16 378 VAL B CA 1
ATOM 5688 C C . VAL B 1 369 ? 47.190 -9.937 -16.557 1.00 13.89 378 VAL B C 1
ATOM 5689 O O . VAL B 1 369 ? 47.132 -11.110 -16.941 1.00 14.20 378 VAL B O 1
ATOM 5693 N N . GLY B 1 370 ? 47.488 -9.629 -15.301 1.00 12.45 379 GLY B N 1
ATOM 5694 C CA . GLY B 1 370 ? 47.716 -10.700 -14.364 1.00 14.06 379 GLY B CA 1
ATOM 5695 C C . GLY B 1 370 ? 47.784 -10.205 -12.939 1.00 14.22 379 GLY B C 1
ATOM 5696 O O . GLY B 1 370 ? 47.500 -9.043 -12.631 1.00 13.46 379 GLY B O 1
ATOM 5697 N N . ASN B 1 371 ? 48.165 -11.116 -12.065 1.00 14.23 380 ASN B N 1
ATOM 5698 C CA . ASN B 1 371 ? 48.329 -10.783 -10.660 1.00 14.79 380 ASN B CA 1
ATOM 5699 C C . ASN B 1 371 ? 49.473 -11.590 -10.070 1.00 13.85 380 ASN B C 1
ATOM 5700 O O . ASN B 1 371 ? 49.803 -12.683 -10.539 1.00 15.96 380 ASN B O 1
ATOM 5705 N N . PHE B 1 372 ? 50.073 -11.018 -9.030 1.00 14.51 381 PHE B N 1
ATOM 5706 C CA . PHE B 1 372 ? 51.130 -11.673 -8.275 1.00 15.72 381 PHE B CA 1
ATOM 5707 C C . PHE B 1 372 ? 50.686 -11.726 -6.818 1.00 15.58 381 PHE B C 1
ATOM 5708 O O . PHE B 1 372 ? 50.649 -10.699 -6.136 1.00 15.45 381 PHE B O 1
ATOM 5716 N N . SER B 1 373 ? 50.379 -12.924 -6.341 1.00 16.42 382 SER B N 1
ATOM 5717 C CA . SER B 1 373 ? 49.758 -13.169 -5.038 1.00 18.00 382 SER B CA 1
ATOM 5718 C C . SER B 1 373 ? 50.344 -14.339 -4.281 1.00 19.81 382 SER B C 1
ATOM 5719 O O . SER B 1 373 ? 50.200 -14.354 -3.055 1.00 22.47 382 SER B O 1
ATOM 5722 N N . LYS B 1 374 ? 50.937 -15.329 -4.956 1.00 19.03 383 LYS B N 1
ATOM 5723 C CA . LYS B 1 374 ? 51.242 -16.637 -4.391 1.00 21.11 383 LYS B CA 1
ATOM 5724 C C . LYS B 1 374 ? 52.740 -16.893 -4.343 1.00 20.29 383 LYS B C 1
ATOM 5725 O O . LYS B 1 374 ? 53.469 -16.598 -5.295 1.00 21.57 383 LYS B O 1
ATOM 5731 N N . TYR B 1 375 ? 53.195 -17.489 -3.231 1.00 21.17 384 TYR B N 1
ATOM 5732 C CA . TYR B 1 375 ? 54.586 -17.916 -3.107 1.00 22.15 384 TYR B CA 1
ATOM 5733 C C . TYR B 1 375 ? 54.754 -19.276 -3.769 1.00 23.79 384 TYR B C 1
ATOM 5734 O O . TYR B 1 375 ? 54.083 -20.242 -3.380 1.00 26.73 384 TYR B O 1
ATOM 5743 N N . ILE B 1 376 ? 55.664 -19.348 -4.740 1.00 25.49 385 ILE B N 1
ATOM 5744 C CA . ILE B 1 376 ? 56.081 -20.582 -5.395 1.00 26.40 385 ILE B CA 1
ATOM 5745 C C . ILE B 1 376 ? 57.554 -20.773 -5.055 1.00 29.74 385 ILE B C 1
ATOM 5746 O O . ILE B 1 376 ? 58.393 -19.947 -5.434 1.00 30.90 385 ILE B O 1
ATOM 5751 N N . ASP B 1 377 ? 57.869 -21.843 -4.333 1.00 30.94 386 ASP B N 1
ATOM 5752 C CA . ASP B 1 377 ? 59.251 -22.093 -3.950 1.00 36.20 386 ASP B CA 1
ATOM 5753 C C . ASP B 1 377 ? 60.059 -22.464 -5.189 1.00 42.74 386 ASP B C 1
ATOM 5754 O O . ASP B 1 377 ? 59.712 -23.440 -5.869 1.00 46.85 386 ASP B O 1
ATOM 5759 N N . PRO B 1 378 ? 61.129 -21.731 -5.527 1.00 43.13 387 PRO B N 1
ATOM 5760 C CA . PRO B 1 378 ? 61.892 -22.085 -6.734 1.00 48.22 387 PRO B CA 1
ATOM 5761 C C . PRO B 1 378 ? 62.747 -23.332 -6.569 1.00 53.82 387 PRO B C 1
ATOM 5762 O O . PRO B 1 378 ? 63.021 -24.013 -7.565 1.00 53.17 387 PRO B O 1
ATOM 5766 N N . ASP B 1 379 ? 63.177 -23.650 -5.350 1.00 50.87 388 ASP B N 1
ATOM 5767 C CA . ASP B 1 379 ? 63.942 -24.867 -5.099 1.00 59.31 388 ASP B CA 1
ATOM 5768 C C . ASP B 1 379 ? 63.014 -26.075 -5.147 1.00 62.13 388 ASP B C 1
ATOM 5769 O O . ASP B 1 379 ? 63.466 -27.219 -5.113 1.00 68.65 388 ASP B O 1
#

Solvent-accessible surface area: 29431 Å² total; per-residue (Å²): 107,129,77,26,21,62,48,4,15,118,13,0,3,68,1,1,61,17,32,30,70,56,68,49,9,9,0,0,0,0,5,9,0,10,1,1,1,7,1,0,1,30,10,10,12,90,44,0,38,109,31,4,50,102,10,10,51,10,35,147,83,43,123,35,7,21,96,30,10,64,115,2,13,134,79,8,47,57,38,139,19,2,34,8,34,8,0,0,0,1,15,95,110,42,164,21,18,76,81,0,56,91,1,2,98,168,38,11,87,28,56,21,58,74,9,46,1,88,56,37,102,51,0,2,113,8,0,18,26,28,0,72,162,24,109,2,74,0,100,114,0,6,29,69,67,41,0,103,15,132,110,128,26,42,72,0,3,0,0,0,3,0,0,2,47,6,88,10,56,10,44,1,78,83,95,77,33,52,119,40,25,2,88,3,72,80,23,83,88,61,59,26,40,9,0,54,21,72,10,114,6,100,62,5,73,0,77,82,1,52,0,24,0,0,12,0,51,4,59,97,73,9,31,10,7,0,0,0,0,2,3,2,26,54,25,105,12,105,85,0,0,79,46,1,51,46,66,33,7,56,71,0,62,104,97,2,111,52,6,125,0,24,0,29,0,2,92,9,106,3,90,43,91,27,52,0,81,121,5,0,31,142,45,57,48,8,11,1,6,114,82,71,16,0,66,0,3,83,111,46,50,114,7,84,0,26,7,0,15,0,14,0,26,0,34,6,51,41,29,89,128,58,66,25,31,0,16,2,43,35,26,0,0,0,0,0,14,71,84,164,55,15,5,0,8,0,0,0,0,17,1,74,47,76,56,110,143,149,104,88,128,81,26,17,63,43,3,17,113,11,0,9,75,1,1,102,14,30,27,70,49,136,46,8,8,0,0,0,0,2,9,0,10,1,2,2,7,0,0,1,31,9,10,17,86,64,1,36,110,33,3,52,101,11,9,50,10,36,149,84,43,126,34,8,20,98,29,8,66,116,2,11,122,92,7,44,79,33,128,30,3,21,7,32,7,1,0,0,2,17,94,111,45,157,26,18,75,78,0,58,87,1,4,104,168,40,14,70,29,54,23,66,82,9,42,2,86,56,36,106,47,0,0,118,10,0,20,43,42,0,76,99,28,107,1,77,0,100,72,0,6,29,75,66,41,0,103,14,126,109,139,25,41,64,0,2,0,0,0,1,0,0,2,53,5,79,2,37,14,13,5,76,87,91,73,32,50,123,42,21,3,74,3,65,77,25,82,88,60,87,25,43,11,0,54,18,31,13,119,4,93,60,7,70,0,89,86,7,56,0,31,0,0,7,0,64,2,58,101,69,13,34,9,7,0,0,0,0,1,3,2,20,29,18,97,9,88,84,0,2,58,56,14,54,52,65,31,7,64,75,0,61,82,98,3,109,52,7,76,0,26,0,33,0,1,92,11,99,2,85,40,88,26,52,0,78,129,9,0,30,145,45,56,44,7,17,1,8,106,95,69,20,0,65,0,2,81,114,37,48,111,5,86,0,24,6,0,18,0,12,0,24,0,36,3,54,30,75,72,85,101,28,88,129,107,28,79,30,86,27,35,0,15,2,32,30,27,0,0,0,0,0,12,19,81,155,59,14,0,0,4,0,0,0,0,17,1,70,47,95,89,119,169

Organism: Anopheles gambiae (NCBI:txid7165)

B-factor: mean 24.97, std 9.71, range [10.69, 80.43]

Secondary structure (DSSP, 8-state):
-HHHHHHHHHHHHHHHHHH--TTS-EEE-HHHHHHHHHTTGGGB-HHHHHHHHHHH---SSHHHHHHHHHHHHHHH-BTTTEEEEEEEEEETTSPBPHHHHHHHHHTSS-EEEEE-TT-HHHHHHHHHHHHHHTTSS-S----HHHH--PSSPP-EEEEEEEEE-PPBSS---GGG-EEEE--BTTBTT-EEEEEEEEEEEEEEEETTTTEEEEEEEB-GGGTEEEEEEEEPTT--HHHHHHH--HHHHHHHHHH-EEEEEEEEEE--EEEEEE-HHHHHHHTT--HHHHS--B--BSSS--B---EEEEEEEEE--------EEEE--S-EEEEEEETTT--EEEEEEE-----TTT-/-HHHHHHHHHHHHHHHHHH--TTS-EEE-HHHHHHHHGGGGGGB-HHHHHHHHHHH---SSHHHHHHHHHHHHHHH--SSSEEEEEEEEEETTSPBPHHHHHHHHHTSS-EEEEE-TT-HHHHHHHHHHHHHHTT-S-S----HHHH--PSSPP-EEEEEEEEE-SPBSB---GGG-EEEE--BTTBTT-EEEEEEEEEEEEEEEETTTTEEEEEEEB-GGG-EEEEEEEEPTT--HHHHHHH--HHHHHHHHHH-EEEEEEEEEE-EEEEEEE-HHHHHHHTT-THHHHS--B--BSSS--B---EEEEEEEEEE----BPPPTT---SEEEE--S-EEEEEEETTT--EEEEEEE-------

Foldseek 3Di:
DLVQQQLQQQLVLLLCLLPDDLQDWDKDFVVLVLLQVLLQLVQFDDVQVVLNCVNRVADPPNVVSLVVSQVVQVVQDDPQFKHKAKEKEFAQVFAWDPVLCCSAVPRHRYYYDYDHLQDLPVVQVVVLVVVVVSVQPRNRQDDSVQSHDDPVGDGMAMEIEMEGRFAWPWAWDQVQWDFAAFCFPVCGGGTATKTKDWFFWWWDQDVVLQWTWTWTHTDPVNLKIKIKTAHHPPDRQSSNSVPDGVVVVVVSVVGTDTFGETEMGGQDKDKDKDWCCVSCVVVVSNCLCPPQTGRTGDPDGRGGHPGYMYIYMDGYDHDDPHDYYHHNRAKIKMFMARNVSRRTRMIIIDRHDDDPVVD/DLVQLQLLQQLVLLLCLLPDDLQDWDKDFVVLVLLQVLLQLVQFDPVLVVLNCVNRVADPPNVVSLVVSQVVQVVQDPLAQKHKAKEKEFAQVFAWDPVLCCSAVPRHRYYYDYDNLQDLPVVQCVVQVVCVVSPQPRNRQDDSVQSHDDPVGDGMAMEIEIERRFAWAAAFDLVQWDWAAFCFPVCGGGTATKTKAWDFWWWDDDVVLQWTWTWTHTDPVNLKIKIKTAHHPPDRQSSNSVPDGVVNVVVSVVGTDTWGETEMDGFDKDKDKDFCCVSCVVVVSNCLCPPQTGRIGDPDGRGGHPGYMYIYIDGYDHDHDHDDPPDDGDYYHHRRAKIKMFMARNVNRRTRMIIIDRHDDDPD

Radius of gyration: 35.56 Å; Cα contacts (8 Å, |Δi|>4): 1656; chains: 2; bounding box: 50×86×105 Å